Protein 3K2Y (pdb70)

CATH classification: 3.30.70.2330

B-factor: mean 33.79, std 9.77, range [1.39, 65.54]

InterPro domains:
  IPR014905 HIRAN domain [PF08797] (69-144)
  IPR014905 HIRAN domain [SM00910] (64-164)

Nearest PDB structures (foldseek):
  3k2y-assembly1_A  TM=1.000E+00  e=6.177E-19  Lactiplantibacillus plantarum
  4xzg-assembly1_A  TM=7.498E-01  e=2.487E-06  Homo sapiens
  5k5f-assembly1_A  TM=7.397E-01  e=3.360E-04  Homo sapiens
  2mzn-assembly1_A  TM=6.310E-01  e=1.866E-03  Homo sapiens
  9e8q-assembly1_A  TM=4.462E-01  e=3.605E+00  Homo sapiens

Radius of gyration: 23.5 Å; Cα contacts (8 Å, |Δi|>4): 905; chains: 4; bounding box: 53×38×70 Å

Structure (mmCIF, N/CA/C/O backbone):
data_3K2Y
#
_entry.id   3K2Y
#
_cell.length_a   51.254
_cell.length_b   86.288
_cell.length_c   110.512
_cell.angle_alpha   90.00
_cell.angle_beta   90.00
_cell.angle_gamma   90.00
#
_symmetry.space_group_name_H-M   'P 21 21 21'
#
loop_
_entity.id
_entity.type
_entity.pdbx_description
1 polymer 'uncharacterized protein lp_0118'
2 water water
#
loop_
_atom_site.group_PDB
_atom_site.id
_atom_site.type_symbol
_atom_site.label_atom_id
_atom_site.label_alt_id
_atom_site.label_comp_id
_atom_site.label_asym_id
_atom_site.label_entity_id
_atom_site.label_seq_id
_atom_site.pdbx_PDB_ins_code
_atom_site.Cartn_x
_atom_site.Cartn_y
_atom_site.Cartn_z
_atom_site.occupancy
_atom_site.B_iso_or_equiv
_atom_site.auth_seq_id
_atom_site.auth_comp_id
_atom_site.auth_asym_id
_atom_site.auth_atom_id
_atom_site.pdbx_PDB_model_num
ATOM 1 N N . GLY A 1 2 ? 39.192 23.346 77.955 1.00 45.76 2 GLY A N 1
ATOM 2 C CA . GLY A 1 2 ? 38.157 24.375 77.949 1.00 44.92 2 GLY A CA 1
ATOM 3 C C . GLY A 1 2 ? 37.697 24.950 76.581 1.00 43.84 2 GLY A C 1
ATOM 4 O O . GLY A 1 2 ? 36.794 24.410 75.970 1.00 44.89 2 GLY A O 1
ATOM 5 N N . ASP A 1 3 ? 38.306 26.068 76.185 1.00 43.62 3 ASP A N 1
ATOM 6 C CA . ASP A 1 3 ? 38.321 26.636 74.928 1.00 43.68 3 ASP A CA 1
ATOM 7 C C . ASP A 1 3 ? 39.740 27.057 74.926 1.00 42.18 3 ASP A C 1
ATOM 8 O O . ASP A 1 3 ? 40.271 27.171 75.844 1.00 44.26 3 ASP A O 1
ATOM 13 N N . ALA A 1 4 ? 40.369 27.171 73.802 1.00 39.68 4 ALA A N 1
ATOM 14 C CA . ALA A 1 4 ? 41.724 27.284 73.713 1.00 36.37 4 ALA A CA 1
ATOM 15 C C . ALA A 1 4 ? 41.968 27.976 72.496 1.00 34.40 4 ALA A C 1
ATOM 16 O O . ALA A 1 4 ? 41.257 27.934 71.806 1.00 34.00 4 ALA A O 1
ATOM 18 N N . ALA A 1 5 ? 42.995 28.733 72.398 1.00 31.15 5 ALA A N 1
ATOM 19 C CA . ALA A 1 5 ? 43.348 29.504 71.329 1.00 28.65 5 ALA A CA 1
ATOM 20 C C . ALA A 1 5 ? 44.747 29.409 71.000 1.00 28.47 5 ALA A C 1
ATOM 21 O O . ALA A 1 5 ? 45.513 29.532 71.705 1.00 29.04 5 ALA A O 1
ATOM 23 N N . VAL A 1 6 ? 45.036 29.112 69.815 1.00 25.41 6 VAL A N 1
ATOM 24 C CA . VAL A 1 6 ? 46.421 28.939 69.413 1.00 24.05 6 VAL A CA 1
ATOM 25 C C . VAL A 1 6 ? 46.872 30.091 68.517 1.00 25.21 6 VAL A C 1
ATOM 26 O O . VAL A 1 6 ? 46.217 30.422 67.522 1.00 23.50 6 VAL A O 1
ATOM 30 N N . ALA A 1 7 ? 47.993 30.702 68.883 1.00 24.34 7 ALA A N 1
ATOM 31 C CA . ALA A 1 7 ? 48.542 31.816 68.124 1.00 25.01 7 ALA A CA 1
ATOM 32 C C . ALA A 1 7 ? 49.136 31.312 66.823 1.00 25.12 7 ALA A C 1
ATOM 33 O O . ALA A 1 7 ? 49.771 30.260 66.788 1.00 26.20 7 ALA A O 1
ATOM 35 N N . LEU A 1 8 ? 48.915 32.063 65.751 1.00 26.57 8 LEU A N 1
ATOM 36 C CA . LEU A 1 8 ? 49.436 31.700 64.442 1.00 27.65 8 LEU A CA 1
ATOM 37 C C . LEU A 1 8 ? 50.515 32.713 64.076 1.00 30.17 8 LEU A C 1
ATOM 38 O O . LEU A 1 8 ? 51.663 32.592 64.512 1.00 30.74 8 LEU A O 1
ATOM 43 N N . ASP A 1 9 ? 50.155 33.717 63.286 1.00 31.38 9 ASP A N 1
ATOM 44 C CA . ASP A 1 9 ? 51.120 34.738 62.911 1.00 30.62 9 ASP A CA 1
ATOM 45 C C . ASP A 1 9 ? 50.432 36.074 62.689 1.00 30.73 9 ASP A C 1
ATOM 46 O O . ASP A 1 9 ? 49.220 36.191 62.856 1.00 32.25 9 ASP A O 1
ATOM 51 N N . THR A 1 10 ? 51.212 37.081 62.315 1.00 29.87 10 THR A N 1
ATOM 52 C CA . THR A 1 10 ? 50.677 38.411 62.079 1.00 28.35 10 THR A CA 1
ATOM 53 C C . THR A 1 10 ? 50.448 38.673 60.599 1.00 28.22 10 THR A C 1
ATOM 54 O O . THR A 1 10 ? 51.166 38.153 59.747 1.00 26.81 10 THR A O 1
ATOM 58 N N . VAL A 1 11 ? 49.437 39.480 60.298 1.00 26.82 11 VAL A N 1
ATOM 59 C CA . VAL A 1 11 ? 49.123 39.820 58.917 1.00 26.04 11 VAL A CA 1
ATOM 60 C C . VAL A 1 11 ? 48.751 41.293 58.810 1.00 25.71 11 VAL A C 1
ATOM 61 O O . VAL A 1 11 ? 48.463 41.951 59.813 1.00 22.30 11 VAL A O 1
ATOM 65 N N . THR A 1 12 ? 48.767 41.806 57.586 1.00 27.26 12 THR A N 1
ATOM 66 C CA . THR A 1 12 ? 48.420 43.197 57.342 1.00 28.06 12 THR A CA 1
ATOM 67 C C . THR A 1 12 ? 47.067 43.237 56.650 1.00 28.10 12 THR A C 1
ATOM 68 O O . THR A 1 12 ? 46.747 42.357 55.851 1.00 26.19 12 THR A O 1
ATOM 72 N N . VAL A 1 13 ? 46.272 44.253 56.967 1.00 29.46 13 VAL A N 1
ATOM 73 C CA . VAL A 1 13 ? 44.956 44.402 56.363 1.00 31.00 13 VAL A CA 1
ATOM 74 C C . VAL A 1 13 ? 45.003 45.537 55.349 1.00 32.50 13 VAL A C 1
ATOM 75 O O . VAL A 1 13 ? 45.230 46.693 55.705 1.00 33.02 13 VAL A O 1
ATOM 79 N N . VAL A 1 14 ? 44.789 45.196 54.083 1.00 32.80 14 VAL A N 1
ATOM 80 C CA . VAL A 1 14 ? 44.815 46.175 53.007 1.00 30.61 14 VAL A CA 1
ATOM 81 C C . VAL A 1 14 ? 43.418 46.422 52.453 1.00 32.07 14 VAL A C 1
ATOM 82 O O . VAL A 1 14 ? 42.436 45.844 52.930 1.00 32.28 14 VAL A O 1
ATOM 86 N N . GLY A 1 15 ? 43.341 47.289 51.446 1.00 31.28 15 GLY A N 1
ATOM 87 C CA . GLY A 1 15 ? 42.070 47.600 50.818 1.00 29.74 15 GLY A CA 1
ATOM 88 C C . GLY A 1 15 ? 41.159 48.567 51.552 1.00 31.01 15 GLY A C 1
ATOM 89 O O . GLY A 1 15 ? 40.007 48.742 51.151 1.00 31.90 15 GLY A O 1
ATOM 90 N N . GLU A 1 16 ? 41.651 49.203 52.614 1.00 31.70 16 GLU A N 1
ATOM 91 C CA . GLU A 1 16 ? 40.823 50.146 53.366 1.00 33.08 16 GLU A CA 1
ATOM 92 C C . GLU A 1 16 ? 40.207 51.225 52.479 1.00 33.81 16 GLU A C 1
ATOM 93 O O . GLU A 1 16 ? 39.014 51.510 52.583 1.00 32.26 16 GLU A O 1
ATOM 99 N N . ARG A 1 17 ? 41.023 51.818 51.610 1.00 35.34 17 ARG A N 1
ATOM 100 C CA . ARG A 1 17 ? 40.564 52.878 50.715 1.00 36.86 17 ARG A CA 1
ATOM 101 C C . ARG A 1 17 ? 39.275 52.522 49.981 1.00 37.04 17 ARG A C 1
ATOM 102 O O . ARG A 1 17 ? 38.492 53.405 49.627 1.00 37.27 17 ARG A O 1
ATOM 110 N N . TYR A 1 18 ? 39.054 51.230 49.759 1.00 35.47 18 TYR A N 1
ATOM 111 C CA . TYR A 1 18 ? 37.863 50.772 49.053 1.00 35.56 18 TYR A CA 1
ATOM 112 C C . TYR A 1 18 ? 36.674 50.524 49.974 1.00 35.97 18 TYR A C 1
ATOM 113 O O . TYR A 1 18 ? 35.589 50.163 49.514 1.00 35.50 18 TYR A O 1
ATOM 122 N N . VAL A 1 19 ? 36.883 50.724 51.272 1.00 38.21 19 VAL A N 1
ATOM 123 C CA . VAL A 1 19 ? 35.826 50.528 52.262 1.00 41.20 19 VAL A CA 1
ATOM 124 C C . VAL A 1 19 ? 35.104 51.845 52.542 1.00 43.20 19 VAL A C 1
ATOM 125 O O . VAL A 1 19 ? 35.714 52.817 52.984 1.00 43.63 19 VAL A O 1
ATOM 129 N N . ASP A 1 20 ? 33.799 51.858 52.290 1.00 45.14 20 ASP A N 1
ATOM 130 C CA . ASP A 1 20 ? 32.971 53.045 52.479 1.00 48.83 20 ASP A CA 1
ATOM 131 C C . ASP A 1 20 ? 33.148 53.810 53.787 1.00 52.45 20 ASP A C 1
ATOM 132 O O . ASP A 1 20 ? 33.851 54.821 53.845 1.00 53.20 20 ASP A O 1
ATOM 137 N N . ASP A 1 21 ? 32.484 53.332 54.831 1.00 54.56 21 ASP A N 1
ATOM 138 C CA . ASP A 1 21 ? 32.534 53.970 56.137 1.00 56.03 21 ASP A CA 1
ATOM 139 C C . ASP A 1 21 ? 33.903 53.799 56.786 1.00 55.07 21 ASP A C 1
ATOM 140 O O . ASP A 1 21 ? 34.090 54.132 57.955 1.00 55.00 21 ASP A O 1
ATOM 145 N N . ILE A 1 22 ? 34.856 53.294 56.010 1.00 53.94 22 ILE A N 1
ATOM 146 C CA . ILE A 1 22 ? 36.211 53.035 56.485 1.00 53.70 22 ILE A CA 1
ATOM 147 C C . ILE A 1 22 ? 36.726 54.000 57.558 1.00 53.64 22 ILE A C 1
ATOM 148 O O . ILE A 1 22 ? 37.317 53.565 58.548 1.00 53.94 22 ILE A O 1
ATOM 153 N N . VAL A 1 23 ? 36.493 55.297 57.376 1.00 52.86 23 VAL A N 1
ATOM 154 C CA . VAL A 1 23 ? 36.967 56.297 58.332 1.00 51.38 23 VAL A CA 1
ATOM 155 C C . VAL A 1 23 ? 36.338 56.185 59.727 1.00 50.76 23 VAL A C 1
ATOM 156 O O . VAL A 1 23 ? 37.044 56.213 60.738 1.00 49.09 23 VAL A O 1
ATOM 160 N N . ALA A 1 24 ? 35.016 56.052 59.782 1.00 50.75 24 ALA A N 1
ATOM 161 C CA . ALA A 1 24 ? 34.315 55.942 61.056 1.00 51.84 24 ALA A CA 1
ATOM 162 C C . ALA A 1 24 ? 34.505 54.570 61.698 1.00 53.50 24 ALA A C 1
ATOM 163 O O . ALA A 1 24 ? 34.579 54.456 62.923 1.00 53.72 24 ALA A O 1
ATOM 165 N N . THR A 1 25 ? 34.583 53.532 60.867 1.00 54.20 25 THR A N 1
ATOM 166 C CA . THR A 1 25 ? 34.755 52.168 61.354 1.00 54.19 25 THR A CA 1
ATOM 167 C C . THR A 1 25 ? 36.089 51.965 62.069 1.00 54.31 25 THR A C 1
ATOM 168 O O . THR A 1 25 ? 36.163 51.231 63.055 1.00 54.06 25 THR A O 1
ATOM 172 N N . LEU A 1 26 ? 37.141 52.612 61.579 1.00 54.57 26 LEU A N 1
ATOM 173 C CA . LEU A 1 26 ? 38.447 52.489 62.215 1.00 55.22 26 LEU A CA 1
ATOM 174 C C . LEU A 1 26 ? 38.368 53.115 63.605 1.00 57.05 26 LEU A C 1
ATOM 175 O O . LEU A 1 26 ? 39.319 53.056 64.385 1.00 57.31 26 LEU A O 1
ATOM 180 N N . THR A 1 27 ? 37.217 53.711 63.906 1.00 58.60 27 THR A N 1
ATOM 181 C CA . THR A 1 27 ? 36.989 54.353 65.194 1.00 59.66 27 THR A CA 1
ATOM 182 C C . THR A 1 27 ? 36.374 53.362 66.177 1.00 59.95 27 THR A C 1
ATOM 183 O O . THR A 1 27 ? 36.599 53.451 67.380 1.00 59.23 27 THR A O 1
ATOM 187 N N . THR A 1 28 ? 35.589 52.421 65.660 1.00 60.84 28 THR A N 1
ATOM 188 C CA . THR A 1 28 ? 34.952 51.414 66.504 1.00 61.71 28 THR A CA 1
ATOM 189 C C . THR A 1 28 ? 35.955 50.316 66.851 1.00 61.11 28 THR A C 1
ATOM 190 O O . THR A 1 28 ? 35.587 49.262 67.377 1.00 61.50 28 THR A O 1
ATOM 194 N N . LEU A 1 29 ? 37.225 50.579 66.560 1.00 59.45 29 LEU A N 1
ATOM 195 C CA . LEU A 1 29 ? 38.293 49.624 66.819 1.00 58.63 29 LEU A CA 1
ATOM 196 C C . LEU A 1 29 ? 39.485 50.266 67.516 1.00 58.25 29 LEU A C 1
ATOM 197 O O . LEU A 1 29 ? 39.900 51.376 67.176 1.00 58.40 29 LEU A O 1
ATOM 202 N N . ARG A 1 30 ? 40.033 49.551 68.492 1.00 57.55 30 ARG A N 1
ATOM 203 C CA . ARG A 1 30 ? 41.190 50.019 69.248 1.00 57.33 30 ARG A CA 1
ATOM 204 C C . ARG A 1 30 ? 42.245 48.918 69.278 1.00 55.63 30 ARG A C 1
ATOM 205 O O . ARG A 1 30 ? 41.912 47.736 69.238 1.00 57.27 30 ARG A O 1
ATOM 213 N N . VAL A 1 31 ? 43.514 49.305 69.342 1.00 52.35 31 VAL A N 1
ATOM 214 C CA . VAL A 1 31 ? 44.600 48.332 69.386 1.00 49.04 31 VAL A CA 1
ATOM 215 C C . VAL A 1 31 ? 44.323 47.286 70.464 1.00 47.08 31 VAL A C 1
ATOM 216 O O . VAL A 1 31 ? 43.769 47.604 71.516 1.00 46.72 31 VAL A O 1
ATOM 220 N N . GLY A 1 32 ? 44.702 46.040 70.195 1.00 45.02 32 GLY A N 1
ATOM 221 C CA . GLY A 1 32 ? 44.484 44.974 71.158 1.00 41.08 32 GLY A CA 1
ATOM 222 C C . GLY A 1 32 ? 43.051 44.471 71.193 1.00 39.60 32 GLY A C 1
ATOM 223 O O . GLY A 1 32 ? 42.674 43.706 72.081 1.00 39.17 32 GLY A O 1
ATOM 224 N N . MET A 1 33 ? 42.250 44.904 70.223 1.00 38.37 33 MET A N 1
ATOM 225 C CA . MET A 1 33 ? 40.850 44.496 70.137 1.00 37.11 33 MET A CA 1
ATOM 226 C C . MET A 1 33 ? 40.747 43.343 69.149 1.00 35.35 33 MET A C 1
ATOM 227 O O . MET A 1 33 ? 41.556 43.237 68.226 1.00 35.62 33 MET A O 1
ATOM 232 N N . ALA A 1 34 ? 39.767 42.473 69.343 1.00 31.79 34 ALA A N 1
ATOM 233 C CA . ALA A 1 34 ? 39.596 41.344 68.440 1.00 31.73 34 ALA A CA 1
ATOM 234 C C . ALA A 1 34 ? 38.762 41.742 67.223 1.00 30.79 34 ALA A C 1
ATOM 235 O O . ALA A 1 34 ? 37.965 42.682 67.287 1.00 29.94 34 ALA A O 1
ATOM 237 N N . VAL A 1 35 ? 38.961 41.030 66.115 1.00 30.00 35 VAL A N 1
ATOM 238 C CA . VAL A 1 35 ? 38.216 41.276 64.881 1.00 26.47 35 VAL A CA 1
ATOM 239 C C . VAL A 1 35 ? 37.777 39.946 64.294 1.00 26.76 35 VAL A C 1
ATOM 240 O O . VAL A 1 35 ? 38.391 38.910 64.556 1.00 25.34 35 VAL A O 1
ATOM 244 N N . LEU A 1 36 ? 36.710 39.976 63.504 1.00 26.85 36 LEU A N 1
ATOM 245 C CA . LEU A 1 36 ? 36.180 38.769 62.890 1.00 27.20 36 LEU A CA 1
ATOM 246 C C . LEU A 1 36 ? 36.728 38.550 61.476 1.00 27.44 36 LEU A C 1
ATOM 247 O O . LEU A 1 36 ? 37.015 39.505 60.753 1.00 27.69 36 LEU A O 1
ATOM 252 N N . LEU A 1 37 ? 36.875 37.285 61.093 1.00 27.16 37 LEU A N 1
ATOM 253 C CA . LEU A 1 37 ? 37.376 36.936 59.769 1.00 26.18 37 LEU A CA 1
ATOM 254 C C . LEU A 1 37 ? 36.302 36.252 58.933 1.00 26.27 37 LEU A C 1
ATOM 255 O O . LEU A 1 37 ? 35.478 35.497 59.452 1.00 27.69 37 LEU A O 1
ATOM 260 N N . GLN A 1 38 ? 36.317 36.525 57.632 1.00 26.13 38 GLN A N 1
ATOM 261 C CA . GLN A 1 38 ? 35.350 35.943 56.720 1.00 24.82 38 GLN A CA 1
ATOM 262 C C . GLN A 1 38 ? 36.014 35.472 55.438 1.00 24.99 38 GLN A C 1
ATOM 263 O O . GLN A 1 38 ? 36.649 36.253 54.726 1.00 24.99 38 GLN A O 1
ATOM 269 N N . ARG A 1 39 ? 35.857 34.186 55.152 1.00 22.93 39 ARG A N 1
ATOM 270 C CA . ARG A 1 39 ? 36.415 33.591 53.954 1.00 21.05 39 ARG A CA 1
ATOM 271 C C . ARG A 1 39 ? 35.500 33.913 52.775 1.00 22.19 39 ARG A C 1
ATOM 272 O O . ARG A 1 39 ? 34.284 33.731 52.850 1.00 19.12 39 ARG A O 1
ATOM 280 N N . GLU A 1 40 ? 36.086 34.400 51.686 1.00 23.70 40 GLU A N 1
ATOM 281 C CA . GLU A 1 40 ? 35.303 34.726 50.501 1.00 24.97 40 GLU A CA 1
ATOM 282 C C . GLU A 1 40 ? 35.917 34.025 49.291 1.00 25.05 40 GLU A C 1
ATOM 283 O O . GLU A 1 40 ? 36.587 34.648 48.470 1.00 25.34 40 GLU A O 1
ATOM 289 N N . SER A 1 41 ? 35.693 32.718 49.189 1.00 25.12 41 SER A N 1
ATOM 290 C CA . SER A 1 41 ? 36.242 31.954 48.077 1.00 25.66 41 SER A CA 1
ATOM 291 C C . SER A 1 41 ? 35.561 32.349 46.776 1.00 24.25 41 SER A C 1
ATOM 292 O O . SER A 1 41 ? 35.984 31.932 45.702 1.00 23.56 41 SER A O 1
ATOM 295 N N . GLY A 1 42 ? 34.510 33.158 46.882 1.00 24.40 42 GLY A N 1
ATOM 296 C CA . GLY A 1 42 ? 33.787 33.606 45.705 1.00 22.63 42 GLY A CA 1
ATOM 297 C C . GLY A 1 42 ? 34.223 34.993 45.249 1.00 24.42 42 GLY A C 1
ATOM 298 O O . GLY A 1 42 ? 33.672 35.543 44.293 1.00 21.46 42 GLY A O 1
ATOM 299 N N . ASN A 1 43 ? 35.213 35.566 45.931 1.00 23.98 43 ASN A N 1
ATOM 300 C CA . ASN A 1 43 ? 35.709 36.891 45.569 1.00 24.02 43 ASN A CA 1
ATOM 301 C C . ASN A 1 43 ? 36.260 36.831 44.137 1.00 24.85 43 ASN A C 1
ATOM 302 O O . ASN A 1 43 ? 37.153 36.037 43.835 1.00 24.11 43 ASN A O 1
ATOM 307 N N . GLN A 1 44 ? 35.712 37.668 43.259 1.00 24.31 44 GLN A N 1
ATOM 308 C CA . GLN A 1 44 ? 36.125 37.684 41.861 1.00 24.66 44 GLN A CA 1
ATOM 309 C C . GLN A 1 44 ? 37.568 38.121 41.636 1.00 25.93 44 GLN A C 1
ATOM 310 O O . GLN A 1 44 ? 38.130 37.882 40.568 1.00 26.39 44 GLN A O 1
ATOM 316 N N . TYR A 1 45 ? 38.178 38.746 42.635 1.00 24.33 45 TYR A N 1
ATOM 317 C CA . TYR A 1 45 ? 39.550 39.212 42.481 1.00 26.72 45 TYR A CA 1
ATOM 318 C C . TYR A 1 45 ? 40.572 38.243 43.070 1.00 27.13 45 TYR A C 1
ATOM 319 O O . TYR A 1 45 ? 41.737 38.238 42.669 1.00 27.42 45 TYR A O 1
ATOM 328 N N . ASP A 1 46 ? 40.131 37.417 44.013 1.00 28.19 46 ASP A N 1
ATOM 329 C CA . ASP A 1 46 ? 41.024 36.464 44.666 1.00 27.98 46 ASP A CA 1
ATOM 330 C C . ASP A 1 46 ? 40.217 35.352 45.327 1.00 27.27 46 ASP A C 1
ATOM 331 O O . ASP A 1 46 ? 39.472 35.600 46.274 1.00 26.03 46 ASP A O 1
ATOM 336 N N . ASP A 1 47 ? 40.374 34.126 44.840 1.00 27.49 47 ASP A N 1
ATOM 337 C CA . ASP A 1 47 ? 39.639 33.001 45.408 1.00 26.67 47 ASP A CA 1
ATOM 338 C C . ASP A 1 47 ? 40.145 32.641 46.804 1.00 23.11 47 ASP A C 1
ATOM 339 O O . ASP A 1 47 ? 39.552 31.813 47.485 1.00 24.92 47 ASP A O 1
ATOM 344 N N . ASN A 1 48 ? 41.234 33.271 47.227 1.00 20.22 48 ASN A N 1
ATOM 345 C CA . ASN A 1 48 ? 41.803 33.013 48.549 1.00 18.07 48 ASN A CA 1
ATOM 346 C C . ASN A 1 48 ? 41.491 34.144 49.512 1.00 16.15 48 ASN A C 1
ATOM 347 O O . ASN A 1 48 ? 41.929 34.134 50.666 1.00 14.78 48 ASN A O 1
ATOM 352 N N . ALA A 1 49 ? 40.723 35.110 49.017 1.00 15.45 49 ALA A N 1
ATOM 353 C CA . ALA A 1 49 ? 40.323 36.285 49.777 1.00 16.25 49 ALA A CA 1
ATOM 354 C C . ALA A 1 49 ? 39.771 35.984 51.163 1.00 17.22 49 ALA A C 1
ATOM 355 O O . ALA A 1 49 ? 39.098 34.972 51.384 1.00 15.85 49 ALA A O 1
ATOM 357 N N . ILE A 1 50 ? 40.076 36.891 52.086 1.00 17.16 50 ILE A N 1
ATOM 358 C CA . ILE A 1 50 ? 39.622 36.818 53.464 1.00 16.40 50 ILE A CA 1
ATOM 359 C C . ILE A 1 50 ? 39.427 38.248 53.947 1.00 17.55 50 ILE A C 1
ATOM 360 O O . ILE A 1 50 ? 40.402 38.959 54.209 1.00 16.75 50 ILE A O 1
ATOM 365 N N . SER A 1 51 ? 38.170 38.671 54.046 1.00 17.95 51 SER A N 1
ATOM 366 C CA . SER A 1 51 ? 37.868 40.013 54.516 1.00 19.05 51 SER A CA 1
ATOM 367 C C . SER A 1 51 ? 37.910 40.060 56.040 1.00 21.69 51 SER A C 1
ATOM 368 O O . SER A 1 51 ? 37.674 39.056 56.718 1.00 22.05 51 SER A O 1
ATOM 371 N N . VAL A 1 52 ? 38.235 41.233 56.570 1.00 24.43 52 VAL A N 1
ATOM 372 C CA . VAL A 1 52 ? 38.323 41.435 58.007 1.00 26.06 52 VAL A CA 1
ATOM 373 C C . VAL A 1 52 ? 37.169 42.328 58.457 1.00 29.28 52 VAL A C 1
ATOM 374 O O . VAL A 1 52 ? 36.735 43.217 57.717 1.00 30.69 52 VAL A O 1
ATOM 378 N N . TRP A 1 53 ? 36.663 42.082 59.661 1.00 31.45 53 TRP A N 1
ATOM 379 C CA . TRP A 1 53 ? 35.546 42.858 60.177 1.00 32.06 53 TRP A CA 1
ATOM 380 C C . TRP A 1 53 ? 35.640 43.138 61.672 1.00 33.40 53 TRP A C 1
ATOM 381 O O . TRP A 1 53 ? 36.360 42.457 62.404 1.00 34.66 53 TRP A O 1
ATOM 392 N N . THR A 1 54 ? 34.902 44.154 62.109 1.00 34.37 54 THR A N 1
ATOM 393 C CA . THR A 1 54 ? 34.851 44.545 63.511 1.00 34.74 54 THR A CA 1
ATOM 394 C C . THR A 1 54 ? 33.834 43.649 64.202 1.00 34.20 54 THR A C 1
ATOM 395 O O . THR A 1 54 ? 33.036 42.983 63.539 1.00 33.81 54 THR A O 1
ATOM 399 N N . LEU A 1 55 ? 33.863 43.625 65.529 1.00 34.88 55 LEU A N 1
ATOM 400 C CA . LEU A 1 55 ? 32.920 42.804 66.279 1.00 35.20 55 LEU A CA 1
ATOM 401 C C . LEU A 1 55 ? 31.498 43.278 66.007 1.00 36.39 55 LEU A C 1
ATOM 402 O O . LEU A 1 55 ? 30.544 42.525 66.184 1.00 36.89 55 LEU A O 1
ATOM 407 N N . GLN A 1 56 ? 31.367 44.533 65.580 1.00 38.24 56 GLN A N 1
ATOM 408 C CA . GLN A 1 56 ? 30.063 45.112 65.268 1.00 40.39 56 GLN A CA 1
ATOM 409 C C . GLN A 1 56 ? 29.698 44.804 63.823 1.00 41.04 56 GLN A C 1
ATOM 410 O O . GLN A 1 56 ? 28.628 45.179 63.347 1.00 40.76 56 GLN A O 1
ATOM 416 N N . HIS A 1 57 ? 30.606 44.120 63.134 1.00 41.62 57 HIS A N 1
ATOM 417 C CA . HIS A 1 57 ? 30.399 43.722 61.751 1.00 41.32 57 HIS A CA 1
ATOM 418 C C . HIS A 1 57 ? 30.511 44.856 60.739 1.00 40.41 57 HIS A C 1
ATOM 419 O O . HIS A 1 57 ? 29.633 45.046 59.901 1.00 38.97 57 HIS A O 1
ATOM 426 N N . ALA A 1 58 ? 31.604 45.605 60.829 1.00 39.27 58 ALA A N 1
ATOM 427 C CA . ALA A 1 58 ? 31.872 46.699 59.906 1.00 38.09 58 ALA A CA 1
ATOM 428 C C . ALA A 1 58 ? 33.150 46.297 59.185 1.00 37.48 58 ALA A C 1
ATOM 429 O O . ALA A 1 58 ? 34.168 46.026 59.823 1.00 36.94 58 ALA A O 1
ATOM 431 N N . LYS A 1 59 ? 33.097 46.250 57.858 1.00 35.59 59 LYS A N 1
ATOM 432 C CA . LYS A 1 59 ? 34.255 45.844 57.074 1.00 32.03 59 LYS A CA 1
ATOM 433 C C . LYS A 1 59 ? 35.458 46.756 57.273 1.00 32.02 59 LYS A C 1
ATOM 434 O O . LYS A 1 59 ? 35.322 47.975 57.354 1.00 32.35 59 LYS A O 1
ATOM 440 N N . LEU A 1 60 ? 36.636 46.143 57.356 1.00 31.46 60 LEU A N 1
ATOM 441 C CA . LEU A 1 60 ? 37.890 46.862 57.542 1.00 29.33 60 LEU A CA 1
ATOM 442 C C . LEU A 1 60 ? 38.794 46.705 56.331 1.00 29.05 60 LEU A C 1
ATOM 443 O O . LEU A 1 60 ? 39.627 47.569 56.053 1.00 29.21 60 LEU A O 1
ATOM 448 N N . GLY A 1 61 ? 38.634 45.592 55.619 1.00 28.55 61 GLY A N 1
ATOM 449 C CA . GLY A 1 61 ? 39.450 45.344 54.445 1.00 24.79 61 GLY A CA 1
ATOM 450 C C . GLY A 1 61 ? 39.681 43.869 54.185 1.00 24.27 61 GLY A C 1
ATOM 451 O O . GLY A 1 61 ? 38.780 43.053 54.365 1.00 21.65 61 GLY A O 1
ATOM 452 N N . TYR A 1 62 ? 40.894 43.529 53.755 1.00 24.07 62 TYR A N 1
ATOM 453 C CA . TYR A 1 62 ? 41.254 42.146 53.458 1.00 22.43 62 TYR A CA 1
ATOM 454 C C . TYR A 1 62 ? 42.639 41.799 53.961 1.00 24.05 62 TYR A C 1
ATOM 455 O O . TYR A 1 62 ? 43.452 42.684 54.226 1.00 24.31 62 TYR A O 1
ATOM 464 N N . ILE A 1 63 ? 42.903 40.500 54.090 1.00 25.19 63 ILE A N 1
ATOM 465 C CA . ILE A 1 63 ? 44.225 40.034 54.502 1.00 25.36 63 ILE A CA 1
ATOM 466 C C . ILE A 1 63 ? 45.044 40.221 53.229 1.00 24.42 63 ILE A C 1
ATOM 467 O O . ILE A 1 63 ? 44.597 39.824 52.155 1.00 21.71 63 ILE A O 1
ATOM 472 N N . ALA A 1 64 ? 46.224 40.824 53.340 1.00 26.90 64 ALA A N 1
ATOM 473 C CA . ALA A 1 64 ? 47.085 41.049 52.179 1.00 27.01 64 ALA A CA 1
ATOM 474 C C . ALA A 1 64 ? 47.230 39.780 51.340 1.00 28.48 64 ALA A C 1
ATOM 475 O O . ALA A 1 64 ? 47.377 38.682 51.879 1.00 28.24 64 ALA A O 1
ATOM 477 N N . ARG A 1 65 ? 47.189 39.946 50.020 1.00 30.66 65 ARG A N 1
ATOM 478 C CA . ARG A 1 65 ? 47.291 38.836 49.070 1.00 33.25 65 ARG A CA 1
ATOM 479 C C . ARG A 1 65 ? 48.530 37.955 49.235 1.00 34.31 65 ARG A C 1
ATOM 480 O O . ARG A 1 65 ? 48.488 36.758 48.937 1.00 33.87 65 ARG A O 1
ATOM 488 N N . TYR A 1 66 ? 49.628 38.539 49.707 1.00 34.27 66 TYR A N 1
ATOM 489 C CA . TYR A 1 66 ? 50.858 37.776 49.908 1.00 35.17 66 TYR A CA 1
ATOM 490 C C . TYR A 1 66 ? 50.873 37.065 51.268 1.00 34.32 66 TYR A C 1
ATOM 491 O O . TYR A 1 66 ? 51.915 36.582 51.711 1.00 34.29 66 TYR A O 1
ATOM 500 N N . GLN A 1 67 ? 49.711 37.003 51.917 1.00 33.80 67 GLN A N 1
ATOM 501 C CA . GLN A 1 67 ? 49.567 36.346 53.219 1.00 32.33 67 GLN A CA 1
ATOM 502 C C . GLN A 1 67 ? 48.258 35.552 53.233 1.00 32.85 67 GLN A C 1
ATOM 503 O O . GLN A 1 67 ? 47.846 35.020 54.262 1.00 33.20 67 GLN A O 1
ATOM 509 N N . ASN A 1 68 ? 47.624 35.481 52.068 1.00 33.73 68 ASN A N 1
ATOM 510 C CA . ASN A 1 68 ? 46.345 34.800 51.871 1.00 34.04 68 ASN A CA 1
ATOM 511 C C . ASN A 1 68 ? 46.320 33.282 51.977 1.00 34.05 68 ASN A C 1
ATOM 512 O O . ASN A 1 68 ? 45.725 32.723 52.897 1.00 32.53 68 ASN A O 1
ATOM 517 N N . GLN A 1 69 ? 46.941 32.640 50.990 1.00 34.38 69 GLN A N 1
ATOM 518 C CA . GLN A 1 69 ? 47.016 31.186 50.857 1.00 35.12 69 GLN A CA 1
ATOM 519 C C . GLN A 1 69 ? 46.936 30.321 52.114 1.00 32.76 69 GLN A C 1
ATOM 520 O O . GLN A 1 69 ? 46.001 29.536 52.266 1.00 31.79 69 GLN A O 1
ATOM 526 N N . PRO A 1 70 ? 47.910 30.452 53.031 1.00 31.63 70 PRO A N 1
ATOM 527 C CA . PRO A 1 70 ? 47.922 29.651 54.263 1.00 30.51 70 PRO A CA 1
ATOM 528 C C . PRO A 1 70 ? 46.613 29.622 55.050 1.00 29.04 70 PRO A C 1
ATOM 529 O O . PRO A 1 70 ? 46.029 28.560 55.268 1.00 27.80 70 PRO A O 1
ATOM 533 N N . TYR A 1 71 ? 46.165 30.796 55.480 1.00 25.60 71 TYR A N 1
ATOM 534 C CA . TYR A 1 71 ? 44.945 30.904 56.266 1.00 25.30 71 TYR A CA 1
ATOM 535 C C . TYR A 1 71 ? 43.709 30.502 55.470 1.00 25.51 71 TYR A C 1
ATOM 536 O O . TYR A 1 71 ? 42.754 29.948 56.024 1.00 22.45 71 TYR A O 1
ATOM 545 N N . ALA A 1 72 ? 43.742 30.770 54.168 1.00 25.20 72 ALA A N 1
ATOM 546 C CA . ALA A 1 72 ? 42.636 30.420 53.288 1.00 25.15 72 ALA A CA 1
ATOM 547 C C . ALA A 1 72 ? 42.440 28.908 53.313 1.00 24.10 72 ALA A C 1
ATOM 548 O O . ALA A 1 72 ? 41.311 28.419 53.352 1.00 24.41 72 ALA A O 1
ATOM 550 N N . THR A 1 73 ? 43.549 28.176 53.300 1.00 23.96 73 THR A N 1
ATOM 551 C CA . THR A 1 73 ? 43.508 26.717 53.325 1.00 24.47 73 THR A CA 1
ATOM 552 C C . THR A 1 73 ? 43.008 26.209 54.678 1.00 25.48 73 THR A C 1
ATOM 553 O O . THR A 1 73 ? 42.202 25.279 54.740 1.00 25.01 73 THR A O 1
ATOM 557 N N . LEU A 1 74 ? 43.483 26.824 55.760 1.00 24.18 74 LEU A N 1
ATOM 558 C CA . LEU A 1 74 ? 43.062 26.426 57.103 1.00 24.36 74 LEU A CA 1
ATOM 559 C C . LEU A 1 74 ? 41.569 26.631 57.323 1.00 25.16 74 LEU A C 1
ATOM 560 O O . LEU A 1 74 ? 40.906 25.789 57.931 1.00 28.52 74 LEU A O 1
ATOM 565 N N . MET A 1 75 ? 41.043 27.755 56.840 1.00 23.46 75 MET A N 1
ATOM 566 C CA . MET A 1 75 ? 39.627 28.063 57.000 1.00 22.05 75 MET A CA 1
ATOM 567 C C . MET A 1 75 ? 38.767 27.090 56.196 1.00 23.02 75 MET A C 1
ATOM 568 O O . MET A 1 75 ? 37.655 26.756 56.607 1.00 20.81 75 MET A O 1
ATOM 573 N N . ASP A 1 76 ? 39.288 26.622 55.063 1.00 26.16 76 ASP A N 1
ATOM 574 C CA . ASP A 1 76 ? 38.552 25.668 54.230 1.00 26.36 76 ASP A CA 1
ATOM 575 C C . ASP A 1 76 ? 38.497 24.297 54.885 1.00 27.17 76 ASP A C 1
ATOM 576 O O . ASP A 1 76 ? 37.669 23.461 54.525 1.00 27.68 76 ASP A O 1
ATOM 581 N N . GLN A 1 77 ? 39.387 24.069 55.845 1.00 28.05 77 GLN A N 1
ATOM 582 C CA . GLN A 1 77 ? 39.432 22.801 56.562 1.00 28.24 77 GLN A CA 1
ATOM 583 C C . GLN A 1 77 ? 38.539 22.854 57.796 1.00 26.83 77 GLN A C 1
ATOM 584 O O . GLN A 1 77 ? 38.547 21.931 58.611 1.00 27.44 77 GLN A O 1
ATOM 590 N N . GLY A 1 78 ? 37.789 23.948 57.931 1.00 25.84 78 GLY A N 1
ATOM 591 C CA . GLY A 1 78 ? 36.881 24.113 59.053 1.00 22.95 78 GLY A CA 1
ATOM 592 C C . GLY A 1 78 ? 37.435 24.834 60.271 1.00 22.22 78 GLY A C 1
ATOM 593 O O . GLY A 1 78 ? 36.708 25.063 61.240 1.00 21.89 78 GLY A O 1
ATOM 594 N N . GLN A 1 79 ? 38.713 25.199 60.241 1.00 22.92 79 GLN A N 1
ATOM 595 C CA . GLN A 1 79 ? 39.317 25.883 61.382 1.00 24.88 79 GLN A CA 1
ATOM 596 C C . GLN A 1 79 ? 38.683 27.249 61.629 1.00 25.79 79 GLN A C 1
ATOM 597 O O . GLN A 1 79 ? 38.410 28.001 60.691 1.00 25.03 79 GLN A O 1
ATOM 603 N N . ARG A 1 80 ? 38.443 27.558 62.900 1.00 27.34 80 ARG A N 1
ATOM 604 C CA . ARG A 1 80 ? 37.846 28.832 63.282 1.00 28.83 80 ARG A CA 1
ATOM 605 C C . ARG A 1 80 ? 38.959 29.840 63.559 1.00 28.11 80 ARG A C 1
ATOM 606 O O . ARG A 1 80 ? 39.701 29.712 64.532 1.00 28.12 80 ARG A O 1
ATOM 614 N N . LEU A 1 81 ? 39.069 30.838 62.688 1.00 27.92 81 LEU A N 1
ATOM 615 C CA . LEU A 1 81 ? 40.108 31.853 62.805 1.00 27.99 81 LEU A CA 1
ATOM 616 C C . LEU A 1 81 ? 39.597 33.257 63.080 1.00 27.17 81 LEU A C 1
ATOM 617 O O . LEU A 1 81 ? 38.515 33.646 62.640 1.00 25.17 81 LEU A O 1
ATOM 622 N N . TYR A 1 82 ? 40.395 34.019 63.815 1.00 28.10 82 TYR A N 1
ATOM 623 C CA . TYR A 1 82 ? 40.058 35.397 64.121 1.00 29.00 82 TYR A CA 1
ATOM 624 C C . TYR A 1 82 ? 41.348 36.151 64.371 1.00 29.17 82 TYR A C 1
ATOM 625 O O . TYR A 1 82 ? 42.425 35.555 64.395 1.00 28.39 82 TYR A O 1
ATOM 634 N N . GLY A 1 83 ? 41.248 37.462 64.550 1.00 30.21 83 GLY A N 1
ATOM 635 C CA . GLY A 1 83 ? 42.443 38.245 64.786 1.00 30.26 83 GLY A CA 1
ATOM 636 C C . GLY A 1 83 ? 42.335 39.252 65.912 1.00 31.80 83 GLY A C 1
ATOM 637 O O . GLY A 1 83 ? 41.248 39.573 66.395 1.00 31.11 83 GLY A O 1
ATOM 638 N N . ILE A 1 84 ? 43.491 39.742 66.337 1.00 32.94 84 ILE A N 1
ATOM 639 C CA . ILE A 1 84 ? 43.570 40.743 67.380 1.00 34.42 84 ILE A CA 1
ATOM 640 C C . ILE A 1 84 ? 44.382 41.911 66.826 1.00 34.77 84 ILE A C 1
ATOM 641 O O . ILE A 1 84 ? 45.520 41.729 66.383 1.00 34.29 84 ILE A O 1
ATOM 646 N N . VAL A 1 85 ? 43.787 43.101 66.826 1.00 36.22 85 VAL A N 1
ATOM 647 C CA . VAL A 1 85 ? 44.470 44.288 66.321 1.00 37.84 85 VAL A CA 1
ATOM 648 C C . VAL A 1 85 ? 45.816 44.461 67.016 1.00 39.88 85 VAL A C 1
ATOM 649 O O . VAL A 1 85 ? 45.886 44.681 68.226 1.00 39.39 85 VAL A O 1
ATOM 653 N N . THR A 1 86 ? 46.882 44.359 66.232 1.00 42.24 86 THR A N 1
ATOM 654 C CA . THR A 1 86 ? 48.236 44.471 66.750 1.00 45.87 86 THR A CA 1
ATOM 655 C C . THR A 1 86 ? 48.815 45.882 66.565 1.00 48.34 86 THR A C 1
ATOM 656 O O . THR A 1 86 ? 49.452 46.424 67.476 1.00 48.82 86 THR A O 1
ATOM 660 N N . VAL A 1 87 ? 48.575 46.473 65.394 1.00 49.57 87 VAL A N 1
ATOM 661 C CA . VAL A 1 87 ? 49.051 47.820 65.060 1.00 50.85 87 VAL A CA 1
ATOM 662 C C . VAL A 1 87 ? 47.945 48.560 64.315 1.00 51.93 87 VAL A C 1
ATOM 663 O O . VAL A 1 87 ? 47.240 47.962 63.506 1.00 51.83 87 VAL A O 1
ATOM 667 N N . LEU A 1 88 ? 47.793 49.857 64.565 1.00 53.35 88 LEU A N 1
ATOM 668 C CA . LEU A 1 88 ? 46.736 50.588 63.883 1.00 54.84 88 LEU A CA 1
ATOM 669 C C . LEU A 1 88 ? 47.177 51.683 62.911 1.00 56.14 88 LEU A C 1
ATOM 670 O O . LEU A 1 88 ? 46.788 51.645 61.747 1.00 56.73 88 LEU A O 1
ATOM 675 N N . ASP A 1 89 ? 47.974 52.651 63.363 1.00 56.94 89 ASP A N 1
ATOM 676 C CA . ASP A 1 89 ? 48.421 53.739 62.479 1.00 57.77 89 ASP A CA 1
ATOM 677 C C . ASP A 1 89 ? 47.215 54.284 61.703 1.00 57.17 89 ASP A C 1
ATOM 678 O O . ASP A 1 89 ? 47.241 54.406 60.480 1.00 58.06 89 ASP A O 1
ATOM 683 N N . GLN A 1 90 ? 46.165 54.616 62.444 1.00 57.00 90 GLN A N 1
ATOM 684 C CA . GLN A 1 90 ? 44.900 55.107 61.902 1.00 57.02 90 GLN A CA 1
ATOM 685 C C . GLN A 1 90 ? 44.857 56.245 60.880 1.00 58.26 90 GLN A C 1
ATOM 686 O O . GLN A 1 90 ? 43.897 56.343 60.119 1.00 59.24 90 GLN A O 1
ATOM 692 N N . GLN A 1 91 ? 45.852 57.123 60.862 1.00 58.17 91 GLN A N 1
ATOM 693 C CA . GLN A 1 91 ? 45.814 58.212 59.892 1.00 58.52 91 GLN A CA 1
ATOM 694 C C . GLN A 1 91 ? 46.302 57.756 58.532 1.00 58.00 91 GLN A C 1
ATOM 695 O O . GLN A 1 91 ? 46.035 58.395 57.513 1.00 58.72 91 GLN A O 1
ATOM 701 N N . LYS A 1 92 ? 47.028 56.647 58.527 1.00 56.75 92 LYS A N 1
ATOM 702 C CA . LYS A 1 92 ? 47.544 56.084 57.294 1.00 56.13 92 LYS A CA 1
ATOM 703 C C . LYS A 1 92 ? 46.624 54.922 56.952 1.00 54.56 92 LYS A C 1
ATOM 704 O O . LYS A 1 92 ? 46.813 54.227 55.958 1.00 54.47 92 LYS A O 1
ATOM 710 N N . GLN A 1 93 ? 45.612 54.738 57.795 1.00 53.43 93 GLN A N 1
ATOM 711 C CA . GLN A 1 93 ? 44.643 53.666 57.633 1.00 51.75 93 GLN A CA 1
ATOM 712 C C . GLN A 1 93 ? 45.386 52.336 57.562 1.00 51.02 93 GLN A C 1
ATOM 713 O O . GLN A 1 93 ? 45.058 51.473 56.748 1.00 49.99 93 GLN A O 1
ATOM 719 N N . HIS A 1 94 ? 46.394 52.188 58.419 1.00 49.47 94 HIS A N 1
ATOM 720 C CA . HIS A 1 94 ? 47.193 50.969 58.476 1.00 48.50 94 HIS A CA 1
ATOM 721 C C . HIS A 1 94 ? 46.488 50.003 59.424 1.00 46.90 94 HIS A C 1
ATOM 722 O O . HIS A 1 94 ? 45.620 50.411 60.196 1.00 47.26 94 HIS A O 1
ATOM 729 N N . LEU A 1 95 ? 46.845 48.725 59.364 1.00 44.01 95 LEU A N 1
ATOM 730 C CA . LEU A 1 95 ? 46.207 47.743 60.231 1.00 40.08 95 LEU A CA 1
ATOM 731 C C . LEU A 1 95 ? 46.905 46.400 60.152 1.00 39.14 95 LEU A C 1
ATOM 732 O O . LEU A 1 95 ? 46.956 45.778 59.091 1.00 39.94 95 LEU A O 1
ATOM 737 N N . GLU A 1 96 ? 47.443 45.959 61.284 1.00 38.04 96 GLU A N 1
ATOM 738 C CA . GLU A 1 96 ? 48.117 44.673 61.364 1.00 36.39 96 GLU A CA 1
ATOM 739 C C . GLU A 1 96 ? 47.451 43.858 62.470 1.00 34.30 96 GLU A C 1
ATOM 740 O O . GLU A 1 96 ? 46.906 44.418 63.426 1.00 33.31 96 GLU A O 1
ATOM 746 N N . LEU A 1 97 ? 47.476 42.537 62.335 1.00 30.65 97 LEU A N 1
ATOM 747 C CA . LEU A 1 97 ? 46.836 41.678 63.323 1.00 27.85 97 LEU A CA 1
ATOM 748 C C . LEU A 1 97 ? 47.660 40.437 63.623 1.00 27.75 97 LEU A C 1
ATOM 749 O O . LEU A 1 97 ? 48.523 40.048 62.841 1.00 26.71 97 LEU A O 1
ATOM 754 N N . MET A 1 98 ? 47.373 39.822 64.767 1.00 26.86 98 MET A N 1
ATOM 755 C CA . MET A 1 98 ? 48.008 38.570 65.161 1.00 27.15 98 MET A CA 1
ATOM 756 C C . MET A 1 98 ? 46.851 37.587 65.054 1.00 26.15 98 MET A C 1
ATOM 757 O O . MET A 1 98 ? 45.880 37.685 65.799 1.00 26.68 98 MET A O 1
ATOM 762 N N . LEU A 1 99 ? 46.934 36.664 64.106 1.00 25.73 99 LEU A N 1
ATOM 763 C CA . LEU A 1 99 ? 45.862 35.703 63.912 1.00 24.38 99 LEU A CA 1
ATOM 764 C C . LEU A 1 99 ? 45.919 34.563 64.917 1.00 23.61 99 LEU A C 1
ATOM 765 O O . LEU A 1 99 ? 47.001 34.140 65.338 1.00 22.49 99 LEU A O 1
ATOM 770 N N . TRP A 1 100 ? 44.740 34.082 65.301 1.00 22.70 100 TRP A N 1
ATOM 771 C CA . TRP A 1 100 ? 44.610 32.993 66.257 1.00 22.56 100 TRP A CA 1
ATOM 772 C C . TRP A 1 100 ? 43.590 31.980 65.771 1.00 21.86 100 TRP A C 1
ATOM 773 O O . TRP A 1 100 ? 42.694 32.310 64.994 1.00 21.77 100 TRP A O 1
ATOM 784 N N . ARG A 1 101 ? 43.742 30.743 66.231 1.00 22.41 101 ARG A N 1
ATOM 785 C CA . ARG A 1 101 ? 42.820 29.678 65.888 1.00 22.02 101 ARG A CA 1
ATOM 786 C C . ARG A 1 101 ? 42.074 29.350 67.170 1.00 24.42 101 ARG A C 1
ATOM 787 O O . ARG A 1 101 ? 42.676 29.272 68.240 1.00 23.48 101 ARG A O 1
ATOM 795 N N . LEU A 1 102 ? 40.765 29.165 67.064 1.00 27.16 102 LEU A N 1
ATOM 796 C CA . LEU A 1 102 ? 39.947 28.858 68.228 1.00 28.53 102 LEU A CA 1
ATOM 797 C C . LEU A 1 102 ? 39.608 27.366 68.307 1.00 29.57 102 LEU A C 1
ATOM 798 O O . LEU A 1 102 ? 38.998 26.815 67.393 1.00 30.27 102 LEU A O 1
ATOM 803 N N . GLU A 1 103 ? 40.015 26.721 69.399 1.00 30.67 103 GLU A N 1
ATOM 804 C CA . GLU A 1 103 ? 39.745 25.298 69.622 1.00 32.78 103 GLU A CA 1
ATOM 805 C C . GLU A 1 103 ? 38.653 25.145 70.674 1.00 33.61 103 GLU A C 1
ATOM 806 O O . GLU A 1 103 ? 38.871 25.464 71.840 1.00 31.99 103 GLU A O 1
ATOM 812 N N . HIS A 1 104 ? 37.484 24.657 70.273 1.00 36.25 104 HIS A N 1
ATOM 813 C CA . HIS A 1 104 ? 36.388 24.462 71.220 1.00 37.98 104 HIS A CA 1
ATOM 814 C C . HIS A 1 104 ? 36.422 23.044 71.773 1.00 38.36 104 HIS A C 1
ATOM 815 O O . HIS A 1 104 ? 36.789 22.864 72.953 1.00 38.42 104 HIS A O 1
ATOM 822 N N . THR B 1 1 ? 49.800 58.892 13.179 1.00 61.67 1 THR B N 1
ATOM 823 C CA . THR B 1 1 ? 49.319 59.163 11.795 1.00 61.13 1 THR B CA 1
ATOM 824 C C . THR B 1 1 ? 50.243 60.115 11.036 1.00 60.74 1 THR B C 1
ATOM 825 O O . THR B 1 1 ? 50.935 60.942 11.632 1.00 60.20 1 THR B O 1
ATOM 829 N N . GLY B 1 2 ? 50.231 59.993 9.712 1.00 59.74 2 GLY B N 1
ATOM 830 C CA . GLY B 1 2 ? 51.093 60.801 8.867 1.00 57.12 2 GLY B CA 1
ATOM 831 C C . GLY B 1 2 ? 52.099 59.830 8.279 1.00 55.27 2 GLY B C 1
ATOM 832 O O . GLY B 1 2 ? 52.906 60.169 7.411 1.00 54.23 2 GLY B O 1
ATOM 833 N N . ASP B 1 3 ? 52.024 58.599 8.782 1.00 53.22 3 ASP B N 1
ATOM 834 C CA . ASP B 1 3 ? 52.878 57.491 8.376 1.00 49.80 3 ASP B CA 1
ATOM 835 C C . ASP B 1 3 ? 54.365 57.788 8.291 1.00 46.11 3 ASP B C 1
ATOM 836 O O . ASP B 1 3 ? 54.961 57.766 7.217 1.00 44.52 3 ASP B O 1
ATOM 841 N N . ALA B 1 4 ? 54.955 58.060 9.449 1.00 42.31 4 ALA B N 1
ATOM 842 C CA . ALA B 1 4 ? 56.380 58.332 9.553 1.00 38.59 4 ALA B CA 1
ATOM 843 C C . ALA B 1 4 ? 56.900 57.422 10.653 1.00 36.25 4 ALA B C 1
ATOM 844 O O . ALA B 1 4 ? 56.183 57.122 11.602 1.00 33.15 4 ALA B O 1
ATOM 846 N N . ALA B 1 5 ? 58.141 56.975 10.523 1.00 35.82 5 ALA B N 1
ATOM 847 C CA . ALA B 1 5 ? 58.722 56.095 11.523 1.00 36.97 5 ALA B CA 1
ATOM 848 C C . ALA B 1 5 ? 60.007 56.684 12.083 1.00 38.93 5 ALA B C 1
ATOM 849 O O . ALA B 1 5 ? 60.960 56.927 11.344 1.00 39.67 5 ALA B O 1
ATOM 851 N N . VAL B 1 6 ? 60.028 56.918 13.391 1.00 39.98 6 VAL B N 1
ATOM 852 C CA . VAL B 1 6 ? 61.208 57.466 14.042 1.00 41.12 6 VAL B CA 1
ATOM 853 C C . VAL B 1 6 ? 61.893 56.380 14.859 1.00 41.19 6 VAL B C 1
ATOM 854 O O . VAL B 1 6 ? 61.275 55.755 15.717 1.00 42.36 6 VAL B O 1
ATOM 858 N N . ALA B 1 7 ? 63.171 56.153 14.585 1.00 42.21 7 ALA B N 1
ATOM 859 C CA . ALA B 1 7 ? 63.926 55.143 15.312 1.00 42.73 7 ALA B CA 1
ATOM 860 C C . ALA B 1 7 ? 64.127 55.626 16.739 1.00 43.93 7 ALA B C 1
ATOM 861 O O . ALA B 1 7 ? 64.291 56.823 16.980 1.00 44.56 7 ALA B O 1
ATOM 863 N N . LEU B 1 8 ? 64.104 54.695 17.686 1.00 44.71 8 LEU B N 1
ATOM 864 C CA . LEU B 1 8 ? 64.286 55.042 19.088 1.00 45.22 8 LEU B CA 1
ATOM 865 C C . LEU B 1 8 ? 65.632 54.559 19.614 1.00 45.69 8 LEU B C 1
ATOM 866 O O . LEU B 1 8 ? 66.567 55.347 19.749 1.00 46.65 8 LEU B O 1
ATOM 871 N N . ASP B 1 9 ? 65.731 53.265 19.906 1.00 46.00 9 ASP B N 1
ATOM 872 C CA . ASP B 1 9 ? 66.972 52.700 20.419 1.00 46.42 9 ASP B CA 1
ATOM 873 C C . ASP B 1 9 ? 66.867 51.181 20.492 1.00 45.61 9 ASP B C 1
ATOM 874 O O . ASP B 1 9 ? 65.809 50.614 20.224 1.00 47.11 9 ASP B O 1
ATOM 879 N N . THR B 1 10 ? 67.966 50.531 20.864 1.00 44.41 10 THR B N 1
ATOM 880 C CA . THR B 1 10 ? 68.024 49.073 20.968 1.00 42.79 10 THR B CA 1
ATOM 881 C C . THR B 1 10 ? 67.655 48.528 22.351 1.00 40.81 10 THR B C 1
ATOM 882 O O . THR B 1 10 ? 67.919 49.164 23.375 1.00 39.88 10 THR B O 1
ATOM 886 N N . VAL B 1 11 ? 67.036 47.349 22.362 1.00 37.83 11 VAL B N 1
ATOM 887 C CA . VAL B 1 11 ? 66.642 46.675 23.597 1.00 35.34 11 VAL B CA 1
ATOM 888 C C . VAL B 1 11 ? 66.873 45.179 23.431 1.00 35.37 11 VAL B C 1
ATOM 889 O O . VAL B 1 11 ? 67.048 44.687 22.315 1.00 34.66 11 VAL B O 1
ATOM 893 N N . THR B 1 12 ? 66.873 44.458 24.546 1.00 35.21 12 THR B N 1
ATOM 894 C CA . THR B 1 12 ? 67.082 43.016 24.527 1.00 35.39 12 THR B CA 1
ATOM 895 C C . THR B 1 12 ? 65.846 42.268 25.022 1.00 34.85 12 THR B C 1
ATOM 896 O O . THR B 1 12 ? 65.329 42.550 26.102 1.00 36.77 12 THR B O 1
ATOM 900 N N . VAL B 1 13 ? 65.377 41.320 24.217 1.00 32.65 13 VAL B N 1
ATOM 901 C CA . VAL B 1 13 ? 64.205 40.523 24.556 1.00 30.75 13 VAL B CA 1
ATOM 902 C C . VAL B 1 13 ? 64.636 39.275 25.322 1.00 31.65 13 VAL B C 1
ATOM 903 O O . VAL B 1 13 ? 65.273 38.386 24.757 1.00 31.40 13 VAL B O 1
ATOM 907 N N . VAL B 1 14 ? 64.278 39.216 26.603 1.00 30.58 14 VAL B N 1
ATOM 908 C CA . VAL B 1 14 ? 64.632 38.093 27.470 1.00 28.48 14 VAL B CA 1
ATOM 909 C C . VAL B 1 14 ? 63.420 37.250 27.868 1.00 29.62 14 VAL B C 1
ATOM 910 O O . VAL B 1 14 ? 62.288 37.557 27.502 1.00 31.63 14 VAL B O 1
ATOM 914 N N . GLY B 1 15 ? 63.673 36.184 28.622 1.00 28.19 15 GLY B N 1
ATOM 915 C CA . GLY B 1 15 ? 62.605 35.318 29.085 1.00 28.77 15 GLY B CA 1
ATOM 916 C C . GLY B 1 15 ? 62.005 34.352 28.079 1.00 28.80 15 GLY B C 1
ATOM 917 O O . GLY B 1 15 ? 61.003 33.700 28.377 1.00 27.20 15 GLY B O 1
ATOM 918 N N . GLU B 1 16 ? 62.607 34.253 26.896 1.00 30.62 16 GLU B N 1
ATOM 919 C CA . GLU B 1 16 ? 62.107 33.359 25.853 1.00 31.86 16 GLU B CA 1
ATOM 920 C C . GLU B 1 16 ? 61.916 31.949 26.379 1.00 33.57 16 GLU B C 1
ATOM 921 O O . GLU B 1 16 ? 60.963 31.262 26.024 1.00 35.55 16 GLU B O 1
ATOM 927 N N . ARG B 1 17 ? 62.836 31.535 27.236 1.00 36.65 17 ARG B N 1
ATOM 928 C CA . ARG B 1 17 ? 62.831 30.209 27.834 1.00 39.95 17 ARG B CA 1
ATOM 929 C C . ARG B 1 17 ? 61.556 29.854 28.608 1.00 39.15 17 ARG B C 1
ATOM 930 O O . ARG B 1 17 ? 61.258 28.673 28.808 1.00 40.02 17 ARG B O 1
ATOM 938 N N . TYR B 1 18 ? 60.804 30.865 29.035 1.00 36.15 18 TYR B N 1
ATOM 939 C CA . TYR B 1 18 ? 59.575 30.631 29.792 1.00 35.10 18 TYR B CA 1
ATOM 940 C C . TYR B 1 18 ? 58.311 30.788 28.952 1.00 35.37 18 TYR B C 1
ATOM 941 O O . TYR B 1 18 ? 57.200 30.727 29.479 1.00 36.61 18 TYR B O 1
ATOM 950 N N . VAL B 1 19 ? 58.479 30.985 27.648 1.00 36.93 19 VAL B N 1
ATOM 951 C CA . VAL B 1 19 ? 57.339 31.155 26.748 1.00 37.12 19 VAL B CA 1
ATOM 952 C C . VAL B 1 19 ? 56.924 29.857 26.057 1.00 39.14 19 VAL B C 1
ATOM 953 O O . VAL B 1 19 ? 57.737 29.205 25.402 1.00 39.19 19 VAL B O 1
ATOM 957 N N . ASP B 1 20 ? 55.655 29.486 26.200 1.00 41.27 20 ASP B N 1
ATOM 958 C CA . ASP B 1 20 ? 55.152 28.271 25.572 1.00 43.67 20 ASP B CA 1
ATOM 959 C C . ASP B 1 20 ? 55.448 28.327 24.080 1.00 45.25 20 ASP B C 1
ATOM 960 O O . ASP B 1 20 ? 55.344 29.389 23.460 1.00 46.25 20 ASP B O 1
ATOM 965 N N . ASP B 1 21 ? 55.819 27.184 23.512 1.00 45.58 21 ASP B N 1
ATOM 966 C CA . ASP B 1 21 ? 56.134 27.085 22.090 1.00 46.35 21 ASP B CA 1
ATOM 967 C C . ASP B 1 21 ? 57.077 28.171 21.590 1.00 45.59 21 ASP B C 1
ATOM 968 O O . ASP B 1 21 ? 56.872 28.739 20.518 1.00 46.02 21 ASP B O 1
ATOM 973 N N . ILE B 1 22 ? 58.119 28.444 22.368 1.00 45.27 22 ILE B N 1
ATOM 974 C CA . ILE B 1 22 ? 59.106 29.457 22.017 1.00 44.69 22 ILE B CA 1
ATOM 975 C C . ILE B 1 22 ? 60.001 29.003 20.863 1.00 45.64 22 ILE B C 1
ATOM 976 O O . ILE B 1 22 ? 60.472 29.821 20.069 1.00 46.36 22 ILE B O 1
ATOM 981 N N . VAL B 1 23 ? 60.236 27.698 20.772 1.00 45.43 23 VAL B N 1
ATOM 982 C CA . VAL B 1 23 ? 61.084 27.153 19.718 1.00 44.68 23 VAL B CA 1
ATOM 983 C C . VAL B 1 23 ? 60.480 27.405 18.342 1.00 43.78 23 VAL B C 1
ATOM 984 O O . VAL B 1 23 ? 61.057 28.120 17.518 1.00 43.97 23 VAL B O 1
ATOM 988 N N . ALA B 1 24 ? 59.316 26.812 18.099 1.00 42.24 24 ALA B N 1
ATOM 989 C CA . ALA B 1 24 ? 58.631 26.974 16.825 1.00 40.76 24 ALA B CA 1
ATOM 990 C C . ALA B 1 24 ? 58.453 28.456 16.503 1.00 40.22 24 ALA B C 1
ATOM 991 O O . ALA B 1 24 ? 58.630 28.881 15.363 1.00 40.41 24 ALA B O 1
ATOM 993 N N . THR B 1 25 ? 58.112 29.241 17.518 1.00 38.66 25 THR B N 1
ATOM 994 C CA . THR B 1 25 ? 57.903 30.668 17.336 1.00 39.12 25 THR B CA 1
ATOM 995 C C . THR B 1 25 ? 59.125 31.412 16.805 1.00 39.86 25 THR B C 1
ATOM 996 O O . THR B 1 25 ? 58.995 32.270 15.930 1.00 40.83 25 THR B O 1
ATOM 1000 N N . LEU B 1 26 ? 60.309 31.094 17.320 1.00 38.82 26 LEU B N 1
ATOM 1001 C CA . LEU B 1 26 ? 61.515 31.775 16.862 1.00 38.93 26 LEU B CA 1
ATOM 1002 C C . LEU B 1 26 ? 61.849 31.470 15.402 1.00 41.23 26 LEU B C 1
ATOM 1003 O O . LEU B 1 26 ? 62.596 32.213 14.762 1.00 41.48 26 LEU B O 1
ATOM 1008 N N . THR B 1 27 ? 61.289 30.388 14.868 1.00 42.94 27 THR B N 1
ATOM 1009 C CA . THR B 1 27 ? 61.545 30.022 13.479 1.00 44.75 27 THR B CA 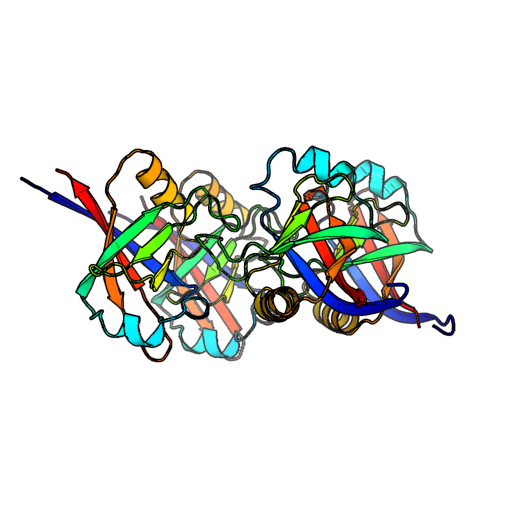1
ATOM 1010 C C . THR B 1 27 ? 60.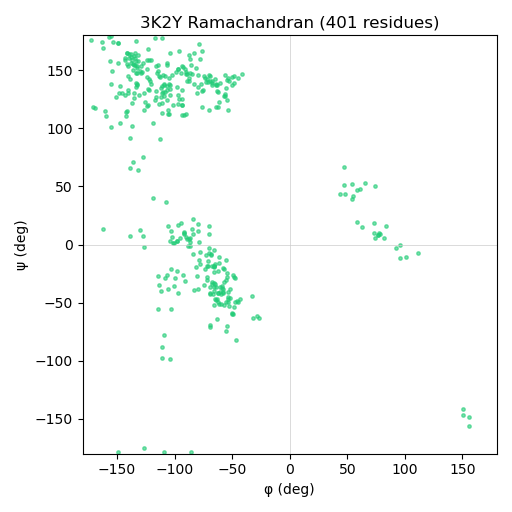616 30.766 12.525 1.00 47.30 27 THR B C 1
ATOM 1011 O O . THR B 1 27 ? 60.790 30.704 11.307 1.00 47.36 27 THR B O 1
ATOM 1015 N N . THR B 1 28 ? 59.632 31.470 13.083 1.00 48.50 28 THR B N 1
ATOM 1016 C CA . THR B 1 28 ? 58.685 32.230 12.274 1.00 49.36 28 THR B CA 1
ATOM 1017 C C . THR B 1 28 ? 59.122 33.685 12.120 1.00 50.38 28 THR B C 1
ATOM 1018 O O . THR B 1 28 ? 58.313 34.552 11.790 1.00 50.71 28 THR B O 1
ATOM 1022 N N . LEU B 1 29 ? 60.401 33.947 12.376 1.00 50.68 29 LEU B N 1
ATOM 1023 C CA . LEU B 1 29 ? 60.954 35.291 12.242 1.00 51.55 29 LEU B CA 1
ATOM 1024 C C . LEU B 1 29 ? 62.463 35.252 12.020 1.00 51.42 29 LEU B C 1
ATOM 1025 O O . LEU B 1 29 ? 63.124 34.270 12.352 1.00 50.97 29 LEU B O 1
ATOM 1030 N N . ARG B 1 30 ? 62.999 36.322 11.444 1.00 52.48 30 ARG B N 1
ATOM 1031 C CA . ARG B 1 30 ? 64.427 36.414 11.161 1.00 53.49 30 ARG B CA 1
ATOM 1032 C C . ARG B 1 30 ? 64.897 37.862 11.227 1.00 52.95 30 ARG B C 1
ATOM 1033 O O . ARG B 1 30 ? 64.087 38.779 11.365 1.00 55.29 30 ARG B O 1
ATOM 1041 N N . VAL B 1 31 ? 66.207 38.062 11.128 1.00 51.75 31 VAL B N 1
ATOM 1042 C CA . VAL B 1 31 ? 66.783 39.402 11.179 1.00 50.66 31 VAL B CA 1
ATOM 1043 C C . VAL B 1 31 ? 66.145 40.351 10.165 1.00 49.81 31 VAL B C 1
ATOM 1044 O O . VAL B 1 31 ? 65.801 39.951 9.050 1.00 49.83 31 VAL B O 1
ATOM 1048 N N . GLY B 1 32 ? 65.988 41.610 10.566 1.00 49.05 32 GLY B N 1
ATOM 1049 C CA . GLY B 1 32 ? 65.402 42.607 9.688 1.00 46.68 32 GLY B CA 1
ATOM 1050 C C . GLY B 1 32 ? 63.895 42.504 9.549 1.00 45.59 32 GLY B C 1
ATOM 1051 O O . GLY B 1 32 ? 63.296 43.188 8.717 1.00 45.80 32 GLY B O 1
ATOM 1052 N N . MET B 1 33 ? 63.278 41.648 10.357 1.00 44.11 33 MET B N 1
ATOM 1053 C CA . MET B 1 33 ? 61.832 41.472 10.317 1.00 41.81 33 MET B CA 1
ATOM 1054 C C . MET B 1 33 ? 61.185 42.338 11.400 1.00 40.76 33 MET B C 1
ATOM 1055 O O . MET B 1 33 ? 61.864 42.846 12.295 1.00 39.06 33 MET B O 1
ATOM 1060 N N . ALA B 1 34 ? 59.872 42.506 11.321 1.00 38.48 34 ALA B N 1
ATOM 1061 C CA . ALA B 1 34 ? 59.162 43.326 12.291 1.00 36.52 34 ALA B CA 1
ATOM 1062 C C . ALA B 1 34 ? 58.420 42.509 13.341 1.00 35.14 34 ALA B C 1
ATOM 1063 O O . ALA B 1 34 ? 57.917 41.421 13.056 1.00 35.77 34 ALA B O 1
ATOM 1065 N N . VAL B 1 35 ? 58.362 43.043 14.559 1.00 32.98 35 VAL B N 1
ATOM 1066 C CA . VAL B 1 35 ? 57.655 42.397 15.664 1.00 31.47 35 VAL B CA 1
ATOM 1067 C C . VAL B 1 35 ? 56.815 43.452 16.383 1.00 31.11 35 VAL B C 1
ATOM 1068 O O . VAL B 1 35 ? 57.065 44.651 16.251 1.00 30.56 35 VAL B O 1
ATOM 1072 N N . LEU B 1 36 ? 55.819 43.010 17.140 1.00 30.14 36 LEU B N 1
ATOM 1073 C CA . LEU B 1 36 ? 54.965 43.939 17.866 1.00 30.61 36 LEU B CA 1
ATOM 1074 C C . LEU B 1 36 ? 55.293 43.979 19.351 1.00 30.94 36 LEU B C 1
ATOM 1075 O O . LEU B 1 36 ? 55.983 43.105 19.869 1.00 32.48 36 LEU B O 1
ATOM 1080 N N . LEU B 1 37 ? 54.793 45.006 20.027 1.00 31.60 37 LEU B N 1
ATOM 1081 C CA . LEU B 1 37 ? 55.009 45.167 21.458 1.00 29.99 37 LEU B CA 1
ATOM 1082 C C . LEU B 1 37 ? 53.690 45.503 22.143 1.00 30.08 37 LEU B C 1
ATOM 1083 O O . LEU B 1 37 ? 52.886 46.287 21.627 1.00 28.68 37 LEU B O 1
ATOM 1088 N N . GLN B 1 38 ? 53.467 44.900 23.303 1.00 28.43 38 GLN B N 1
ATOM 1089 C CA . GLN B 1 38 ? 52.261 45.173 24.062 1.00 27.93 38 GLN B CA 1
ATOM 1090 C C . GLN B 1 38 ? 52.582 45.251 25.546 1.00 27.00 38 GLN B C 1
ATOM 1091 O O . GLN B 1 38 ? 53.465 44.547 26.045 1.00 27.46 38 GLN B O 1
ATOM 1097 N N . ARG B 1 39 ? 51.869 46.132 26.239 1.00 25.98 39 ARG B N 1
ATOM 1098 C CA . ARG B 1 39 ? 52.048 46.325 27.668 1.00 25.03 39 ARG B CA 1
ATOM 1099 C C . ARG B 1 39 ? 51.378 45.217 28.446 1.00 26.09 39 ARG B C 1
ATOM 1100 O O . ARG B 1 39 ? 50.501 44.520 27.934 1.00 27.69 39 ARG B O 1
ATOM 1108 N N . GLU B 1 40 ? 51.819 45.046 29.684 1.00 27.99 40 GLU B N 1
ATOM 1109 C CA . GLU B 1 40 ? 51.228 44.069 30.578 1.00 28.63 40 GLU B CA 1
ATOM 1110 C C . GLU B 1 40 ? 50.992 44.842 31.861 1.00 27.67 40 GLU B C 1
ATOM 1111 O O . GLU B 1 40 ? 51.594 44.569 32.901 1.00 27.97 40 GLU B O 1
ATOM 1117 N N . SER B 1 41 ? 50.120 45.840 31.750 1.00 27.54 41 SER B N 1
ATOM 1118 C CA . SER B 1 41 ? 49.752 46.702 32.864 1.00 25.91 41 SER B CA 1
ATOM 1119 C C . SER B 1 41 ? 49.299 45.857 34.043 1.00 25.86 41 SER B C 1
ATOM 1120 O O . SER B 1 41 ? 48.609 44.851 33.866 1.00 25.49 41 SER B O 1
ATOM 1123 N N . GLY B 1 42 ? 49.692 46.269 35.243 1.00 26.05 42 GLY B N 1
ATOM 1124 C CA . GLY B 1 42 ? 49.303 45.540 36.434 1.00 26.67 42 GLY B CA 1
ATOM 1125 C C . GLY B 1 42 ? 50.154 44.324 36.735 1.00 26.39 42 GLY B C 1
ATOM 1126 O O . GLY B 1 42 ? 49.854 43.568 37.655 1.00 25.89 42 GLY B O 1
ATOM 1127 N N . ASN B 1 43 ? 51.211 44.116 35.960 1.00 27.93 43 ASN B N 1
ATOM 1128 C CA . ASN B 1 43 ? 52.086 42.977 36.206 1.00 28.71 43 ASN B CA 1
ATOM 1129 C C . ASN B 1 43 ? 52.576 43.122 37.645 1.00 28.03 43 ASN B C 1
ATOM 1130 O O . ASN B 1 43 ? 53.068 44.177 38.035 1.00 28.06 43 ASN B O 1
ATOM 1135 N N . GLN B 1 44 ? 52.420 42.069 38.437 1.00 29.23 44 GLN B N 1
ATOM 1136 C CA . GLN B 1 44 ? 52.809 42.109 39.843 1.00 30.44 44 GLN B CA 1
ATOM 1137 C C . GLN B 1 44 ? 54.303 42.213 40.114 1.00 29.53 44 GLN B C 1
ATOM 1138 O O . GLN B 1 44 ? 54.704 42.601 41.210 1.00 30.21 44 GLN B O 1
ATOM 1144 N N . TYR B 1 45 ? 55.124 41.886 39.121 1.00 29.22 45 TYR B N 1
ATOM 1145 C CA . TYR B 1 45 ? 56.573 41.934 39.288 1.00 29.30 45 TYR B CA 1
ATOM 1146 C C . TYR B 1 45 ? 57.214 43.186 38.710 1.00 29.99 45 TYR B C 1
ATOM 1147 O O . TYR B 1 45 ? 58.256 43.634 39.186 1.00 32.41 45 TYR B O 1
ATOM 1156 N N . ASP B 1 46 ? 56.594 43.751 37.684 1.00 29.57 46 ASP B N 1
ATOM 1157 C CA . ASP B 1 46 ? 57.147 44.933 37.042 1.00 28.34 46 ASP B CA 1
ATOM 1158 C C . ASP B 1 46 ? 56.039 45.791 36.438 1.00 28.81 46 ASP B C 1
ATOM 1159 O O . ASP B 1 46 ? 55.203 45.303 35.676 1.00 28.30 46 ASP B O 1
ATOM 1164 N N . ASP B 1 47 ? 56.039 47.072 36.794 1.00 29.71 47 ASP B N 1
ATOM 1165 C CA . ASP B 1 47 ? 55.038 48.014 36.305 1.00 29.84 47 ASP B CA 1
ATOM 1166 C C . ASP B 1 47 ? 55.303 48.489 34.879 1.00 30.31 47 ASP B C 1
ATOM 1167 O O . ASP B 1 47 ? 54.417 49.040 34.229 1.00 30.58 47 ASP B O 1
ATOM 1172 N N . ASN B 1 48 ? 56.525 48.279 34.403 1.00 29.31 48 ASN B N 1
ATOM 1173 C CA . ASN B 1 48 ? 56.906 48.695 33.061 1.00 29.33 48 ASN B CA 1
ATOM 1174 C C . ASN B 1 48 ? 57.013 47.498 32.132 1.00 29.02 48 ASN B C 1
ATOM 1175 O O . ASN B 1 48 ? 57.586 47.595 31.049 1.00 28.81 48 ASN B O 1
ATOM 1180 N N . ALA B 1 49 ? 56.454 46.373 32.562 1.00 27.96 49 ALA B N 1
ATOM 1181 C CA . ALA B 1 49 ? 56.487 45.149 31.775 1.00 27.82 49 ALA B CA 1
ATOM 1182 C C . ALA B 1 49 ? 55.929 45.327 30.363 1.00 28.32 49 ALA B C 1
ATOM 1183 O O . ALA B 1 49 ? 54.795 45.770 30.172 1.00 29.68 49 ALA B O 1
ATOM 1185 N N . ILE B 1 50 ? 56.750 44.974 29.381 1.00 27.76 50 ILE B N 1
ATOM 1186 C CA . ILE B 1 50 ? 56.385 45.044 27.971 1.00 25.93 50 ILE B CA 1
ATOM 1187 C C . ILE B 1 50 ? 56.765 43.703 27.372 1.00 25.84 50 ILE B C 1
ATOM 1188 O O . ILE B 1 50 ? 57.887 43.245 27.565 1.00 26.23 50 ILE B O 1
ATOM 1193 N N . SER B 1 51 ? 55.837 43.062 26.666 1.00 26.07 51 SER B N 1
ATOM 1194 C CA . SER B 1 51 ? 56.119 41.770 26.043 1.00 25.82 51 SER B CA 1
ATOM 1195 C C . SER B 1 51 ? 56.262 41.952 24.534 1.00 25.93 51 SER B C 1
ATOM 1196 O O . SER B 1 51 ? 55.706 42.890 23.961 1.00 25.32 51 SER B O 1
ATOM 1199 N N . VAL B 1 52 ? 57.008 41.053 23.896 1.00 27.12 52 VAL B N 1
ATOM 1200 C CA . VAL B 1 52 ? 57.260 41.127 22.456 1.00 27.37 52 VAL B CA 1
ATOM 1201 C C . VAL B 1 52 ? 56.520 40.034 21.692 1.00 27.86 52 VAL B C 1
ATOM 1202 O O . VAL B 1 52 ? 56.486 38.884 22.123 1.00 26.30 52 VAL B O 1
ATOM 1206 N N . TRP B 1 53 ? 55.934 40.396 20.552 1.00 29.11 53 TRP B N 1
ATOM 1207 C CA . TRP B 1 53 ? 55.179 39.436 19.749 1.00 30.06 53 TRP B CA 1
ATOM 1208 C C . TRP B 1 53 ? 55.488 39.509 18.260 1.00 31.91 53 TRP B C 1
ATOM 1209 O O . TRP B 1 53 ? 55.905 40.548 17.751 1.00 33.01 53 TRP B O 1
ATOM 1220 N N . THR B 1 54 ? 55.281 38.392 17.568 1.00 32.55 54 THR B N 1
ATOM 1221 C CA . THR B 1 54 ? 55.501 38.327 16.129 1.00 32.15 54 THR B CA 1
ATOM 1222 C C . THR B 1 54 ? 54.283 38.970 15.472 1.00 35.06 54 THR B C 1
ATOM 1223 O O . THR B 1 54 ? 53.302 39.289 16.148 1.00 34.87 54 THR B O 1
ATOM 1227 N N . LEU B 1 55 ? 54.340 39.153 14.158 1.00 35.63 55 LEU B N 1
ATOM 1228 C CA . LEU B 1 55 ? 53.222 39.747 13.443 1.00 35.71 55 LEU B CA 1
ATOM 1229 C C . LEU B 1 55 ? 52.006 38.823 13.492 1.00 35.27 55 LEU B C 1
ATOM 1230 O O . LEU B 1 55 ? 50.866 39.277 13.365 1.00 35.50 55 LEU B O 1
ATOM 1235 N N . GLN B 1 56 ? 52.256 37.529 13.691 1.00 34.42 56 GLN B N 1
ATOM 1236 C CA . GLN B 1 56 ? 51.186 36.534 13.765 1.00 35.13 56 GLN B CA 1
ATOM 1237 C C . GLN B 1 56 ? 50.709 36.315 15.205 1.00 34.33 56 GLN B C 1
ATOM 1238 O O . GLN B 1 56 ? 49.948 35.389 15.485 1.00 33.32 56 GLN B O 1
ATOM 1244 N N . HIS B 1 57 ? 51.175 37.170 16.109 1.00 34.62 57 HIS B N 1
ATOM 1245 C CA . HIS B 1 57 ? 50.819 37.108 17.523 1.00 34.58 57 HIS B CA 1
ATOM 1246 C C . HIS B 1 57 ? 51.316 35.848 18.234 1.00 34.41 57 HIS B C 1
ATOM 1247 O O . HIS B 1 57 ? 50.547 35.130 18.870 1.00 34.87 57 HIS B O 1
ATOM 1254 N N . ALA B 1 58 ? 52.608 35.580 18.113 1.00 34.40 58 ALA B N 1
ATOM 1255 C CA . ALA B 1 58 ? 53.219 34.438 18.777 1.00 32.80 58 ALA B CA 1
ATOM 1256 C C . ALA B 1 58 ? 54.147 35.083 19.794 1.00 32.50 58 ALA B C 1
ATOM 1257 O O . ALA B 1 58 ? 55.027 35.855 19.417 1.00 32.86 58 ALA B O 1
ATOM 1259 N N . LYS B 1 59 ? 53.947 34.784 21.076 1.00 30.98 59 LYS B N 1
ATOM 1260 C CA . LYS B 1 59 ? 54.768 35.382 22.128 1.00 30.62 59 LYS B CA 1
ATOM 1261 C C . LYS B 1 59 ? 56.252 35.021 22.027 1.00 31.13 59 LYS B C 1
ATOM 1262 O O . LYS B 1 59 ? 56.614 33.854 21.878 1.00 30.89 59 LYS B O 1
ATOM 1268 N N . LEU B 1 60 ? 57.100 36.043 22.115 1.00 30.82 60 LEU B N 1
ATOM 1269 C CA . LEU B 1 60 ? 58.547 35.879 22.030 1.00 29.64 60 LEU B CA 1
ATOM 1270 C C . LEU B 1 60 ? 59.219 36.035 23.388 1.00 29.85 60 LEU B C 1
ATOM 1271 O O . LEU B 1 60 ? 60.174 35.322 23.700 1.00 30.73 60 LEU B O 1
ATOM 1276 N N . GLY B 1 61 ? 58.724 36.978 24.185 1.00 27.93 61 GLY B N 1
ATOM 1277 C CA . GLY B 1 61 ? 59.295 37.223 25.498 1.00 26.97 61 GLY B CA 1
ATOM 1278 C C . GLY B 1 61 ? 59.024 38.633 25.997 1.00 27.52 61 GLY B C 1
ATOM 1279 O O . GLY B 1 61 ? 58.063 39.277 25.573 1.00 26.21 61 GLY B O 1
ATOM 1280 N N . TYR B 1 62 ? 59.869 39.123 26.896 1.00 27.12 62 TYR B N 1
ATOM 1281 C CA . TYR B 1 62 ? 59.695 40.462 27.442 1.00 28.19 62 TYR B CA 1
ATOM 1282 C C . TYR B 1 62 ? 60.914 41.339 27.209 1.00 28.62 62 TYR B C 1
ATOM 1283 O O . TYR B 1 62 ? 62.018 40.840 26.976 1.00 27.98 62 TYR B O 1
ATOM 1292 N N . ILE B 1 63 ? 60.710 42.651 27.263 1.00 28.30 63 ILE B N 1
ATOM 1293 C CA . ILE B 1 63 ? 61.820 43.571 27.104 1.00 30.50 63 ILE B CA 1
ATOM 1294 C C . ILE B 1 63 ? 62.512 43.593 28.462 1.00 32.39 63 ILE B C 1
ATOM 1295 O O . ILE B 1 63 ? 61.847 43.650 29.499 1.00 33.08 63 ILE B O 1
ATOM 1300 N N . ALA B 1 64 ? 63.841 43.528 28.452 1.00 33.41 64 ALA B N 1
ATOM 1301 C CA . ALA B 1 64 ? 64.620 43.533 29.684 1.00 33.41 64 ALA B CA 1
ATOM 1302 C C . ALA B 1 64 ? 64.198 44.675 30.601 1.00 33.46 64 ALA B C 1
ATOM 1303 O O . ALA B 1 64 ? 63.987 45.802 30.151 1.00 32.54 64 ALA B O 1
ATOM 1305 N N . ARG B 1 65 ? 64.081 44.371 31.892 1.00 33.79 65 ARG B N 1
ATOM 1306 C CA . ARG B 1 65 ? 63.686 45.354 32.890 1.00 33.95 65 ARG B CA 1
ATOM 1307 C C . ARG B 1 65 ? 64.610 46.573 32.959 1.00 35.60 65 ARG B C 1
ATOM 1308 O O . ARG B 1 65 ? 64.148 47.702 33.139 1.00 35.86 65 ARG B O 1
ATOM 1316 N N . TYR B 1 66 ? 65.912 46.352 32.814 1.00 35.91 66 TYR B N 1
ATOM 1317 C CA . TYR B 1 66 ? 66.871 47.448 32.900 1.00 36.99 66 TYR B CA 1
ATOM 1318 C C . TYR B 1 66 ? 66.810 48.408 31.722 1.00 37.04 66 TYR B C 1
ATOM 1319 O O . TYR B 1 66 ? 67.731 49.197 31.512 1.00 38.63 66 TYR B O 1
ATOM 1328 N N . GLN B 1 67 ? 65.725 48.355 30.958 1.00 36.20 67 GLN B N 1
ATOM 1329 C CA . GLN B 1 67 ? 65.587 49.236 29.807 1.00 35.85 67 GLN B CA 1
ATOM 1330 C C . GLN B 1 67 ? 64.163 49.391 29.279 1.00 35.78 67 GLN B C 1
ATOM 1331 O O . GLN B 1 67 ? 63.971 49.926 28.192 1.00 36.70 67 GLN B O 1
ATOM 1337 N N . ASN B 1 68 ? 63.167 48.947 30.046 1.00 35.75 68 ASN B N 1
ATOM 1338 C CA . ASN B 1 68 ? 61.773 49.051 29.608 1.00 36.64 68 ASN B CA 1
ATOM 1339 C C . ASN B 1 68 ? 61.029 50.307 30.062 1.00 36.84 68 ASN B C 1
ATOM 1340 O O . ASN B 1 68 ? 60.081 50.735 29.407 1.00 36.81 68 ASN B O 1
ATOM 1345 N N . GLN B 1 69 ? 61.457 50.888 31.178 1.00 38.86 69 GLN B N 1
ATOM 1346 C CA . GLN B 1 69 ? 60.818 52.079 31.739 1.00 40.26 69 GLN B CA 1
ATOM 1347 C C . GLN B 1 69 ? 60.579 53.197 30.718 1.00 41.34 69 GLN B C 1
ATOM 1348 O O . GLN B 1 69 ? 59.455 53.690 30.581 1.00 41.16 69 GLN B O 1
ATOM 1354 N N . PRO B 1 70 ? 61.631 53.620 29.994 1.00 40.99 70 PRO B N 1
ATOM 1355 C CA . PRO B 1 70 ? 61.447 54.686 29.005 1.00 40.95 70 PRO B CA 1
ATOM 1356 C C . PRO B 1 70 ? 60.326 54.370 28.016 1.00 40.23 70 PRO B C 1
ATOM 1357 O O . PRO B 1 70 ? 59.442 55.192 27.777 1.00 41.33 70 PRO B O 1
ATOM 1361 N N . TYR B 1 71 ? 60.370 53.166 27.457 1.00 39.41 71 TYR B N 1
ATOM 1362 C CA . TYR B 1 71 ? 59.381 52.726 26.482 1.00 38.40 71 TYR B CA 1
ATOM 1363 C C . TYR B 1 71 ? 58.009 52.449 27.085 1.00 38.32 71 TYR B C 1
ATOM 1364 O O . TYR B 1 71 ? 56.989 52.573 26.407 1.00 39.94 71 TYR B O 1
ATOM 1373 N N . ALA B 1 72 ? 57.980 52.079 28.358 1.00 38.15 72 ALA B N 1
ATOM 1374 C CA . ALA B 1 72 ? 56.719 51.801 29.027 1.00 37.87 72 ALA B CA 1
ATOM 1375 C C . ALA B 1 72 ? 55.929 53.092 29.211 1.00 38.11 72 ALA B C 1
ATOM 1376 O O . ALA B 1 72 ? 54.703 53.101 29.100 1.00 37.64 72 ALA B O 1
ATOM 1378 N N . THR B 1 73 ? 56.639 54.181 29.490 1.00 38.44 73 THR B N 1
ATOM 1379 C CA . THR B 1 73 ? 56.011 55.478 29.702 1.00 40.04 73 THR B CA 1
ATOM 1380 C C . THR B 1 73 ? 55.426 56.023 28.403 1.00 39.92 73 THR B C 1
ATOM 1381 O O . THR B 1 73 ? 54.327 56.579 28.388 1.00 40.34 73 THR B O 1
ATOM 1385 N N . LEU B 1 74 ? 56.171 55.860 27.316 1.00 38.61 74 LEU B N 1
ATOM 1386 C CA . LEU B 1 74 ? 55.730 56.329 26.011 1.00 37.36 74 LEU B CA 1
ATOM 1387 C C . LEU B 1 74 ? 54.446 55.623 25.585 1.00 36.23 74 LEU B C 1
ATOM 1388 O O . LEU B 1 74 ? 53.480 56.276 25.182 1.00 37.05 74 LEU B O 1
ATOM 1393 N N . MET B 1 75 ? 54.435 54.295 25.682 1.00 32.72 75 MET B N 1
ATOM 1394 C CA . MET B 1 75 ? 53.263 53.508 25.307 1.00 30.13 75 MET B CA 1
ATOM 1395 C C . MET B 1 75 ? 52.022 53.919 26.108 1.00 32.00 75 MET B C 1
ATOM 1396 O O . MET B 1 75 ? 50.924 54.033 25.552 1.00 31.23 75 MET B O 1
ATOM 1401 N N . ASP B 1 76 ? 52.191 54.156 27.407 1.00 33.25 76 ASP B N 1
ATOM 1402 C CA . ASP B 1 76 ? 51.063 54.557 28.248 1.00 35.28 76 ASP B CA 1
ATOM 1403 C C . ASP B 1 76 ? 50.526 55.929 27.851 1.00 37.74 76 ASP B C 1
ATOM 1404 O O . ASP B 1 76 ? 49.397 56.287 28.191 1.00 38.07 76 ASP B O 1
ATOM 1409 N N . GLN B 1 77 ? 51.343 56.695 27.136 1.00 38.66 77 GLN B N 1
ATOM 1410 C CA . GLN B 1 77 ? 50.943 58.022 26.684 1.00 39.33 77 GLN B CA 1
ATOM 1411 C C . GLN B 1 77 ? 50.207 57.940 25.349 1.00 38.89 77 GLN B C 1
ATOM 1412 O O . GLN B 1 77 ? 49.872 58.962 24.751 1.00 38.60 77 GLN B O 1
ATOM 1418 N N . GLY B 1 78 ? 49.960 56.719 24.885 1.00 39.26 78 GLY B N 1
ATOM 1419 C CA . GLY B 1 78 ? 49.256 56.538 23.628 1.00 40.19 78 GLY B CA 1
ATOM 1420 C C . GLY B 1 78 ? 50.158 56.337 22.424 1.00 40.61 78 GLY B C 1
ATOM 1421 O O . GLY B 1 78 ? 49.685 55.962 21.351 1.00 41.72 78 GLY B O 1
ATOM 1422 N N . GLN B 1 79 ? 51.453 56.588 22.591 1.00 40.57 79 GLN B N 1
ATOM 1423 C CA . GLN B 1 79 ? 52.406 56.420 21.497 1.00 40.80 79 GLN B CA 1
ATOM 1424 C C . GLN B 1 79 ? 52.496 54.970 21.043 1.00 40.81 79 GLN B C 1
ATOM 1425 O O . GLN B 1 79 ? 52.536 54.054 21.865 1.00 41.27 79 GLN B O 1
ATOM 1431 N N . ARG B 1 80 ? 52.530 54.766 19.730 1.00 40.83 80 ARG B N 1
ATOM 1432 C CA . ARG B 1 80 ? 52.606 53.419 19.175 1.00 40.69 80 ARG B CA 1
ATOM 1433 C C . ARG B 1 80 ? 54.037 53.024 18.816 1.00 38.53 80 ARG B C 1
ATOM 1434 O O . ARG B 1 80 ? 54.686 53.678 18.002 1.00 37.76 80 ARG B O 1
ATOM 1442 N N . LEU B 1 81 ? 54.518 51.945 19.423 1.00 36.86 81 LEU B N 1
ATOM 1443 C CA . LEU B 1 81 ? 55.873 51.462 19.171 1.00 35.42 81 LEU B CA 1
ATOM 1444 C C . LEU B 1 81 ? 55.867 50.037 18.623 1.00 35.02 81 LEU B C 1
ATOM 1445 O O . LEU B 1 81 ? 54.900 49.293 18.792 1.00 34.88 81 LEU B O 1
ATOM 1450 N N . TYR B 1 82 ? 56.957 49.670 17.962 1.00 34.99 82 TYR B N 1
ATOM 1451 C CA . TYR B 1 82 ? 57.110 48.335 17.403 1.00 36.40 82 TYR B CA 1
ATOM 1452 C C . TYR B 1 82 ? 58.596 48.030 17.285 1.00 36.16 82 TYR B C 1
ATOM 1453 O O . TYR B 1 82 ? 59.435 48.863 17.630 1.00 36.95 82 TYR B O 1
ATOM 1462 N N . GLY B 1 83 ? 58.932 46.841 16.806 1.00 35.84 83 GLY B N 1
ATOM 1463 C CA . GLY B 1 83 ? 60.337 46.506 16.694 1.00 36.09 83 GLY B CA 1
ATOM 1464 C C . GLY B 1 83 ? 60.753 45.818 15.415 1.00 36.37 83 GLY B C 1
ATOM 1465 O O . GLY B 1 83 ? 59.939 45.228 14.704 1.00 37.20 83 GLY B O 1
ATOM 1466 N N . ILE B 1 84 ? 62.044 45.913 15.123 1.00 36.27 84 ILE B N 1
ATOM 1467 C CA . ILE B 1 84 ? 62.629 45.286 13.952 1.00 37.19 84 ILE B CA 1
ATOM 1468 C C . ILE B 1 84 ? 63.743 44.408 14.501 1.00 38.77 84 ILE B C 1
ATOM 1469 O O . ILE B 1 84 ? 64.665 44.899 15.149 1.00 38.81 84 ILE B O 1
ATOM 1474 N N . VAL B 1 85 ? 63.644 43.107 14.262 1.00 41.36 85 VAL B N 1
ATOM 1475 C CA . VAL B 1 85 ? 64.648 42.175 14.752 1.00 42.83 85 VAL B CA 1
ATOM 1476 C C . VAL B 1 85 ? 66.040 42.550 14.258 1.00 43.85 85 VAL B C 1
ATOM 1477 O O . VAL B 1 85 ? 66.258 42.744 13.063 1.00 44.76 85 VAL B O 1
ATOM 1481 N N . THR B 1 86 ? 66.972 42.663 15.198 1.00 44.90 86 THR B N 1
ATOM 1482 C CA . THR B 1 86 ? 68.357 43.000 14.892 1.00 46.02 86 THR B CA 1
ATOM 1483 C C . THR B 1 86 ? 69.200 41.731 14.983 1.00 47.38 86 THR B C 1
ATOM 1484 O O . THR B 1 86 ? 69.883 41.356 14.028 1.00 47.57 86 THR B O 1
ATOM 1488 N N . VAL B 1 87 ? 69.138 41.077 16.140 1.00 46.45 87 VAL B N 1
ATOM 1489 C CA . VAL B 1 87 ? 69.882 39.849 16.387 1.00 45.82 87 VAL B CA 1
ATOM 1490 C C . VAL B 1 87 ? 68.920 38.721 16.733 1.00 46.00 87 VAL B C 1
ATOM 1491 O O . VAL B 1 87 ? 67.944 38.928 17.454 1.00 45.75 87 VAL B O 1
ATOM 1495 N N . LEU B 1 88 ? 69.199 37.526 16.221 1.00 45.24 88 LEU B N 1
ATOM 1496 C CA . LEU B 1 88 ? 68.348 36.372 16.482 1.00 44.18 88 LEU B CA 1
ATOM 1497 C C . LEU B 1 88 ? 69.082 35.047 16.347 1.00 45.53 88 LEU B C 1
ATOM 1498 O O . LEU B 1 88 ? 69.299 34.556 15.239 1.00 45.93 88 LEU B O 1
ATOM 1503 N N . ASP B 1 89 ? 69.453 34.464 17.481 1.00 47.43 89 ASP B N 1
ATOM 1504 C CA . ASP B 1 89 ? 70.144 33.184 17.482 1.00 50.01 89 ASP B CA 1
ATOM 1505 C C . ASP B 1 89 ? 69.234 32.135 18.097 1.00 49.82 89 ASP B C 1
ATOM 1506 O O . ASP B 1 89 ? 69.247 31.926 19.309 1.00 50.71 89 ASP B O 1
ATOM 1511 N N . GLN B 1 90 ? 68.441 31.481 17.256 1.00 49.68 90 GLN B N 1
ATOM 1512 C CA . GLN B 1 90 ? 67.513 30.453 17.716 1.00 50.93 90 GLN B CA 1
ATOM 1513 C C . GLN B 1 90 ? 68.194 29.473 18.661 1.00 51.21 90 GLN B C 1
ATOM 1514 O O . GLN B 1 90 ? 67.561 28.894 19.547 1.00 50.55 90 GLN B O 1
ATOM 1520 N N . GLN B 1 91 ? 69.494 29.302 18.458 1.00 51.48 91 GLN B N 1
ATOM 1521 C CA . GLN B 1 91 ? 70.308 28.413 19.267 1.00 51.27 91 GLN B CA 1
ATOM 1522 C C . GLN B 1 91 ? 70.193 28.723 20.761 1.00 50.10 91 GLN B C 1
ATOM 1523 O O . GLN B 1 91 ? 69.612 27.948 21.519 1.00 49.87 91 GLN B O 1
ATOM 1529 N N . LYS B 1 92 ? 70.745 29.858 21.177 1.00 48.96 92 LYS B N 1
ATOM 1530 C CA . LYS B 1 92 ? 70.712 30.259 22.578 1.00 48.12 92 LYS B CA 1
ATOM 1531 C C . LYS B 1 92 ? 69.470 31.082 22.900 1.00 46.90 92 LYS B C 1
ATOM 1532 O O . LYS B 1 92 ? 69.320 31.580 24.017 1.00 46.47 92 LYS B O 1
ATOM 1538 N N . GLN B 1 93 ? 68.584 31.218 21.917 1.00 45.27 93 GLN B N 1
ATOM 1539 C CA . GLN B 1 93 ? 67.348 31.980 22.072 1.00 44.52 93 GLN B CA 1
ATOM 1540 C C . GLN B 1 93 ? 67.610 33.404 22.557 1.00 44.62 93 GLN B C 1
ATOM 1541 O O . GLN B 1 93 ? 67.028 33.855 23.544 1.00 43.37 93 GLN B O 1
ATOM 1547 N N . HIS B 1 94 ? 68.502 34.101 21.862 1.00 44.73 94 HIS B N 1
ATOM 1548 C CA . HIS B 1 94 ? 68.836 35.481 22.196 1.00 46.17 94 HIS B CA 1
ATOM 1549 C C . HIS B 1 94 ? 68.150 36.345 21.149 1.00 46.23 94 HIS B C 1
ATOM 1550 O O . HIS B 1 94 ? 68.069 35.961 19.981 1.00 46.18 94 HIS B O 1
ATOM 1557 N N . LEU B 1 95 ? 67.652 37.507 21.558 1.00 46.04 95 LEU B N 1
ATOM 1558 C CA . LEU B 1 95 ? 66.960 38.387 20.625 1.00 45.06 95 LEU B CA 1
ATOM 1559 C C . LEU B 1 95 ? 67.157 39.854 20.977 1.00 44.38 95 LEU B C 1
ATOM 1560 O O . LEU B 1 95 ? 67.083 40.240 22.140 1.00 44.70 95 LEU B O 1
ATOM 1565 N N . GLU B 1 96 ? 67.413 40.665 19.957 1.00 43.91 96 GLU B N 1
ATOM 1566 C CA . GLU B 1 96 ? 67.600 42.099 20.132 1.00 42.93 96 GLU B CA 1
ATOM 1567 C C . GLU B 1 96 ? 66.773 42.853 19.094 1.00 41.00 96 GLU B C 1
ATOM 1568 O O . GLU B 1 96 ? 66.485 42.325 18.016 1.00 40.13 96 GLU B O 1
ATOM 1574 N N . LEU B 1 97 ? 66.394 44.087 19.415 1.00 37.65 97 LEU B N 1
ATOM 1575 C CA . LEU B 1 97 ? 65.579 44.881 18.506 1.00 35.11 97 LEU B CA 1
ATOM 1576 C C . LEU B 1 97 ? 65.964 46.348 18.482 1.00 35.28 97 LEU B C 1
ATOM 1577 O O . LEU B 1 97 ? 66.674 46.842 19.354 1.00 36.54 97 LEU B O 1
ATOM 1582 N N . MET B 1 98 ? 65.476 47.037 17.462 1.00 34.39 98 MET B N 1
ATOM 1583 C CA . MET B 1 98 ? 65.673 48.469 17.322 1.00 34.85 98 MET B CA 1
ATOM 1584 C C . MET B 1 98 ? 64.238 48.977 17.344 1.00 35.37 98 MET B C 1
ATOM 1585 O O . MET B 1 98 ? 63.502 48.818 16.374 1.00 37.62 98 MET B O 1
ATOM 1590 N N . LEU B 1 99 ? 63.827 49.556 18.464 1.00 34.78 99 LEU B N 1
ATOM 1591 C CA . LEU B 1 99 ? 62.466 50.047 18.579 1.00 34.28 99 LEU B CA 1
ATOM 1592 C C . LEU B 1 99 ? 62.228 51.272 17.706 1.00 35.76 99 LEU B C 1
ATOM 1593 O O . LEU B 1 99 ? 63.122 52.092 17.501 1.00 35.01 99 LEU B O 1
ATOM 1598 N N . TRP B 1 100 ? 61.013 51.367 17.179 1.00 37.14 100 TRP B N 1
ATOM 1599 C CA . TRP B 1 100 ? 60.612 52.476 16.329 1.00 38.42 100 TRP B CA 1
ATOM 1600 C C . TRP B 1 100 ? 59.259 52.992 16.791 1.00 39.34 100 TRP B C 1
ATOM 1601 O O . TRP B 1 100 ? 58.428 52.232 17.286 1.00 39.06 100 TRP B O 1
ATOM 1612 N N . ARG B 1 101 ? 59.049 54.291 16.640 1.00 40.83 101 ARG B N 1
ATOM 1613 C CA . ARG B 1 101 ? 57.782 54.897 17.005 1.00 43.09 101 ARG B CA 1
ATOM 1614 C C . ARG B 1 101 ? 57.091 55.250 15.698 1.00 44.19 101 ARG B C 1
ATOM 1615 O O . ARG B 1 101 ? 57.700 55.847 14.810 1.00 44.48 101 ARG B O 1
ATOM 1623 N N . LEU B 1 102 ? 55.826 54.867 15.576 1.00 44.93 102 LEU B N 1
ATOM 1624 C CA . LEU B 1 102 ? 55.059 55.160 14.374 1.00 44.85 102 LEU B CA 1
ATOM 1625 C C . LEU B 1 102 ? 54.110 56.307 14.683 1.00 45.87 102 LEU B C 1
ATOM 1626 O O . LEU B 1 102 ? 53.377 56.261 15.670 1.00 45.06 102 LEU B O 1
ATOM 1631 N N . GLU B 1 103 ? 54.129 57.343 13.853 1.00 48.38 103 GLU B N 1
ATOM 1632 C CA . GLU B 1 103 ? 53.245 58.481 14.073 1.00 50.10 103 GLU B CA 1
ATOM 1633 C C . GLU B 1 103 ? 52.940 59.226 12.782 1.00 50.84 103 GLU B C 1
ATOM 1634 O O . GLU B 1 103 ? 53.040 60.472 12.777 1.00 51.75 103 GLU B O 1
ATOM 1640 N N . GLY C 1 2 ? 21.340 55.347 18.403 1.00 50.35 2 GLY C N 1
ATOM 1641 C CA . GLY C 1 2 ? 22.750 55.451 18.882 1.00 50.83 2 GLY C CA 1
ATOM 1642 C C . GLY C 1 2 ? 23.770 55.046 17.832 1.00 50.03 2 GLY C C 1
ATOM 1643 O O . GLY C 1 2 ? 24.136 53.873 17.731 1.00 49.44 2 GLY C O 1
ATOM 1644 N N . ASP C 1 3 ? 24.231 56.020 17.051 1.00 49.34 3 ASP C N 1
ATOM 1645 C CA . ASP C 1 3 ? 25.214 55.781 15.999 1.00 48.77 3 ASP C CA 1
ATOM 1646 C C . ASP C 1 3 ? 26.510 56.559 16.231 1.00 47.48 3 ASP C C 1
ATOM 1647 O O . ASP C 1 3 ? 27.097 57.087 15.287 1.00 48.30 3 ASP C O 1
ATOM 1652 N N . ALA C 1 4 ? 26.957 56.630 17.481 1.00 44.12 4 ALA C N 1
ATOM 1653 C CA . ALA C 1 4 ? 28.184 57.349 17.803 1.00 41.35 4 ALA C CA 1
ATOM 1654 C C . ALA C 1 4 ? 28.819 56.822 19.089 1.00 41.24 4 ALA C C 1
ATOM 1655 O O . ALA C 1 4 ? 28.126 56.551 20.070 1.00 40.96 4 ALA C O 1
ATOM 1657 N N . ALA C 1 5 ? 30.142 56.683 19.080 1.00 38.72 5 ALA C N 1
ATOM 1658 C CA . ALA C 1 5 ? 30.861 56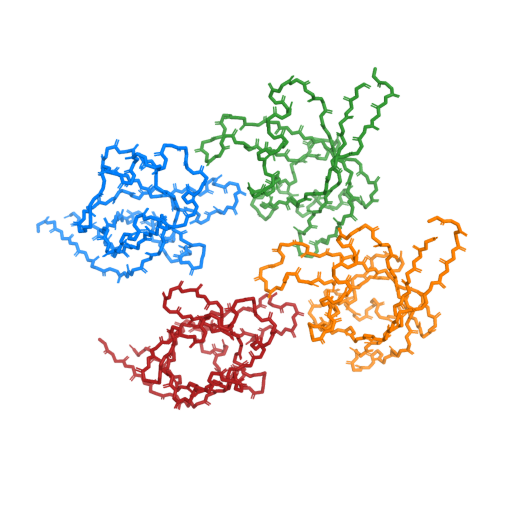.180 20.246 1.00 35.62 5 ALA C CA 1
ATOM 1659 C C . ALA C 1 5 ? 32.090 57.022 20.575 1.00 34.46 5 ALA C C 1
ATOM 1660 O O . ALA C 1 5 ? 32.856 57.394 19.687 1.00 32.99 5 ALA C O 1
ATOM 1662 N N . VAL C 1 6 ? 32.269 57.315 21.859 1.00 33.08 6 VAL C N 1
ATOM 1663 C CA . VAL C 1 6 ? 33.402 58.106 22.321 1.00 32.35 6 VAL C CA 1
ATOM 1664 C C . VAL C 1 6 ? 34.355 57.245 23.150 1.00 32.10 6 VAL C C 1
ATOM 1665 O O . VAL C 1 6 ? 33.930 56.471 24.006 1.00 31.50 6 VAL C O 1
ATOM 1669 N N . ALA C 1 7 ? 35.648 57.380 22.885 1.00 31.62 7 ALA C N 1
ATOM 1670 C CA . ALA C 1 7 ? 36.658 56.617 23.603 1.00 31.11 7 ALA C CA 1
ATOM 1671 C C . ALA C 1 7 ? 36.880 57.216 24.984 1.00 31.66 7 ALA C C 1
ATOM 1672 O O . ALA C 1 7 ? 36.921 58.438 25.143 1.00 31.19 7 ALA C O 1
ATOM 1674 N N . LEU C 1 8 ? 37.013 56.346 25.981 1.00 30.91 8 LEU C N 1
ATOM 1675 C CA . LEU C 1 8 ? 37.238 56.773 27.356 1.00 29.28 8 LEU C CA 1
ATOM 1676 C C . LEU C 1 8 ? 38.704 56.554 27.707 1.00 29.57 8 LEU C C 1
ATOM 1677 O O . LEU C 1 8 ? 39.557 57.377 27.372 1.00 29.41 8 LEU C O 1
ATOM 1682 N N . ASP C 1 9 ? 38.997 55.448 28.384 1.00 28.36 9 ASP C N 1
ATOM 1683 C CA . ASP C 1 9 ? 40.371 55.132 28.749 1.00 25.79 9 ASP C CA 1
ATOM 1684 C C . ASP C 1 9 ? 40.566 53.622 28.797 1.00 23.20 9 ASP C C 1
ATOM 1685 O O . ASP C 1 9 ? 39.610 52.862 28.662 1.00 20.15 9 ASP C O 1
ATOM 1690 N N . THR C 1 10 ? 41.811 53.205 28.992 1.00 21.58 10 THR C N 1
ATOM 1691 C CA . THR C 1 10 ? 42.169 51.794 29.042 1.00 23.23 10 THR C CA 1
ATOM 1692 C C . THR C 1 10 ? 42.000 51.215 30.445 1.00 25.32 10 THR C C 1
ATOM 1693 O O . THR C 1 10 ? 42.167 51.913 31.446 1.00 26.93 10 THR C O 1
ATOM 1697 N N . VAL C 1 11 ? 41.650 49.935 30.509 1.00 24.61 11 VAL C N 1
ATOM 1698 C CA . VAL C 1 11 ? 41.471 49.257 31.785 1.00 22.88 11 VAL C CA 1
ATOM 1699 C C . VAL C 1 11 ? 41.970 47.830 31.677 1.00 21.96 11 VAL C C 1
ATOM 1700 O O . VAL C 1 11 ? 42.065 47.269 30.586 1.00 21.61 11 VAL C O 1
ATOM 1704 N N . THR C 1 12 ? 42.282 47.245 32.823 1.00 23.53 12 THR C N 1
ATOM 1705 C CA . THR C 1 12 ? 42.767 45.879 32.867 1.00 22.46 12 THR C CA 1
ATOM 1706 C C . THR C 1 12 ? 41.673 44.980 33.405 1.00 20.72 12 THR C C 1
ATOM 1707 O O . THR C 1 12 ? 41.033 45.305 34.407 1.00 20.43 12 THR C O 1
ATOM 1711 N N . VAL C 1 13 ? 41.451 43.860 32.723 1.00 19.91 13 VAL C N 1
ATOM 1712 C CA . VAL C 1 13 ? 40.451 42.896 33.151 1.00 20.14 13 VAL C CA 1
ATOM 1713 C C . VAL C 1 13 ? 41.202 41.891 34.011 1.00 22.19 13 VAL C C 1
ATOM 1714 O O . VAL C 1 13 ? 42.198 41.318 33.574 1.00 24.00 13 VAL C O 1
ATOM 1718 N N . VAL C 1 14 ? 40.733 41.699 35.240 1.00 23.73 14 VAL C N 1
ATOM 1719 C CA . VAL C 1 14 ? 41.364 40.783 36.180 1.00 22.67 14 VAL C CA 1
ATOM 1720 C C . VAL C 1 14 ? 40.439 39.626 36.563 1.00 23.97 14 VAL C C 1
ATOM 1721 O O . VAL C 1 14 ? 39.291 39.560 36.120 1.00 23.80 14 VAL C O 1
ATOM 1725 N N . GLY C 1 15 ? 40.961 38.715 37.384 1.00 24.29 15 GLY C N 1
ATOM 1726 C CA . GLY C 1 15 ? 40.190 37.574 37.847 1.00 22.96 15 GLY C CA 1
ATOM 1727 C C . GLY C 1 15 ? 39.942 36.464 36.842 1.00 24.91 15 GLY C C 1
ATOM 1728 O O . GLY C 1 15 ? 39.206 35.523 37.136 1.00 25.12 15 GLY C O 1
ATOM 1729 N N . GLU C 1 16 ? 40.546 36.564 35.661 1.00 26.40 16 GLU C N 1
ATOM 1730 C CA . GLU C 1 16 ? 40.369 35.553 34.621 1.00 27.69 16 GLU C CA 1
ATOM 1731 C C . GLU C 1 16 ? 40.473 34.126 35.145 1.00 30.60 16 GLU C C 1
ATOM 1732 O O . GLU C 1 16 ? 39.616 33.283 34.873 1.00 32.74 16 GLU C O 1
ATOM 1738 N N . ARG C 1 17 ? 41.536 33.869 35.894 1.00 32.55 17 ARG C N 1
ATOM 1739 C CA . ARG C 1 17 ? 41.808 32.555 36.458 1.00 35.28 17 ARG C CA 1
ATOM 1740 C C . ARG C 1 17 ? 40.681 31.964 37.301 1.00 36.02 17 ARG C C 1
ATOM 1741 O O . ARG C 1 17 ? 40.537 30.742 37.386 1.00 35.55 17 ARG C O 1
ATOM 1749 N N . TYR C 1 18 ? 39.880 32.829 37.913 1.00 36.21 18 TYR C N 1
ATOM 1750 C CA . TYR C 1 18 ? 38.788 32.380 38.767 1.00 36.28 18 TYR C CA 1
ATOM 1751 C C . TYR C 1 18 ? 37.482 32.239 38.002 1.00 37.16 18 TYR C C 1
ATOM 1752 O O . TYR C 1 18 ? 36.419 32.066 38.599 1.00 37.78 18 TYR C O 1
ATOM 1761 N N . VAL C 1 19 ? 37.567 32.312 36.678 1.00 37.32 19 VAL C N 1
ATOM 1762 C CA . VAL C 1 19 ? 36.391 32.190 35.827 1.00 38.00 19 VAL C CA 1
ATOM 1763 C C . VAL C 1 19 ? 36.353 30.816 35.158 1.00 40.70 19 VAL C C 1
ATOM 1764 O O . VAL C 1 19 ? 37.379 30.305 34.704 1.00 40.44 19 VAL C O 1
ATOM 1768 N N . ASP C 1 20 ? 35.164 30.221 35.106 1.00 42.46 20 ASP C N 1
ATOM 1769 C CA . ASP C 1 20 ? 34.991 28.909 34.496 1.00 45.78 20 ASP C CA 1
ATOM 1770 C C . ASP C 1 20 ? 35.119 28.988 32.983 1.00 46.13 20 ASP C C 1
ATOM 1771 O O . ASP C 1 20 ? 34.673 29.955 32.369 1.00 46.75 20 ASP C O 1
ATOM 1776 N N . ASP C 1 21 ? 35.730 27.968 32.386 1.00 45.63 21 ASP C N 1
ATOM 1777 C CA . ASP C 1 21 ? 35.897 27.921 30.936 1.00 44.66 21 ASP C CA 1
ATOM 1778 C C . ASP C 1 21 ? 36.766 29.064 30.431 1.00 43.75 21 ASP C C 1
ATOM 1779 O O . ASP C 1 21 ? 36.790 29.341 29.233 1.00 44.08 21 ASP C O 1
ATOM 1784 N N . ILE C 1 22 ? 37.480 29.726 31.334 1.00 41.79 22 ILE C N 1
ATOM 1785 C CA . ILE C 1 22 ? 38.314 30.854 30.938 1.00 40.83 22 ILE C CA 1
ATOM 1786 C C . ILE C 1 22 ? 39.269 30.554 29.781 1.00 40.01 22 ILE C C 1
ATOM 1787 O O . ILE C 1 22 ? 39.364 31.341 28.837 1.00 40.81 22 ILE C O 1
ATOM 1792 N N . VAL C 1 23 ? 39.965 29.421 29.834 1.00 38.03 23 VAL C N 1
ATOM 1793 C CA . VAL C 1 23 ? 40.905 29.083 28.767 1.00 36.58 23 VAL C CA 1
ATOM 1794 C C . VAL C 1 23 ? 40.189 28.922 27.424 1.00 36.93 23 VAL C C 1
ATOM 1795 O O . VAL C 1 23 ? 40.673 29.389 26.391 1.00 35.06 23 VAL C O 1
ATOM 1799 N N . ALA C 1 24 ? 39.032 28.268 27.444 1.00 36.06 24 ALA C N 1
ATOM 1800 C CA . ALA C 1 24 ? 38.254 28.063 26.228 1.00 36.26 24 ALA C CA 1
ATOM 1801 C C . ALA C 1 24 ? 37.730 29.399 25.720 1.00 37.47 24 ALA C C 1
ATOM 1802 O O . ALA C 1 24 ? 37.762 29.679 24.520 1.00 37.77 24 ALA C O 1
ATOM 1804 N N . THR C 1 25 ? 37.251 30.221 26.646 1.00 37.72 25 THR C N 1
ATOM 1805 C CA . THR C 1 25 ? 36.700 31.526 26.314 1.00 39.46 25 THR C CA 1
ATOM 1806 C C . THR C 1 25 ? 37.730 32.510 25.759 1.00 40.38 25 THR C C 1
ATOM 1807 O O . THR C 1 25 ? 37.432 33.258 24.829 1.00 39.16 25 THR C O 1
ATOM 1811 N N . LEU C 1 26 ? 38.934 32.514 26.328 1.00 41.51 26 LEU C N 1
ATOM 1812 C CA . LEU C 1 26 ? 39.983 33.415 25.857 1.00 43.00 26 LEU C CA 1
ATOM 1813 C C . LEU C 1 26 ? 40.438 33.004 24.463 1.00 43.83 26 LEU C C 1
ATOM 1814 O O . LEU C 1 26 ? 41.200 33.717 23.812 1.00 45.31 26 LEU C O 1
ATOM 1819 N N . THR C 1 27 ? 39.965 31.849 24.009 1.00 45.46 27 THR C N 1
ATOM 1820 C CA . THR C 1 27 ? 40.317 31.346 22.687 1.00 45.90 27 THR C CA 1
ATOM 1821 C C . THR C 1 27 ? 39.450 32.035 21.643 1.00 45.56 27 THR C C 1
ATOM 1822 O O . THR C 1 27 ? 39.847 32.189 20.489 1.00 47.01 27 THR C O 1
ATOM 1826 N N . THR C 1 28 ? 38.262 32.455 22.064 1.00 45.08 28 THR C N 1
ATOM 1827 C CA . THR C 1 28 ? 37.332 33.125 21.171 1.00 45.16 28 THR C CA 1
ATOM 1828 C C . THR C 1 28 ? 37.698 34.594 20.954 1.00 44.97 28 THR C C 1
ATOM 1829 O O . THR C 1 28 ? 37.178 35.235 20.038 1.00 45.88 28 THR C O 1
ATOM 1833 N N . LEU C 1 29 ? 38.595 35.122 21.786 1.00 44.23 29 LEU C N 1
ATOM 1834 C CA . LEU C 1 29 ? 39.001 36.523 21.669 1.00 43.79 29 LEU C CA 1
ATOM 1835 C C . LEU C 1 29 ? 40.225 36.788 20.805 1.00 42.66 29 LEU C C 1
ATOM 1836 O O . LEU C 1 29 ? 41.108 35.945 20.660 1.00 41.97 29 LEU C O 1
ATOM 1841 N N . ARG C 1 30 ? 40.258 37.990 20.242 1.00 42.48 30 ARG C N 1
ATOM 1842 C CA . ARG C 1 30 ? 41.353 38.456 19.402 1.00 42.17 30 ARG C CA 1
ATOM 1843 C C . ARG C 1 30 ? 41.428 39.968 19.615 1.00 41.45 30 ARG C C 1
ATOM 1844 O O . ARG C 1 30 ? 40.437 40.590 20.011 1.00 41.18 30 ARG C O 1
ATOM 1852 N N . VAL C 1 31 ? 42.591 40.561 19.366 1.00 38.99 31 VAL C N 1
ATOM 1853 C CA . VAL C 1 31 ? 42.738 42.004 19.532 1.00 36.66 31 VAL C CA 1
ATOM 1854 C C . VAL C 1 31 ? 41.898 42.726 18.479 1.00 34.72 31 VAL C C 1
ATOM 1855 O O . VAL C 1 31 ? 41.880 42.325 17.320 1.00 37.06 31 VAL C O 1
ATOM 1859 N N . GLY C 1 32 ? 41.199 43.782 18.885 1.00 31.93 32 GLY C N 1
ATOM 1860 C CA . GLY C 1 32 ? 40.376 44.527 17.949 1.00 28.97 32 GLY C CA 1
ATOM 1861 C C . GLY C 1 32 ? 38.925 44.086 17.970 1.00 29.20 32 GLY C C 1
ATOM 1862 O O . GLY C 1 32 ? 38.083 44.623 17.251 1.00 30.46 32 GLY C O 1
ATOM 1863 N N . MET C 1 33 ? 38.634 43.101 18.808 1.00 28.43 33 MET C N 1
ATOM 1864 C CA . MET C 1 33 ? 37.293 42.558 18.943 1.00 26.89 33 MET C CA 1
ATOM 1865 C C . MET C 1 33 ? 36.578 43.280 20.083 1.00 26.35 33 MET C C 1
ATOM 1866 O O . MET C 1 33 ? 37.222 43.784 21.007 1.00 25.19 33 MET C O 1
ATOM 1871 N N . ALA C 1 34 ? 35.252 43.336 20.020 1.00 25.52 34 ALA C N 1
ATOM 1872 C CA . ALA C 1 34 ? 34.478 44.014 21.056 1.00 25.10 34 ALA C CA 1
ATOM 1873 C C . ALA C 1 34 ? 34.058 43.082 22.196 1.00 24.64 34 ALA C C 1
ATOM 1874 O O . ALA C 1 34 ? 33.883 41.883 21.998 1.00 26.51 34 ALA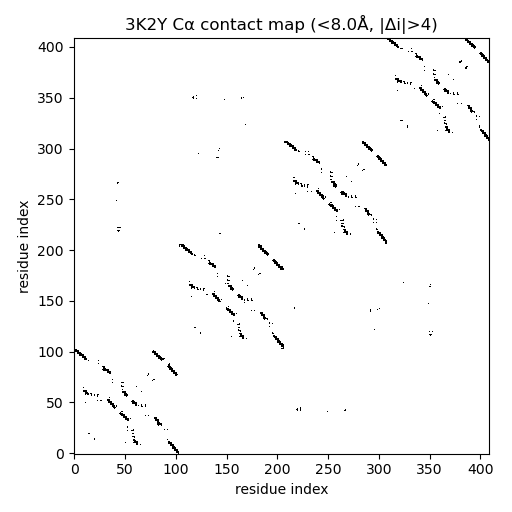 C O 1
ATOM 1876 N N . VAL C 1 35 ? 33.913 43.642 23.392 1.00 23.75 35 VAL C N 1
ATOM 1877 C CA . VAL C 1 35 ? 33.494 42.872 24.559 1.00 23.02 35 VAL C CA 1
ATOM 1878 C C . VAL C 1 35 ? 32.397 43.655 25.267 1.00 23.59 35 VAL C C 1
ATOM 1879 O O . VAL C 1 35 ? 32.357 44.883 25.177 1.00 22.87 35 VAL C O 1
ATOM 1883 N N . LEU C 1 36 ? 31.509 42.950 25.965 1.00 23.23 36 LEU C N 1
ATOM 1884 C CA . LEU C 1 36 ? 30.417 43.603 26.679 1.00 23.41 36 LEU C CA 1
ATOM 1885 C C . LEU C 1 36 ? 30.737 43.808 28.154 1.00 22.73 36 LEU C C 1
ATOM 1886 O O . LEU C 1 36 ? 31.505 43.054 28.748 1.00 22.56 36 LEU C O 1
ATOM 1891 N N . LEU C 1 37 ? 30.144 44.849 28.728 1.00 23.63 37 LEU C N 1
ATOM 1892 C CA . LEU C 1 37 ? 30.322 45.192 30.135 1.00 23.88 37 LEU C CA 1
ATOM 1893 C C . LEU C 1 37 ? 29.004 45.019 30.884 1.00 25.38 37 LEU C C 1
ATOM 1894 O O . LEU C 1 37 ? 27.929 45.204 30.317 1.00 25.63 37 LEU C O 1
ATOM 1899 N N . GLN C 1 38 ? 29.088 44.669 32.160 1.00 28.00 38 GLN C N 1
ATOM 1900 C CA . GLN C 1 38 ? 27.891 44.462 32.966 1.00 28.27 38 GLN C CA 1
ATOM 1901 C C . GLN C 1 38 ? 28.074 44.986 34.379 1.00 28.77 38 GLN C C 1
ATOM 1902 O O . GLN C 1 38 ? 28.899 44.480 35.138 1.00 28.76 38 GLN C O 1
ATOM 1908 N N . ARG C 1 39 ? 27.302 46.005 34.730 1.00 28.56 39 ARG C N 1
ATOM 1909 C CA . ARG C 1 39 ? 27.386 46.589 36.060 1.00 27.70 39 ARG C CA 1
ATOM 1910 C C . ARG C 1 39 ? 26.790 45.611 37.065 1.00 28.07 39 ARG C C 1
ATOM 1911 O O . ARG C 1 39 ? 25.777 44.969 36.788 1.00 29.24 39 ARG C O 1
ATOM 1919 N N . GLU C 1 40 ? 27.431 45.495 38.224 1.00 27.53 40 GLU C N 1
ATOM 1920 C CA . GLU C 1 40 ? 26.961 44.605 39.281 1.00 26.07 40 GLU C CA 1
ATOM 1921 C C . GLU C 1 40 ? 27.114 45.331 40.614 1.00 26.55 40 GLU C C 1
ATOM 1922 O O . GLU C 1 40 ? 27.911 44.937 41.466 1.00 28.14 40 GLU C O 1
ATOM 1928 N N . SER C 1 41 ? 26.347 46.403 40.780 1.00 26.16 41 SER C N 1
ATOM 1929 C CA . SER C 1 41 ? 26.390 47.205 41.994 1.00 27.71 41 SER C CA 1
ATOM 1930 C C . SER C 1 41 ? 25.998 46.394 43.220 1.00 27.00 41 SER C C 1
ATOM 1931 O O . SER C 1 41 ? 26.263 46.801 44.351 1.00 25.19 41 SER C O 1
ATOM 1934 N N . GLY C 1 42 ? 25.373 45.243 42.991 1.00 25.33 42 GLY C N 1
ATOM 1935 C CA . GLY C 1 42 ? 24.961 44.397 44.095 1.00 26.74 42 GLY C CA 1
ATOM 1936 C C . GLY C 1 42 ? 26.046 43.442 44.570 1.00 27.46 42 GLY C C 1
ATOM 1937 O O . GLY C 1 42 ? 25.819 42.638 45.473 1.00 28.12 42 GLY C O 1
ATOM 1938 N N . ASN C 1 43 ? 27.227 43.524 43.965 1.00 27.75 43 ASN C N 1
ATOM 1939 C CA . ASN C 1 43 ? 28.331 42.651 44.344 1.00 27.04 43 ASN C CA 1
ATOM 1940 C C . ASN C 1 43 ? 28.624 42.781 45.838 1.00 27.37 43 ASN C C 1
ATOM 1941 O O . ASN C 1 43 ? 28.789 43.887 46.366 1.00 25.93 43 ASN C O 1
ATOM 1946 N N . GLN C 1 44 ? 28.698 41.635 46.508 1.00 27.16 44 GLN C N 1
ATOM 1947 C CA . GLN C 1 44 ? 28.946 41.583 47.942 1.00 27.15 44 GLN C CA 1
ATOM 1948 C C . GLN C 1 44 ? 30.361 41.951 48.355 1.00 26.18 44 GLN C C 1
ATOM 1949 O O . GLN C 1 44 ? 30.625 42.207 49.525 1.00 25.01 44 GLN C O 1
ATOM 1955 N N . TYR C 1 45 ? 31.273 41.995 47.399 1.00 26.62 45 TYR C N 1
ATOM 1956 C CA . TYR C 1 45 ? 32.656 42.312 47.722 1.00 26.53 45 TYR C CA 1
ATOM 1957 C C . TYR C 1 45 ? 33.057 43.716 47.280 1.00 26.43 45 TYR C C 1
ATOM 1958 O O . TYR C 1 45 ? 33.945 44.335 47.868 1.00 24.13 45 TYR C O 1
ATOM 1967 N N . ASP C 1 46 ? 32.382 44.225 46.256 1.00 26.45 46 ASP C N 1
ATOM 1968 C CA . ASP C 1 46 ? 32.701 45.540 45.717 1.00 27.96 46 ASP C CA 1
ATOM 1969 C C . ASP C 1 46 ? 31.509 46.083 44.934 1.00 29.36 46 ASP C C 1
ATOM 1970 O O . ASP C 1 46 ? 31.180 45.571 43.866 1.00 29.64 46 ASP C O 1
ATOM 1975 N N . ASP C 1 47 ? 30.857 47.118 45.466 1.00 29.30 47 ASP C N 1
ATOM 1976 C CA . ASP C 1 47 ? 29.691 47.680 44.793 1.00 31.12 47 ASP C CA 1
ATOM 1977 C C . ASP C 1 47 ? 29.981 48.440 43.495 1.00 29.87 47 ASP C C 1
ATOM 1978 O O . ASP C 1 47 ? 29.053 48.903 42.830 1.00 27.24 47 ASP C O 1
ATOM 1983 N N . ASN C 1 48 ? 31.256 48.568 43.136 1.00 28.20 48 ASN C N 1
ATOM 1984 C CA . ASN C 1 48 ? 31.620 49.235 41.887 1.00 27.83 48 ASN C CA 1
ATOM 1985 C C . ASN C 1 48 ? 31.979 48.156 40.881 1.00 27.85 48 ASN C C 1
ATOM 1986 O O . ASN C 1 48 ? 32.524 48.443 39.817 1.00 27.35 48 ASN C O 1
ATOM 1991 N N . ALA C 1 49 ? 31.661 46.912 41.232 1.00 28.25 49 ALA C N 1
ATOM 1992 C CA . ALA C 1 49 ? 31.955 45.757 40.391 1.00 26.67 49 ALA C CA 1
ATOM 1993 C C . ALA C 1 49 ? 31.391 45.856 38.983 1.00 27.76 49 ALA C C 1
ATOM 1994 O O . ALA C 1 49 ? 30.233 46.227 38.791 1.00 25.54 49 ALA C O 1
ATOM 1996 N N . ILE C 1 50 ? 32.231 45.511 38.008 1.00 27.99 50 ILE C N 1
ATOM 1997 C CA . ILE C 1 50 ? 31.868 45.517 36.595 1.00 25.21 50 ILE C CA 1
ATOM 1998 C C . ILE C 1 50 ? 32.526 44.310 35.930 1.00 25.80 50 ILE C C 1
ATOM 1999 O O . ILE C 1 50 ? 33.747 44.257 35.780 1.00 25.50 50 ILE C O 1
ATOM 2004 N N . SER C 1 51 ? 31.713 43.338 35.538 1.00 26.69 51 SER C N 1
ATOM 2005 C CA . SER C 1 51 ? 32.215 42.135 34.890 1.00 27.04 51 SER C CA 1
ATOM 2006 C C . SER C 1 51 ? 32.337 42.373 33.392 1.00 26.12 51 SER C C 1
ATOM 2007 O O . SER C 1 51 ? 31.708 43.284 32.854 1.00 25.26 51 SER C O 1
ATOM 2010 N N . VAL C 1 52 ? 33.147 41.550 32.727 1.00 26.17 52 VAL C N 1
ATOM 2011 C CA . VAL C 1 52 ? 33.367 41.661 31.287 1.00 25.85 52 VAL C CA 1
ATOM 2012 C C . VAL C 1 52 ? 33.001 40.354 30.589 1.00 25.80 52 VAL C C 1
ATOM 2013 O O . VAL C 1 52 ? 33.407 39.280 31.026 1.00 26.56 52 VAL C O 1
ATOM 2017 N N . TRP C 1 53 ? 32.245 40.452 29.498 1.00 27.49 53 TRP C N 1
ATOM 2018 C CA . TRP C 1 53 ? 31.806 39.273 28.754 1.00 27.37 53 TRP C CA 1
ATOM 2019 C C . TRP C 1 53 ? 32.085 39.350 27.257 1.00 27.14 53 TRP C C 1
ATOM 2020 O O . TRP C 1 53 ? 32.162 40.435 26.687 1.00 28.70 53 TRP C O 1
ATOM 2031 N N . THR C 1 54 ? 32.224 38.191 26.622 1.00 28.59 54 THR C N 1
ATOM 2032 C CA . THR C 1 54 ? 32.455 38.142 25.182 1.00 30.16 54 THR C CA 1
ATOM 2033 C C . THR C 1 54 ? 31.111 38.421 24.507 1.00 32.58 54 THR C C 1
ATOM 2034 O O . THR C 1 54 ? 30.063 38.375 25.157 1.00 32.65 54 THR C O 1
ATOM 2038 N N . LEU C 1 55 ? 31.142 38.705 23.209 1.00 34.49 55 LEU C N 1
ATOM 2039 C CA . LEU C 1 55 ? 29.926 39.000 22.465 1.00 35.41 55 LEU C CA 1
ATOM 2040 C C . LEU C 1 55 ? 28.906 37.872 22.517 1.00 37.45 55 LEU C C 1
ATOM 2041 O O . LEU C 1 55 ? 27.722 38.093 22.277 1.00 38.42 55 LEU C O 1
ATOM 2046 N N . GLN C 1 56 ? 29.365 36.667 22.837 1.00 40.01 56 GLN C N 1
ATOM 2047 C CA . GLN C 1 56 ? 28.471 35.517 22.935 1.00 41.65 56 GLN C CA 1
ATOM 2048 C C . GLN C 1 56 ? 28.076 35.293 24.395 1.00 41.41 56 GLN C C 1
ATOM 2049 O O . GLN C 1 56 ? 27.595 34.224 24.770 1.00 42.52 56 GLN C O 1
ATOM 2055 N N . HIS C 1 57 ? 28.293 36.323 25.206 1.00 40.88 57 HIS C N 1
ATOM 2056 C CA . HIS C 1 57 ? 27.974 36.311 26.629 1.00 39.72 57 HIS C CA 1
ATOM 2057 C C . HIS C 1 57 ? 28.655 35.230 27.459 1.00 38.58 57 HIS C C 1
ATOM 2058 O O . HIS C 1 57 ? 28.012 34.551 28.256 1.00 39.85 57 HIS C O 1
ATOM 2065 N N . ALA C 1 58 ? 29.961 35.076 27.260 1.00 36.25 58 ALA C N 1
ATOM 2066 C CA . ALA C 1 58 ? 30.762 34.116 28.012 1.00 33.43 58 ALA C CA 1
ATOM 2067 C C . ALA C 1 58 ? 31.640 34.986 28.909 1.00 33.41 58 ALA C C 1
ATOM 2068 O O . ALA C 1 58 ? 32.268 35.939 28.435 1.00 31.45 58 ALA C O 1
ATOM 2070 N N . LYS C 1 59 ? 31.684 34.665 30.198 1.00 32.22 59 LYS C N 1
ATOM 2071 C CA . LYS C 1 59 ? 32.447 35.463 31.151 1.00 32.13 59 LYS C CA 1
ATOM 2072 C C . LYS C 1 59 ? 33.959 35.490 30.941 1.00 31.67 59 LYS C C 1
ATOM 2073 O O . LYS C 1 59 ? 34.586 34.464 30.662 1.00 32.09 59 LYS C O 1
ATOM 2079 N N . LEU C 1 60 ? 34.532 36.683 31.078 1.00 28.97 60 LEU C N 1
ATOM 2080 C CA . LEU C 1 60 ? 35.967 36.886 30.924 1.00 26.63 60 LEU C CA 1
ATOM 2081 C C . LEU C 1 60 ? 36.631 37.255 32.249 1.00 26.02 60 LEU C C 1
ATOM 2082 O O . LEU C 1 60 ? 37.727 36.789 32.551 1.00 25.85 60 LEU C O 1
ATOM 2087 N N . GLY C 1 61 ? 35.962 38.090 33.036 1.00 24.44 61 GLY C N 1
ATOM 2088 C CA . GLY C 1 61 ? 36.518 38.508 34.309 1.00 23.12 61 GLY C CA 1
ATOM 2089 C C . GLY C 1 61 ? 35.949 39.842 34.751 1.00 22.48 61 GLY C C 1
ATOM 2090 O O . GLY C 1 61 ? 34.800 40.157 34.446 1.00 21.89 61 GLY C O 1
ATOM 2091 N N . TYR C 1 62 ? 36.747 40.630 35.464 1.00 20.92 62 TYR C N 1
ATOM 2092 C CA . TYR C 1 62 ? 36.292 41.930 35.943 1.00 22.27 62 TYR C CA 1
ATOM 2093 C C . TYR C 1 62 ? 37.284 43.056 35.705 1.00 22.10 62 TYR C C 1
ATOM 2094 O O . TYR C 1 62 ? 38.476 42.823 35.540 1.00 22.17 62 TYR C O 1
ATOM 2103 N N . ILE C 1 63 ? 36.774 44.284 35.686 1.00 21.08 63 ILE C N 1
ATOM 2104 C CA . ILE C 1 63 ? 37.620 45.455 35.512 1.00 21.85 63 ILE C CA 1
ATOM 2105 C C . ILE C 1 63 ? 38.319 45.653 36.856 1.00 23.53 63 ILE C C 1
ATOM 2106 O O . ILE C 1 63 ? 37.677 45.595 37.906 1.00 22.98 63 ILE C O 1
ATOM 2111 N N . ALA C 1 64 ? 39.632 45.862 36.821 1.00 23.91 64 ALA C N 1
ATOM 2112 C CA . ALA C 1 64 ? 40.414 46.046 38.038 1.00 24.39 64 ALA C CA 1
ATOM 2113 C C . ALA C 1 64 ? 39.702 46.930 39.054 1.00 26.63 64 ALA C C 1
ATOM 2114 O O . ALA C 1 64 ? 38.975 47.858 38.695 1.00 26.80 64 ALA C O 1
ATOM 2116 N N . ARG C 1 65 ? 39.919 46.636 40.329 1.00 27.61 65 ARG C N 1
ATOM 2117 C CA . ARG C 1 65 ? 39.292 47.397 41.397 1.00 29.69 65 ARG C CA 1
ATOM 2118 C C . ARG C 1 65 ? 39.784 48.844 41.411 1.00 30.60 65 ARG C C 1
ATOM 2119 O O . ARG C 1 65 ? 39.025 49.757 41.739 1.00 30.60 65 ARG C O 1
ATOM 2127 N N . TYR C 1 66 ? 41.048 49.051 41.047 1.00 30.37 66 TYR C N 1
ATOM 2128 C CA . TYR C 1 66 ? 41.620 50.395 41.031 1.00 31.42 66 TYR C CA 1
ATOM 2129 C C . TYR C 1 66 ? 41.215 51.209 39.807 1.00 31.10 66 TYR C C 1
ATOM 2130 O O . TYR C 1 66 ? 41.646 52.349 39.648 1.00 30.32 66 TYR C O 1
ATOM 2139 N N . GLN C 1 67 ? 40.383 50.619 38.951 1.00 31.59 67 GLN C N 1
ATOM 2140 C CA . GLN C 1 67 ? 39.904 51.279 37.739 1.00 31.95 67 GLN C CA 1
ATOM 2141 C C . GLN C 1 67 ? 38.381 51.180 37.640 1.00 32.27 67 GLN C C 1
ATOM 2142 O O . GLN C 1 67 ? 37.791 51.469 36.606 1.00 34.23 67 GLN C O 1
ATOM 2148 N N . ASN C 1 68 ? 37.764 50.772 38.742 1.00 33.60 68 ASN C N 1
ATOM 2149 C CA . ASN C 1 68 ? 36.317 50.601 38.866 1.00 34.02 68 ASN C CA 1
ATOM 2150 C C . ASN C 1 68 ? 35.481 51.880 38.849 1.00 34.22 68 ASN C C 1
ATOM 2151 O O . ASN C 1 68 ? 34.746 52.154 37.897 1.00 30.53 68 ASN C O 1
ATOM 2156 N N . GLN C 1 69 ? 35.595 52.628 39.947 1.00 36.21 69 GLN C N 1
ATOM 2157 C CA . GLN C 1 69 ? 34.860 53.869 40.201 1.00 38.06 69 GLN C CA 1
ATOM 2158 C C . GLN C 1 69 ? 34.494 54.760 39.013 1.00 37.57 69 GLN C C 1
ATOM 2159 O O . GLN C 1 69 ? 33.312 54.954 38.732 1.00 39.90 69 GLN C O 1
ATOM 2165 N N . PRO C 1 70 ? 35.492 55.310 38.300 1.00 36.36 70 PRO C N 1
ATOM 2166 C CA . PRO C 1 70 ? 35.191 56.179 37.155 1.00 36.23 70 PRO C CA 1
ATOM 2167 C C . PRO C 1 70 ? 34.069 55.660 36.259 1.00 36.28 70 PRO C C 1
ATOM 2168 O O . PRO C 1 70 ? 33.155 56.401 35.897 1.00 38.64 70 PRO C O 1
ATOM 2172 N N . TYR C 1 71 ? 34.136 54.378 35.924 1.00 34.16 71 TYR C N 1
ATOM 2173 C CA . TYR C 1 71 ? 33.151 53.759 35.051 1.00 32.27 71 TYR C CA 1
ATOM 2174 C C . TYR C 1 71 ? 31.879 53.312 35.763 1.00 32.47 71 TYR C C 1
ATOM 2175 O O . TYR C 1 71 ? 30.782 53.456 35.220 1.00 33.10 71 TYR C O 1
ATOM 2184 N N . ALA C 1 72 ? 32.022 52.773 36.970 1.00 31.77 72 ALA C N 1
ATOM 2185 C CA . ALA C 1 72 ? 30.864 52.331 37.740 1.00 31.73 72 ALA C CA 1
ATOM 2186 C C . ALA C 1 72 ? 29.867 53.483 37.856 1.00 32.12 72 ALA C C 1
ATOM 2187 O O . ALA C 1 72 ? 28.664 53.300 37.658 1.00 30.57 72 ALA C O 1
ATOM 2189 N N . THR C 1 73 ? 30.383 54.669 38.175 1.00 30.68 73 THR C N 1
ATOM 2190 C CA . THR C 1 73 ? 29.557 55.864 38.317 1.00 31.57 73 THR C CA 1
ATOM 2191 C C . THR C 1 73 ? 28.824 56.189 37.016 1.00 30.93 73 THR C C 1
ATOM 2192 O O . THR C 1 73 ? 27.606 56.374 37.015 1.00 31.29 73 THR C O 1
ATOM 2196 N N . LEU C 1 74 ? 29.570 56.253 35.915 1.00 30.39 74 LEU C N 1
ATOM 2197 C CA . LEU C 1 74 ? 28.989 56.552 34.608 1.00 29.81 74 LEU C CA 1
ATOM 2198 C C . LEU C 1 74 ? 27.860 55.587 34.269 1.00 28.96 74 LEU C C 1
ATOM 2199 O O . LEU C 1 74 ? 26.777 56.005 33.865 1.00 29.59 74 LEU C O 1
ATOM 2204 N N . MET C 1 75 ? 28.116 54.294 34.428 1.00 27.60 75 MET C N 1
ATOM 2205 C CA . MET C 1 75 ? 27.105 53.288 34.136 1.00 26.95 75 MET C CA 1
ATOM 2206 C C . MET C 1 75 ? 25.877 53.480 35.029 1.00 27.38 75 MET C C 1
ATOM 2207 O O . MET C 1 75 ? 24.749 53.285 34.585 1.00 27.21 75 MET C O 1
ATOM 2212 N N . ASP C 1 76 ? 26.090 53.875 36.281 1.00 29.39 76 ASP C N 1
ATOM 2213 C CA . ASP C 1 76 ? 24.967 54.098 37.187 1.00 31.71 76 ASP C CA 1
ATOM 2214 C C . ASP C 1 76 ? 24.206 55.379 36.834 1.00 31.79 76 ASP C C 1
ATOM 2215 O O . ASP C 1 76 ? 23.138 55.653 37.383 1.00 31.81 76 ASP C O 1
ATOM 2220 N N . GLN C 1 77 ? 24.762 56.164 35.920 1.00 32.16 77 GLN C N 1
ATOM 2221 C CA . GLN C 1 77 ? 24.116 57.395 35.500 1.00 34.01 77 GLN C CA 1
ATOM 2222 C C . GLN C 1 77 ? 23.366 57.150 34.198 1.00 34.14 77 GLN C C 1
ATOM 2223 O O . GLN C 1 77 ? 22.794 58.071 33.620 1.00 35.18 77 GLN C O 1
ATOM 2229 N N . GLY C 1 78 ? 23.381 55.900 33.740 1.00 34.45 78 GLY C N 1
ATOM 2230 C CA . GLY C 1 78 ? 22.668 55.541 32.526 1.00 35.41 78 GLY C CA 1
ATOM 2231 C C . GLY C 1 78 ? 23.451 55.386 31.236 1.00 36.30 78 GLY C C 1
ATOM 2232 O O . GLY C 1 78 ? 22.913 54.887 30.247 1.00 36.98 78 GLY C O 1
ATOM 2233 N N . GLN C 1 79 ? 24.714 55.798 31.231 1.00 36.65 79 GLN C N 1
ATOM 2234 C CA . GLN C 1 79 ? 25.536 55.705 30.027 1.00 38.11 79 GLN C CA 1
ATOM 2235 C C . GLN C 1 79 ? 25.802 54.269 29.582 1.00 37.51 79 GLN C C 1
ATOM 2236 O O . GLN C 1 79 ? 25.986 53.381 30.412 1.00 36.53 79 GLN C O 1
ATOM 2242 N N . ARG C 1 80 ? 25.817 54.052 28.268 1.00 37.66 80 ARG C N 1
ATOM 2243 C CA . ARG C 1 80 ? 26.082 52.725 27.706 1.00 38.57 80 ARG C CA 1
ATOM 2244 C C . ARG C 1 80 ? 27.572 52.578 27.393 1.00 36.93 80 ARG C C 1
ATOM 2245 O O . ARG C 1 80 ? 28.087 53.225 26.480 1.00 34.36 80 ARG C O 1
ATOM 2253 N N . LEU C 1 81 ? 28.260 51.724 28.141 1.00 33.90 81 LEU C N 1
ATOM 2254 C CA . LEU C 1 81 ? 29.683 51.521 27.918 1.00 30.61 81 LEU C CA 1
ATOM 2255 C C . LEU C 1 81 ? 29.977 50.108 27.442 1.00 30.29 81 LEU C C 1
ATOM 2256 O O . LEU C 1 81 ? 29.217 49.175 27.696 1.00 30.05 81 LEU C O 1
ATOM 2261 N N . TYR C 1 82 ? 31.087 49.970 26.731 1.00 29.08 82 TYR C N 1
ATOM 2262 C CA . TYR C 1 82 ? 31.544 48.683 26.246 1.00 27.26 82 TYR C CA 1
ATOM 2263 C C . TYR C 1 82 ? 33.037 48.816 26.008 1.00 27.01 82 TYR C C 1
ATOM 2264 O O . TYR C 1 82 ? 33.609 49.887 26.211 1.00 26.82 82 TYR C O 1
ATOM 2273 N N . GLY C 1 83 ? 33.677 47.736 25.588 1.00 27.43 83 GLY C N 1
ATOM 2274 C CA . GLY C 1 83 ? 35.105 47.803 25.370 1.00 24.12 83 GLY C CA 1
ATOM 2275 C C . GLY C 1 83 ? 35.574 47.197 24.073 1.00 23.49 83 GLY C C 1
ATOM 2276 O O . GLY C 1 83 ? 34.797 46.617 23.318 1.00 22.92 83 GLY C O 1
ATOM 2277 N N . ILE C 1 84 ? 36.869 47.357 23.827 1.00 23.86 84 ILE C N 1
ATOM 2278 C CA . ILE C 1 84 ? 37.542 46.840 22.649 1.00 23.10 84 ILE C CA 1
ATOM 2279 C C . ILE C 1 84 ? 38.843 46.227 23.161 1.00 24.40 84 ILE C C 1
ATOM 2280 O O . ILE C 1 84 ? 39.574 46.868 23.917 1.00 25.49 84 ILE C O 1
ATOM 2285 N N . VAL C 1 85 ? 39.130 44.991 22.760 1.00 24.24 85 VAL C N 1
ATOM 2286 C CA . VAL C 1 85 ? 40.348 44.322 23.205 1.00 23.04 85 VAL C CA 1
ATOM 2287 C C . VAL C 1 85 ? 41.595 44.944 22.588 1.00 25.90 85 VAL C C 1
ATOM 2288 O O . VAL C 1 85 ? 41.800 44.898 21.375 1.00 26.08 85 VAL C O 1
ATOM 2292 N N . THR C 1 86 ? 42.427 45.521 23.444 1.00 27.22 86 THR C N 1
ATOM 2293 C CA . THR C 1 86 ? 43.659 46.167 23.017 1.00 28.75 86 THR C CA 1
ATOM 2294 C C . THR C 1 86 ? 44.883 45.287 23.242 1.00 28.65 86 THR C C 1
ATOM 2295 O O . THR C 1 86 ? 45.818 45.299 22.444 1.00 29.67 86 THR C O 1
ATOM 2299 N N . VAL C 1 87 ? 44.869 44.529 24.333 1.00 28.56 87 VAL C N 1
ATOM 2300 C CA . VAL C 1 87 ? 45.981 43.652 24.678 1.00 28.56 87 VAL C CA 1
ATOM 2301 C C . VAL C 1 87 ? 45.484 42.261 25.051 1.00 28.17 87 VAL C C 1
ATOM 2302 O O . VAL C 1 87 ? 44.496 42.117 25.778 1.00 26.56 87 VAL C O 1
ATOM 2306 N N . LEU C 1 88 ? 46.177 41.236 24.562 1.00 28.29 88 LEU C N 1
ATOM 2307 C CA . LEU C 1 88 ? 45.785 39.861 24.846 1.00 26.99 88 LEU C CA 1
ATOM 2308 C C . LEU C 1 88 ? 46.982 38.940 25.035 1.00 27.31 88 LEU C C 1
ATOM 2309 O O . LEU C 1 88 ? 47.882 38.889 24.198 1.00 26.26 88 LEU C O 1
ATOM 2314 N N . ASP C 1 89 ? 46.982 38.205 26.140 1.00 28.38 89 ASP C N 1
ATOM 2315 C CA . ASP C 1 89 ? 48.054 37.265 26.427 1.00 31.68 89 ASP C CA 1
ATOM 2316 C C . ASP C 1 89 ? 47.421 36.002 27.002 1.00 32.57 89 ASP C C 1
ATOM 2317 O O . ASP C 1 89 ? 47.213 35.901 28.207 1.00 32.76 89 ASP C O 1
ATOM 2322 N N . GLN C 1 90 ? 47.108 35.048 26.131 1.00 33.56 90 GLN C N 1
ATOM 2323 C CA . GLN C 1 90 ? 46.492 33.790 26.547 1.00 35.52 90 GLN C CA 1
ATOM 2324 C C . GLN C 1 90 ? 47.230 33.119 27.703 1.00 37.00 90 GLN C C 1
ATOM 2325 O O . GLN C 1 90 ? 46.656 32.882 28.764 1.00 37.22 90 GLN C O 1
ATOM 2331 N N . GLN C 1 91 ? 48.503 32.809 27.487 1.00 38.29 91 GLN C N 1
ATOM 2332 C CA . GLN C 1 91 ? 49.320 32.151 28.501 1.00 39.45 91 GLN C CA 1
ATOM 2333 C C . GLN C 1 91 ? 49.181 32.816 29.871 1.00 38.12 91 GLN C C 1
ATOM 2334 O O . GLN C 1 91 ? 48.949 32.144 30.873 1.00 38.77 91 GLN C O 1
ATOM 2340 N N . LYS C 1 92 ? 49.323 34.137 29.908 1.00 36.60 92 LYS C N 1
ATOM 2341 C CA . LYS C 1 92 ? 49.222 34.883 31.156 1.00 34.17 92 LYS C CA 1
ATOM 2342 C C . LYS C 1 92 ? 47.795 35.286 31.504 1.00 32.47 92 LYS C C 1
ATOM 2343 O O . LYS C 1 92 ? 47.572 35.983 32.491 1.00 31.88 92 LYS C O 1
ATOM 2349 N N . GLN C 1 93 ? 46.835 34.838 30.700 1.00 32.04 93 GLN C N 1
ATOM 2350 C CA . GLN C 1 93 ? 45.429 35.172 30.913 1.00 32.12 93 GLN C CA 1
ATOM 2351 C C . GLN C 1 93 ? 45.300 36.657 31.246 1.00 30.65 93 GLN C C 1
ATOM 2352 O O . GLN C 1 93 ? 44.560 37.041 32.152 1.00 30.38 93 GLN C O 1
ATOM 2358 N N . HIS C 1 94 ? 46.034 37.485 30.510 1.00 28.49 94 HIS C N 1
ATOM 2359 C CA . HIS C 1 94 ? 46.011 38.926 30.716 1.00 25.88 94 HIS C CA 1
ATOM 2360 C C . HIS C 1 94 ? 45.186 39.623 29.630 1.00 24.78 94 HIS C C 1
ATOM 2361 O O . HIS C 1 94 ? 45.341 39.347 28.442 1.00 23.58 94 HIS C O 1
ATOM 2368 N N . LEU C 1 95 ? 44.323 40.544 30.045 1.00 24.72 95 LEU C N 1
ATOM 2369 C CA . LEU C 1 95 ? 43.440 41.235 29.107 1.00 23.12 95 LEU C CA 1
ATOM 2370 C C . LEU C 1 95 ? 43.280 42.718 29.425 1.00 22.63 95 LEU C C 1
ATOM 2371 O O . LEU C 1 95 ? 43.005 43.088 30.565 1.00 24.57 95 LEU C O 1
ATOM 2376 N N . GLU C 1 96 ? 43.453 43.564 28.418 1.00 21.27 96 GLU C N 1
ATOM 2377 C CA . GLU C 1 96 ? 43.281 45.002 28.589 1.00 20.94 96 GLU C CA 1
ATOM 2378 C C . GLU C 1 96 ? 42.335 45.487 27.509 1.00 20.92 96 GLU C C 1
ATOM 2379 O O . GLU C 1 96 ? 42.296 44.923 26.415 1.00 22.28 96 GLU C O 1
ATOM 2385 N N . LEU C 1 97 ? 41.563 46.521 27.823 1.00 19.60 97 LEU C N 1
ATOM 2386 C CA . LEU C 1 97 ? 40.600 47.067 26.876 1.00 19.43 97 LEU C CA 1
ATOM 2387 C C . LEU C 1 97 ? 40.631 48.583 26.908 1.00 20.85 97 LEU C C 1
ATOM 2388 O O . LEU C 1 97 ? 41.154 49.186 27.845 1.00 22.12 97 LEU C O 1
ATOM 2393 N N . MET C 1 98 ? 40.057 49.182 25.868 1.00 21.62 98 MET C N 1
ATOM 2394 C CA . MET C 1 98 ? 39.893 50.626 25.770 1.00 20.18 98 MET C CA 1
ATOM 2395 C C . MET C 1 98 ? 38.375 50.691 25.897 1.00 23.38 98 MET C C 1
ATOM 2396 O O . MET C 1 98 ? 37.665 49.991 25.170 1.00 22.96 98 MET C O 1
ATOM 2401 N N . LEU C 1 99 ? 37.872 51.488 26.831 1.00 24.22 99 LEU C N 1
ATOM 2402 C CA . LEU C 1 99 ? 36.433 51.573 27.015 1.00 24.33 99 LEU C CA 1
ATOM 2403 C C . LEU C 1 99 ? 35.802 52.654 26.148 1.00 25.16 99 LEU C C 1
ATOM 2404 O O . LEU C 1 99 ? 36.369 53.728 25.964 1.00 23.49 99 LEU C O 1
ATOM 2409 N N . TRP C 1 100 ? 34.629 52.344 25.605 1.00 26.51 100 TRP C N 1
ATOM 2410 C CA . TRP C 1 100 ? 33.896 53.275 24.760 1.00 29.31 100 TRP C CA 1
ATOM 2411 C C . TRP C 1 100 ? 32.506 53.547 25.321 1.00 30.93 100 TRP C C 1
ATOM 2412 O O . TRP C 1 100 ? 31.848 52.648 25.850 1.00 28.87 100 TRP C O 1
ATOM 2423 N N . ARG C 1 101 ? 32.071 54.796 25.201 1.00 33.57 101 ARG C N 1
ATOM 2424 C CA . ARG C 1 101 ? 30.757 55.206 25.666 1.00 36.30 101 ARG C CA 1
ATOM 2425 C C . ARG C 1 101 ? 29.875 55.380 24.440 1.00 37.78 101 ARG C C 1
ATOM 2426 O O . ARG C 1 101 ? 30.095 56.283 23.632 1.00 37.58 101 ARG C O 1
ATOM 2434 N N . LEU C 1 102 ? 28.889 54.503 24.300 1.00 39.69 102 LEU C N 1
ATOM 2435 C CA . LEU C 1 102 ? 27.966 54.558 23.175 1.00 42.02 102 LEU C CA 1
ATOM 2436 C C . LEU C 1 102 ? 26.856 55.555 23.469 1.00 43.69 102 LEU C C 1
ATOM 2437 O O . LEU C 1 102 ? 26.338 55.601 24.585 1.00 44.61 102 LEU C O 1
ATOM 2442 N N . GLU C 1 103 ? 26.491 56.359 22.476 1.00 46.33 103 GLU C N 1
ATOM 2443 C CA . GLU C 1 103 ? 25.419 57.329 22.665 1.00 49.04 103 GLU C CA 1
ATOM 2444 C C . GLU C 1 103 ? 24.828 57.846 21.358 1.00 49.39 103 GLU C C 1
ATOM 2445 O O . GLU C 1 103 ? 25.269 57.393 20.280 1.00 49.40 103 GLU C O 1
ATOM 2451 N N . ASP D 1 3 ? 61.028 27.778 68.392 1.00 50.30 3 ASP D N 1
ATOM 2452 C CA . ASP D 1 3 ? 61.737 26.868 67.449 1.00 49.51 3 ASP D CA 1
ATOM 2453 C C . ASP D 1 3 ? 63.134 27.373 67.126 1.00 48.03 3 ASP D C 1
ATOM 2454 O O . ASP D 1 3 ? 63.606 28.348 67.719 1.00 48.46 3 ASP D O 1
ATOM 2459 N N . ALA D 1 4 ? 63.789 26.709 66.177 1.00 43.71 4 ALA D N 1
ATOM 2460 C CA . ALA D 1 4 ? 65.143 27.076 65.800 1.00 39.64 4 ALA D CA 1
ATOM 2461 C C . ALA D 1 4 ? 65.302 27.558 64.367 1.00 38.19 4 ALA D C 1
ATOM 2462 O O . ALA D 1 4 ? 64.534 27.196 63.475 1.00 38.75 4 ALA D O 1
ATOM 2464 N N . ALA D 1 5 ? 66.325 28.380 64.169 1.00 34.19 5 ALA D N 1
ATOM 2465 C CA . ALA D 1 5 ? 66.650 28.926 62.867 1.00 30.11 5 ALA D CA 1
ATOM 2466 C C . ALA D 1 5 ? 68.093 28.540 62.555 1.00 27.52 5 ALA D C 1
ATOM 2467 O O . ALA D 1 5 ? 68.978 28.653 63.404 1.00 25.17 5 ALA D O 1
ATOM 2469 N N . VAL D 1 6 ? 68.322 28.067 61.339 1.00 24.49 6 VAL D N 1
ATOM 2470 C CA . VAL D 1 6 ? 69.652 27.672 60.925 1.00 24.78 6 VAL D CA 1
ATOM 2471 C C . VAL D 1 6 ? 70.160 28.660 59.883 1.00 25.63 6 VAL D C 1
ATOM 2472 O O . VAL D 1 6 ? 69.463 28.967 58.916 1.00 27.45 6 VAL D O 1
ATOM 2476 N N . ALA D 1 7 ? 71.373 29.159 60.084 1.00 25.43 7 ALA D N 1
ATOM 2477 C CA . ALA D 1 7 ? 71.965 30.110 59.156 1.00 24.90 7 ALA D CA 1
ATOM 2478 C C . ALA D 1 7 ? 72.402 29.381 57.890 1.00 26.09 7 ALA D C 1
ATOM 2479 O O . ALA D 1 7 ? 72.823 28.223 57.942 1.00 25.50 7 ALA D O 1
ATOM 2481 N N . LEU D 1 8 ? 72.283 30.059 56.754 1.00 26.20 8 LEU D N 1
ATOM 2482 C CA . LEU D 1 8 ? 72.684 29.488 55.478 1.00 26.47 8 LEU D CA 1
ATOM 2483 C C . LEU D 1 8 ? 73.923 30.252 55.016 1.00 27.27 8 LEU D C 1
ATOM 2484 O O . LEU D 1 8 ? 75.040 29.854 55.328 1.00 28.37 8 LEU D O 1
ATOM 2489 N N . ASP D 1 9 ? 73.732 31.352 54.295 1.00 28.08 9 ASP D N 1
ATOM 2490 C CA . ASP D 1 9 ? 74.859 32.153 53.832 1.00 29.35 9 ASP D CA 1
ATOM 2491 C C . ASP D 1 9 ? 74.390 33.539 53.399 1.00 27.90 9 ASP D C 1
ATOM 2492 O O . ASP D 1 9 ? 73.190 33.804 53.359 1.00 26.94 9 ASP D O 1
ATOM 2497 N N . THR D 1 10 ? 75.334 34.417 53.066 1.00 24.96 10 THR D N 1
ATOM 2498 C CA . THR D 1 10 ? 75.007 35.781 52.650 1.00 23.75 10 THR D CA 1
ATOM 2499 C C . THR D 1 10 ? 74.666 35.902 51.167 1.00 23.43 10 THR D C 1
ATOM 2500 O O . THR D 1 10 ? 75.207 35.180 50.329 1.00 23.44 10 THR D O 1
ATOM 2504 N N . VAL D 1 11 ? 73.765 36.826 50.853 1.00 23.79 11 VAL D N 1
ATOM 2505 C CA . VAL D 1 11 ? 73.352 37.077 49.477 1.00 23.58 11 VAL D CA 1
ATOM 2506 C C . VAL D 1 11 ? 73.267 38.580 49.293 1.00 25.36 11 VAL D C 1
ATOM 2507 O O . VAL D 1 11 ? 73.089 39.320 50.261 1.00 24.65 11 VAL D O 1
ATOM 2511 N N . THR D 1 12 ? 73.397 39.030 48.051 1.00 25.63 12 THR D N 1
ATOM 2512 C CA . THR D 1 12 ? 73.307 40.451 47.756 1.00 26.68 12 THR D CA 1
ATOM 2513 C C . THR D 1 12 ? 71.960 40.729 47.124 1.00 25.59 12 THR D C 1
ATOM 2514 O O . THR D 1 12 ? 71.502 39.965 46.273 1.00 24.09 12 THR D O 1
ATOM 2518 N N . VAL D 1 13 ? 71.322 41.814 47.552 1.00 24.09 13 VAL D N 1
ATOM 2519 C CA . VAL D 1 13 ? 70.030 42.207 47.003 1.00 24.07 13 VAL D CA 1
ATOM 2520 C C . VAL D 1 13 ? 70.299 43.256 45.929 1.00 24.88 13 VAL D C 1
ATOM 2521 O O . VAL D 1 13 ? 71.005 44.236 46.174 1.00 24.84 13 VAL D O 1
ATOM 2525 N N . VAL D 1 14 ? 69.744 43.052 44.741 1.00 22.70 14 VAL D N 1
ATOM 2526 C CA . VAL D 1 14 ? 69.958 43.992 43.649 1.00 22.40 14 VAL D CA 1
ATOM 2527 C C . VAL D 1 14 ? 68.652 44.470 43.042 1.00 23.80 14 VAL D C 1
ATOM 2528 O O . VAL D 1 14 ? 67.573 44.140 43.532 1.00 24.52 14 VAL D O 1
ATOM 2532 N N . GLY D 1 15 ? 68.766 45.254 41.974 1.00 24.78 15 GLY D N 1
ATOM 2533 C CA . GLY D 1 15 ? 67.597 45.775 41.290 1.00 24.40 15 GLY D CA 1
ATOM 2534 C C . GLY D 1 15 ? 66.893 46.879 42.052 1.00 25.37 15 GLY D C 1
ATOM 2535 O O . GLY D 1 15 ? 65.728 47.175 41.783 1.00 25.96 15 GLY D O 1
ATOM 2536 N N . GLU D 1 16 ? 67.595 47.489 43.005 1.00 26.50 16 GLU D N 1
ATOM 2537 C CA . GLU D 1 16 ? 67.018 48.562 43.809 1.00 27.74 16 GLU D CA 1
ATOM 2538 C C . GLU D 1 16 ? 66.636 49.785 42.974 1.00 30.61 16 GLU D C 1
ATOM 2539 O O . GLU D 1 16 ? 65.538 50.322 43.123 1.00 31.30 16 GLU D O 1
ATOM 2545 N N . ARG D 1 17 ? 67.533 50.220 42.094 1.00 32.97 17 ARG D N 1
ATOM 2546 C CA . ARG D 1 17 ? 67.266 51.394 41.270 1.00 36.00 17 ARG D CA 1
ATOM 2547 C C . ARG D 1 17 ? 65.972 51.274 40.469 1.00 36.59 17 ARG D C 1
ATOM 2548 O O . ARG D 1 17 ? 65.479 52.264 39.927 1.00 37.64 17 ARG D O 1
ATOM 2556 N N . TYR D 1 18 ? 65.418 50.069 40.406 1.00 35.82 18 TYR D N 1
ATOM 2557 C CA . TYR D 1 18 ? 64.189 49.837 39.657 1.00 35.22 18 TYR D CA 1
ATOM 2558 C C . TYR D 1 18 ? 62.960 49.783 40.556 1.00 34.68 18 TYR D C 1
ATOM 2559 O O . TYR D 1 18 ? 61.847 49.584 40.079 1.00 33.96 18 TYR D O 1
ATOM 2568 N N . VAL D 1 19 ? 63.166 49.968 41.854 1.00 34.86 19 VAL D N 1
ATOM 2569 C CA . VAL D 1 19 ? 62.068 49.929 42.809 1.00 35.66 19 VAL D CA 1
ATOM 2570 C C . VAL D 1 19 ? 61.605 51.341 43.122 1.00 38.29 19 VAL D C 1
ATOM 2571 O O . VAL D 1 19 ? 62.422 52.231 43.344 1.00 39.09 19 VAL D O 1
ATOM 2575 N N . ASP D 1 20 ? 60.291 51.545 43.136 1.00 41.75 20 ASP D N 1
ATOM 2576 C CA . ASP D 1 20 ? 59.734 52.862 43.428 1.00 43.60 20 ASP D CA 1
ATOM 2577 C C . ASP D 1 20 ? 59.875 53.165 44.914 1.00 41.99 20 ASP D C 1
ATOM 2578 O O . ASP D 1 20 ? 59.743 52.274 45.752 1.00 41.26 20 ASP D O 1
ATOM 2583 N N . ASP D 1 21 ? 60.146 54.426 45.228 1.00 41.13 21 ASP D N 1
ATOM 2584 C CA . ASP D 1 21 ? 60.320 54.865 46.607 1.00 40.34 21 ASP D CA 1
ATOM 2585 C C . ASP D 1 21 ? 61.442 54.125 47.310 1.00 39.07 21 ASP D C 1
ATOM 2586 O O . ASP D 1 21 ? 61.502 54.106 48.538 1.00 38.31 21 ASP D O 1
ATOM 2591 N N . ILE D 1 22 ? 62.334 53.526 46.529 1.00 39.53 22 ILE D N 1
ATOM 2592 C CA . ILE D 1 22 ? 63.445 52.774 47.091 1.00 38.36 22 ILE D CA 1
ATOM 2593 C C . ILE D 1 22 ? 64.292 53.641 48.018 1.00 38.02 22 ILE D C 1
ATOM 2594 O O . ILE D 1 22 ? 64.855 53.149 48.993 1.00 40.45 22 ILE D O 1
ATOM 2599 N N . VAL D 1 23 ? 64.378 54.931 47.722 1.00 36.60 23 VAL D N 1
ATOM 2600 C CA . VAL D 1 23 ? 65.162 55.836 48.557 1.00 34.85 23 VAL D CA 1
ATOM 2601 C C . VAL D 1 23 ? 64.532 55.932 49.943 1.00 35.13 23 VAL D C 1
ATOM 2602 O O . VAL D 1 23 ? 65.216 55.823 50.961 1.00 36.25 23 VAL D O 1
ATOM 2606 N N . ALA D 1 24 ? 63.218 56.128 49.972 1.00 35.17 24 ALA D N 1
ATOM 2607 C CA . ALA D 1 24 ? 62.479 56.235 51.223 1.00 35.42 24 ALA D CA 1
ATOM 2608 C C . ALA D 1 24 ? 62.456 54.905 51.982 1.00 36.38 24 ALA D C 1
ATOM 2609 O O . ALA D 1 24 ? 62.469 54.886 53.214 1.00 37.24 24 ALA D O 1
ATOM 2611 N N . THR D 1 25 ? 62.416 53.799 51.238 1.00 35.54 25 THR D N 1
ATOM 2612 C CA . THR D 1 25 ? 62.384 52.466 51.831 1.00 34.24 25 THR D CA 1
ATOM 2613 C C . THR D 1 25 ? 63.671 52.143 52.582 1.00 34.58 25 THR D C 1
ATOM 2614 O O . THR D 1 25 ? 63.630 51.741 53.744 1.00 34.71 25 THR D O 1
ATOM 2618 N N . LEU D 1 26 ? 64.809 52.311 51.916 1.00 35.44 26 LEU D N 1
ATOM 2619 C CA . LEU D 1 26 ? 66.101 52.034 52.537 1.00 36.68 26 LEU D CA 1
ATOM 2620 C C . LEU D 1 26 ? 66.276 52.791 53.848 1.00 37.13 26 LEU D C 1
ATOM 2621 O O . LEU D 1 26 ? 67.049 52.373 54.709 1.00 37.94 26 LEU D O 1
ATOM 2626 N N . THR D 1 27 ? 65.558 53.902 53.995 1.00 36.79 27 THR D N 1
ATOM 2627 C CA . THR D 1 27 ? 65.631 54.716 55.206 1.00 36.01 27 THR D CA 1
ATOM 2628 C C . THR D 1 27 ? 65.091 53.969 56.424 1.00 35.99 27 THR D C 1
ATOM 2629 O O . THR D 1 27 ? 65.613 54.112 57.531 1.00 37.29 27 THR D O 1
ATOM 2633 N N . THR D 1 28 ? 64.044 53.174 56.216 1.00 35.83 28 THR D N 1
ATOM 2634 C CA . THR D 1 28 ? 63.431 52.404 57.295 1.00 35.77 28 THR D CA 1
ATOM 2635 C C . THR D 1 28 ? 64.180 51.097 57.510 1.00 35.68 28 THR D C 1
ATOM 2636 O O . THR D 1 28 ? 63.624 50.150 58.061 1.00 36.88 28 THR D O 1
ATOM 2640 N N . LEU D 1 29 ? 65.437 51.046 57.083 1.00 34.52 29 LEU D N 1
ATOM 2641 C CA . LEU D 1 29 ? 66.222 49.824 57.216 1.00 34.65 29 LEU D CA 1
ATOM 2642 C C . LEU D 1 29 ? 67.525 50.028 57.989 1.00 35.00 29 LEU D C 1
ATOM 2643 O O . LEU D 1 29 ? 68.167 51.069 57.881 1.00 35.10 29 LEU D O 1
ATOM 2648 N N . ARG D 1 30 ? 67.908 49.021 58.768 1.00 35.50 30 ARG D N 1
ATOM 2649 C CA . ARG D 1 30 ? 69.131 49.069 59.567 1.00 36.30 30 ARG D CA 1
ATOM 2650 C C . ARG D 1 30 ? 69.817 47.702 59.568 1.00 36.66 30 ARG D C 1
ATOM 2651 O O . ARG D 1 30 ? 69.172 46.673 59.369 1.00 36.60 30 ARG D O 1
ATOM 2659 N N . VAL D 1 31 ? 71.125 47.694 59.795 1.00 36.24 31 VAL D N 1
ATOM 2660 C CA . VAL D 1 31 ? 71.871 46.444 59.844 1.00 35.89 31 VAL D CA 1
ATOM 2661 C C . VAL D 1 31 ? 71.441 45.690 61.105 1.00 35.90 31 VAL D C 1
ATOM 2662 O O . VAL D 1 31 ? 71.226 46.297 62.155 1.00 35.07 31 VAL D O 1
ATOM 2666 N N . GLY D 1 32 ? 71.309 44.372 60.995 1.00 34.88 32 GLY D N 1
ATOM 2667 C CA . GLY D 1 32 ? 70.891 43.577 62.136 1.00 34.28 32 GLY D CA 1
ATOM 2668 C C . GLY D 1 32 ? 69.379 43.575 62.264 1.00 33.77 32 GLY D C 1
ATOM 2669 O O . GLY D 1 32 ? 68.825 43.228 63.306 1.00 35.58 32 GLY D O 1
ATOM 2670 N N . MET D 1 33 ? 68.713 43.975 61.189 1.00 33.32 33 MET D N 1
ATOM 2671 C CA . MET D 1 33 ? 67.259 44.031 61.140 1.00 31.82 33 MET D CA 1
ATOM 2672 C C . MET D 1 33 ? 66.844 42.966 60.130 1.00 31.35 33 MET D C 1
ATOM 2673 O O . MET D 1 33 ? 67.534 42.750 59.134 1.00 32.12 33 MET D O 1
ATOM 2678 N N . ALA D 1 34 ? 65.729 42.294 60.384 1.00 30.76 34 ALA D N 1
ATOM 2679 C CA . ALA D 1 34 ? 65.269 41.246 59.483 1.00 29.46 34 ALA D CA 1
ATOM 2680 C C . ALA D 1 34 ? 64.351 41.756 58.381 1.00 29.89 34 ALA D C 1
ATOM 2681 O O . ALA D 1 34 ? 63.579 42.695 58.581 1.00 28.77 34 ALA D O 1
ATOM 2683 N N . VAL D 1 35 ? 64.450 41.122 57.215 1.00 29.08 35 VAL D N 1
ATOM 2684 C CA . VAL D 1 35 ? 63.624 41.462 56.070 1.00 29.91 35 VAL D CA 1
ATOM 2685 C C . VAL D 1 35 ? 62.885 40.196 55.664 1.00 30.23 35 VAL D C 1
ATOM 2686 O O . VAL D 1 35 ? 63.207 39.110 56.140 1.00 31.23 35 VAL D O 1
ATOM 2690 N N . LEU D 1 36 ? 61.894 40.337 54.791 1.00 31.05 36 LEU D N 1
ATOM 2691 C CA . LEU D 1 36 ? 61.110 39.194 54.330 1.00 31.77 36 LEU D CA 1
ATOM 2692 C C . LEU D 1 36 ? 61.446 38.791 52.897 1.00 30.52 36 LEU D C 1
ATOM 2693 O O . LEU D 1 36 ? 61.929 39.602 52.105 1.00 31.04 36 LEU D O 1
ATOM 2698 N N . LEU D 1 37 ? 61.186 37.530 52.572 1.00 28.55 37 LEU D N 1
ATOM 2699 C CA . LEU D 1 37 ? 61.462 37.013 51.240 1.00 27.64 37 LEU D CA 1
ATOM 2700 C C . LEU D 1 37 ? 60.189 36.492 50.574 1.00 29.37 37 LEU D C 1
ATOM 2701 O O . LEU D 1 37 ? 59.365 35.835 51.210 1.00 27.60 37 LEU D O 1
ATOM 2706 N N . GLN D 1 38 ? 60.029 36.797 49.291 1.00 29.04 38 GLN D N 1
ATOM 2707 C CA . GLN D 1 38 ? 58.865 36.337 48.544 1.00 29.02 38 GLN D CA 1
ATOM 2708 C C . GLN D 1 38 ? 59.287 35.609 47.274 1.00 27.81 38 GLN D C 1
ATOM 2709 O O . GLN D 1 38 ? 59.887 36.194 46.371 1.00 27.43 38 GLN D O 1
ATOM 2715 N N . ARG D 1 39 ? 58.972 34.320 47.221 1.00 25.50 39 ARG D N 1
ATOM 2716 C CA . ARG D 1 39 ? 59.297 33.498 46.069 1.00 24.12 39 ARG D CA 1
ATOM 2717 C C . ARG D 1 39 ? 58.447 33.977 44.884 1.00 24.72 39 ARG D C 1
ATOM 2718 O O . ARG D 1 39 ? 57.279 34.323 45.056 1.00 22.83 39 ARG D O 1
ATOM 2726 N N . GLU D 1 40 ? 59.040 34.014 43.691 1.00 25.10 40 GLU D N 1
ATOM 2727 C CA . GLU D 1 40 ? 58.327 34.457 42.491 1.00 25.34 40 GLU D CA 1
ATOM 2728 C C . GLU D 1 40 ? 58.600 33.544 41.290 1.00 25.68 40 GLU D C 1
ATOM 2729 O O . GLU D 1 40 ? 59.283 33.932 40.339 1.00 26.13 40 GLU D O 1
ATOM 2735 N N . SER D 1 41 ? 58.050 32.335 41.336 1.00 25.51 41 SER D N 1
ATOM 2736 C CA . SER D 1 41 ? 58.236 31.354 40.270 1.00 24.65 41 SER D CA 1
ATOM 2737 C C . SER D 1 41 ? 57.604 31.791 38.951 1.00 23.68 41 SER D C 1
ATOM 2738 O O . SER D 1 41 ? 57.936 31.261 37.892 1.00 22.49 41 SER D O 1
ATOM 2741 N N . GLY D 1 42 ? 56.688 32.753 39.019 1.00 24.66 42 GLY D N 1
ATOM 2742 C CA . GLY D 1 42 ? 56.027 33.234 37.817 1.00 22.72 42 GLY D CA 1
ATOM 2743 C C . GLY D 1 42 ? 56.674 34.476 37.227 1.00 23.98 42 GLY D C 1
ATOM 2744 O O . GLY D 1 42 ? 56.155 35.052 36.273 1.00 22.10 42 GLY D O 1
ATOM 2745 N N . ASN D 1 43 ? 57.806 34.893 37.792 1.00 23.77 43 ASN D N 1
ATOM 2746 C CA . ASN D 1 43 ? 58.520 36.075 37.311 1.00 23.22 43 ASN D CA 1
ATOM 2747 C C . ASN D 1 43 ? 58.957 35.829 35.869 1.00 24.82 43 ASN D C 1
ATOM 2748 O O . ASN D 1 43 ? 59.737 34.909 35.601 1.00 26.24 43 ASN D O 1
ATOM 2753 N N . GLN D 1 44 ? 58.464 36.655 34.948 1.00 24.16 44 GLN D N 1
ATOM 2754 C CA . GLN D 1 44 ? 58.773 36.510 33.527 1.00 24.30 44 GLN D CA 1
ATOM 2755 C C . GLN D 1 44 ? 60.250 36.642 33.146 1.00 25.23 44 GLN D C 1
ATOM 2756 O O . GLN D 1 44 ? 60.631 36.334 32.016 1.00 23.68 44 GLN D O 1
ATOM 2762 N N . TYR D 1 45 ? 61.079 37.086 34.084 1.00 26.37 45 TYR D N 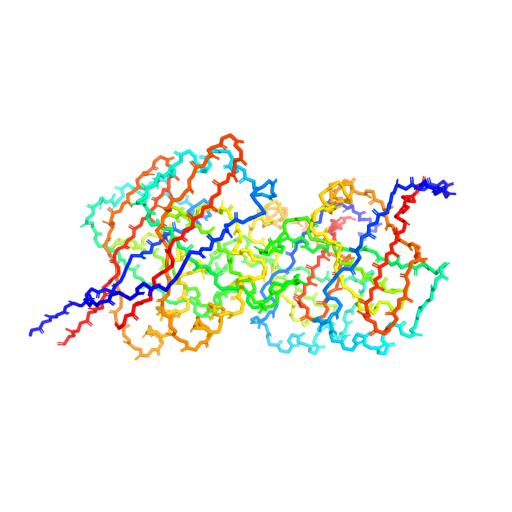1
ATOM 2763 C CA . TYR D 1 45 ? 62.501 37.267 33.813 1.00 27.14 45 TYR D CA 1
ATOM 2764 C C . TYR D 1 45 ? 63.378 36.159 34.390 1.00 27.42 45 TYR D C 1
ATOM 2765 O O . TYR D 1 45 ? 64.510 35.966 33.945 1.00 28.54 45 TYR D O 1
ATOM 2774 N N . ASP D 1 46 ? 62.857 35.443 35.382 1.00 27.01 46 ASP D N 1
ATOM 2775 C CA . ASP D 1 46 ? 63.607 34.376 36.044 1.00 26.48 46 ASP D CA 1
ATOM 2776 C C . ASP D 1 46 ? 62.662 33.579 36.947 1.00 25.95 46 ASP D C 1
ATOM 2777 O O . ASP D 1 46 ? 62.095 34.121 37.897 1.00 25.18 46 ASP D O 1
ATOM 2782 N N . ASP D 1 47 ? 62.489 32.294 36.651 1.00 25.19 47 ASP D N 1
ATOM 2783 C CA . ASP D 1 47 ? 61.589 31.468 37.444 1.00 25.60 47 ASP D CA 1
ATOM 2784 C C . ASP D 1 47 ? 62.180 30.979 38.762 1.00 27.50 47 ASP D C 1
ATOM 2785 O O . ASP D 1 47 ? 61.674 30.031 39.350 1.00 28.10 47 ASP D O 1
ATOM 2790 N N . ASN D 1 48 ? 63.254 31.622 39.213 1.00 26.84 48 ASN D N 1
ATOM 2791 C CA . ASN D 1 48 ? 63.890 31.278 40.482 1.00 25.50 48 ASN D CA 1
ATOM 2792 C C . ASN D 1 48 ? 64.003 32.557 41.295 1.00 23.73 48 ASN D C 1
ATOM 2793 O O . ASN D 1 48 ? 64.623 32.582 42.358 1.00 23.44 48 ASN D O 1
ATOM 2798 N N . ALA D 1 49 ? 63.389 33.617 40.780 1.00 22.37 49 ALA D N 1
ATOM 2799 C CA . ALA D 1 49 ? 63.420 34.926 41.425 1.00 21.69 49 ALA D CA 1
ATOM 2800 C C . ALA D 1 49 ? 62.902 34.908 42.854 1.00 21.04 49 ALA D C 1
ATOM 2801 O O . ALA D 1 49 ? 61.989 34.151 43.202 1.00 21.87 49 ALA D O 1
ATOM 2803 N N . ILE D 1 50 ? 63.505 35.750 43.682 1.00 20.13 50 ILE D N 1
ATOM 2804 C CA . ILE D 1 50 ? 63.113 35.878 45.076 1.00 20.81 50 ILE D CA 1
ATOM 2805 C C . ILE D 1 50 ? 63.225 37.358 45.416 1.00 21.63 50 ILE D C 1
ATOM 2806 O O . ILE D 1 50 ? 64.323 37.919 45.400 1.00 20.86 50 ILE D O 1
ATOM 2811 N N . SER D 1 51 ? 62.091 37.995 45.694 1.00 21.02 51 SER D N 1
ATOM 2812 C CA . SER D 1 51 ? 62.096 39.411 46.044 1.00 21.25 51 SER D CA 1
ATOM 2813 C C . SER D 1 51 ? 62.239 39.614 47.557 1.00 21.62 51 SER D C 1
ATOM 2814 O O . SER D 1 51 ? 61.782 38.795 48.355 1.00 20.52 51 SER D O 1
ATOM 2817 N N . VAL D 1 52 ? 62.890 40.710 47.936 1.00 22.73 52 VAL D N 1
ATOM 2818 C CA . VAL D 1 52 ? 63.120 41.041 49.340 1.00 22.03 52 VAL D CA 1
ATOM 2819 C C . VAL D 1 52 ? 62.261 42.239 49.750 1.00 24.20 52 VAL D C 1
ATOM 2820 O O . VAL D 1 52 ? 62.134 43.208 48.999 1.00 23.46 52 VAL D O 1
ATOM 2824 N N . TRP D 1 53 ? 61.671 42.167 50.940 1.00 24.88 53 TRP D N 1
ATOM 2825 C CA . TRP D 1 53 ? 60.805 43.231 51.432 1.00 25.68 53 TRP D CA 1
ATOM 2826 C C . TRP D 1 53 ? 61.097 43.565 52.891 1.00 28.19 53 TRP D C 1
ATOM 2827 O O . TRP D 1 53 ? 61.718 42.776 53.600 1.00 28.95 53 TRP D O 1
ATOM 2838 N N . THR D 1 54 ? 60.639 44.732 53.340 1.00 29.15 54 THR D N 1
ATOM 2839 C CA . THR D 1 54 ? 60.836 45.129 54.730 1.00 29.37 54 THR D CA 1
ATOM 2840 C C . THR D 1 54 ? 59.692 44.518 55.521 1.00 31.10 54 THR D C 1
ATOM 2841 O O . THR D 1 54 ? 58.848 43.824 54.958 1.00 33.05 54 THR D O 1
ATOM 2845 N N . LEU D 1 55 ? 59.659 44.777 56.821 1.00 32.92 55 LEU D N 1
ATOM 2846 C CA . LEU D 1 55 ? 58.600 44.246 57.662 1.00 33.88 55 LEU D CA 1
ATOM 2847 C C . LEU D 1 55 ? 57.290 44.992 57.399 1.00 35.76 55 LEU D C 1
ATOM 2848 O O . LEU D 1 55 ? 56.205 44.480 57.686 1.00 38.24 55 LEU D O 1
ATOM 2853 N N . GLN D 1 56 ? 57.396 46.201 56.852 1.00 35.28 56 GLN D N 1
ATOM 2854 C CA . GLN D 1 56 ? 56.216 47.004 56.527 1.00 34.27 56 GLN D CA 1
ATOM 2855 C C . GLN D 1 56 ? 55.804 46.707 55.092 1.00 31.15 56 GLN D C 1
ATOM 2856 O O . GLN D 1 56 ? 54.950 47.379 54.526 1.00 31.58 56 GLN D O 1
ATOM 2862 N N . HIS D 1 57 ? 56.442 45.695 54.516 1.00 29.81 57 HIS D N 1
ATOM 2863 C CA . HIS D 1 57 ? 56.193 45.242 53.148 1.00 28.52 57 HIS D CA 1
ATOM 2864 C C . HIS D 1 57 ? 56.434 46.241 52.008 1.00 27.25 57 HIS D C 1
ATOM 2865 O O . HIS D 1 57 ? 55.597 46.407 51.121 1.00 27.26 57 HIS D O 1
ATOM 2872 N N . ALA D 1 58 ? 57.585 46.903 52.034 1.00 26.80 58 ALA D N 1
ATOM 2873 C CA . ALA D 1 58 ? 57.959 47.828 50.970 1.00 24.39 58 ALA D CA 1
ATOM 2874 C C . ALA D 1 58 ? 59.043 47.067 50.205 1.00 25.47 58 ALA D C 1
ATOM 2875 O O . ALA D 1 58 ? 59.912 46.444 50.817 1.00 25.07 58 ALA D O 1
ATOM 2877 N N . LYS D 1 59 ? 58.989 47.101 48.877 1.00 23.84 59 LYS D N 1
ATOM 2878 C CA . LYS D 1 59 ? 59.959 46.370 48.073 1.00 24.64 59 LYS D CA 1
ATOM 2879 C C . LYS D 1 59 ? 61.382 46.913 48.181 1.00 25.77 59 LYS D C 1
ATOM 2880 O O . LYS D 1 59 ? 61.604 48.126 48.207 1.00 25.88 59 LYS D O 1
ATOM 2886 N N . LEU D 1 60 ? 62.342 45.993 48.245 1.00 25.01 60 LEU D N 1
ATOM 2887 C CA . LEU D 1 60 ? 63.754 46.343 48.357 1.00 22.73 60 LEU D CA 1
ATOM 2888 C C . LEU D 1 60 ? 64.521 45.928 47.108 1.00 22.75 60 LEU D C 1
ATOM 2889 O O . LEU D 1 60 ? 65.449 46.610 46.686 1.00 23.99 60 LEU D O 1
ATOM 2894 N N . GLY D 1 61 ? 64.122 44.805 46.518 1.00 22.61 61 GLY D N 1
ATOM 2895 C CA . GLY D 1 61 ? 64.796 44.316 45.331 1.00 20.91 61 GLY D CA 1
ATOM 2896 C C . GLY D 1 61 ? 64.737 42.802 45.206 1.00 21.27 61 GLY D C 1
ATOM 2897 O O . GLY D 1 61 ? 63.760 42.172 45.615 1.00 20.07 61 GLY D O 1
ATOM 2898 N N . TYR D 1 62 ? 65.794 42.214 44.653 1.00 20.79 62 TYR D N 1
ATOM 2899 C CA . TYR D 1 62 ? 65.852 40.771 44.446 1.00 18.74 62 TYR D CA 1
ATOM 2900 C C . TYR D 1 62 ? 67.180 40.135 44.829 1.00 19.35 62 TYR D C 1
ATOM 2901 O O . TYR D 1 62 ? 68.229 40.772 44.742 1.00 19.19 62 TYR D O 1
ATOM 2910 N N . ILE D 1 63 ? 67.121 38.869 45.248 1.00 20.02 63 ILE D N 1
ATOM 2911 C CA . ILE D 1 63 ? 68.319 38.107 45.588 1.00 21.43 63 ILE D CA 1
ATOM 2912 C C . ILE D 1 63 ? 69.072 38.045 44.257 1.00 23.46 63 ILE D C 1
ATOM 2913 O O . ILE D 1 63 ? 68.464 37.738 43.227 1.00 21.70 63 ILE D O 1
ATOM 2918 N N . ALA D 1 64 ? 70.370 38.339 44.267 1.00 24.86 64 ALA D N 1
ATOM 2919 C CA . ALA D 1 64 ? 71.164 38.298 43.038 1.00 27.48 64 ALA D CA 1
ATOM 2920 C C . ALA D 1 64 ? 70.854 37.025 42.248 1.00 29.13 64 ALA D C 1
ATOM 2921 O O . ALA D 1 64 ? 70.637 35.957 42.824 1.00 28.17 64 ALA D O 1
ATOM 2923 N N . ARG D 1 65 ? 70.840 37.152 40.926 1.00 31.82 65 ARG D N 1
ATOM 2924 C CA . ARG D 1 65 ? 70.528 36.041 40.028 1.00 34.51 65 ARG D CA 1
ATOM 2925 C C . ARG D 1 65 ? 71.439 34.817 40.137 1.00 33.51 65 ARG D C 1
ATOM 2926 O O . ARG D 1 65 ? 70.979 33.685 39.986 1.00 32.45 65 ARG D O 1
ATOM 2934 N N . TYR D 1 66 ? 72.724 35.040 40.395 1.00 31.85 66 TYR D N 1
ATOM 2935 C CA . TYR D 1 66 ? 73.669 33.936 40.507 1.00 32.84 66 TYR D CA 1
ATOM 2936 C C . TYR D 1 66 ? 73.672 33.317 41.898 1.00 32.24 66 TYR D C 1
ATOM 2937 O O . TYR D 1 66 ? 74.521 32.487 42.207 1.00 33.67 66 TYR D O 1
ATOM 2946 N N . GLN D 1 67 ? 72.721 33.724 42.733 1.00 32.72 67 GLN D N 1
ATOM 2947 C CA . GL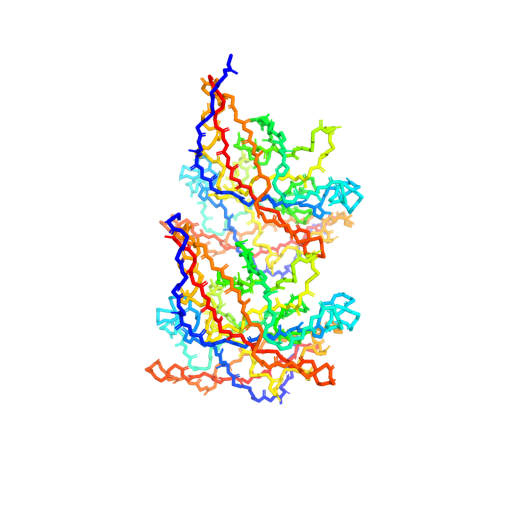N D 1 67 ? 72.606 33.213 44.098 1.00 30.66 67 GLN D CA 1
ATOM 2948 C C . GLN D 1 67 ? 71.197 32.678 44.350 1.00 30.14 67 GLN D C 1
ATOM 2949 O O . GLN D 1 67 ? 70.897 32.162 45.423 1.00 30.67 67 GLN D O 1
ATOM 2955 N N . ASN D 1 68 ? 70.352 32.807 43.333 1.00 31.02 68 ASN D N 1
ATOM 2956 C CA . ASN D 1 68 ? 68.951 32.377 43.345 1.00 30.46 68 ASN D CA 1
ATOM 2957 C C . ASN D 1 68 ? 68.634 30.920 43.688 1.00 28.93 68 ASN D C 1
ATOM 2958 O O . ASN D 1 68 ? 68.127 30.611 44.766 1.00 28.02 68 ASN D O 1
ATOM 2963 N N . GLN D 1 69 ? 68.906 30.049 42.723 1.00 28.60 69 GLN D N 1
ATOM 2964 C CA . GLN D 1 69 ? 68.633 28.620 42.808 1.00 29.33 69 GLN D CA 1
ATOM 2965 C C . GLN D 1 69 ? 68.623 27.937 44.175 1.00 27.78 69 GLN D C 1
ATOM 2966 O O . GLN D 1 69 ? 67.596 27.406 44.593 1.00 28.96 69 GLN D O 1
ATOM 2972 N N . PRO D 1 70 ? 69.756 27.946 44.894 1.00 25.86 70 PRO D N 1
ATOM 2973 C CA . PRO D 1 70 ? 69.796 27.292 46.205 1.00 25.93 70 PRO D CA 1
ATOM 2974 C C . PRO D 1 70 ? 68.602 27.598 47.104 1.00 27.07 70 PRO D C 1
ATOM 2975 O O . PRO D 1 70 ? 67.987 26.695 47.677 1.00 28.36 70 PRO D O 1
ATOM 2979 N N . TYR D 1 71 ? 68.273 28.878 47.213 1.00 25.56 71 TYR D N 1
ATOM 2980 C CA . TYR D 1 71 ? 67.186 29.309 48.070 1.00 23.64 71 TYR D CA 1
ATOM 2981 C C . TYR D 1 71 ? 65.815 29.119 47.450 1.00 23.90 71 TYR D C 1
ATOM 2982 O O . TYR D 1 71 ? 64.873 28.749 48.142 1.00 24.48 71 TYR D O 1
ATOM 2991 N N . ALA D 1 72 ? 65.699 29.367 46.149 1.00 25.50 72 ALA D N 1
ATOM 2992 C CA . ALA D 1 72 ? 64.424 29.177 45.464 1.00 24.70 72 ALA D CA 1
ATOM 2993 C C . ALA D 1 72 ? 63.999 27.720 45.668 1.00 24.80 72 ALA D C 1
ATOM 2994 O O . ALA D 1 72 ? 62.828 27.428 45.913 1.00 24.17 72 ALA D O 1
ATOM 2996 N N . THR D 1 73 ? 64.964 26.809 45.582 1.00 23.90 73 THR D N 1
ATOM 2997 C CA . THR D 1 73 ? 64.684 25.393 45.770 1.00 22.49 73 THR D CA 1
ATOM 2998 C C . THR D 1 73 ? 64.135 25.122 47.169 1.00 23.25 73 THR D C 1
ATOM 2999 O O . THR D 1 73 ? 63.097 24.474 47.315 1.00 24.29 73 THR D O 1
ATOM 3003 N N . LEU D 1 74 ? 64.829 25.619 48.193 1.00 22.45 74 LEU D N 1
ATOM 3004 C CA . LEU D 1 74 ? 64.393 25.429 49.575 1.00 22.24 74 LEU D CA 1
ATOM 3005 C C . LEU D 1 74 ? 62.940 25.877 49.751 1.00 23.44 74 LEU D C 1
ATOM 3006 O O . LEU D 1 74 ? 62.104 25.120 50.246 1.00 26.40 74 LEU D O 1
ATOM 3011 N N . MET D 1 75 ? 62.647 27.106 49.334 1.00 22.24 75 MET D N 1
ATOM 3012 C CA . MET D 1 75 ? 61.301 27.669 49.433 1.00 20.31 75 MET D CA 1
ATOM 3013 C C . MET D 1 75 ? 60.254 26.842 48.670 1.00 20.27 75 MET D C 1
ATOM 3014 O O . MET D 1 75 ? 59.120 26.697 49.126 1.00 18.88 75 MET D O 1
ATOM 3019 N N . ASP D 1 76 ? 60.634 26.309 47.512 1.00 21.65 76 ASP D N 1
ATOM 3020 C CA . ASP D 1 76 ? 59.719 25.504 46.700 1.00 23.38 76 ASP D CA 1
ATOM 3021 C C . ASP D 1 76 ? 59.426 24.148 47.329 1.00 25.38 76 ASP D C 1
ATOM 3022 O O . ASP D 1 76 ? 58.445 23.488 46.977 1.00 26.31 76 ASP D O 1
ATOM 3027 N N . GLN D 1 77 ? 60.277 23.726 48.255 1.00 25.65 77 GLN D N 1
ATOM 3028 C CA . GLN D 1 77 ? 60.079 22.445 48.907 1.00 25.49 77 GLN D CA 1
ATOM 3029 C C . GLN D 1 77 ? 59.615 22.630 50.348 1.00 26.31 77 GLN D C 1
ATOM 3030 O O . GLN D 1 77 ? 59.999 21.883 51.246 1.00 25.99 77 GLN D O 1
ATOM 3036 N N . GLY D 1 78 ? 58.784 23.652 50.544 1.00 26.25 78 GLY D N 1
ATOM 3037 C CA . GLY D 1 78 ? 58.208 23.943 51.846 1.00 24.20 78 GLY D CA 1
ATOM 3038 C C . GLY D 1 78 ? 59.048 24.539 52.962 1.00 23.48 78 GLY D C 1
ATOM 3039 O O . GLY D 1 78 ? 58.569 24.613 54.090 1.00 22.68 78 GLY D O 1
ATOM 3040 N N . GLN D 1 79 ? 60.272 24.973 52.681 1.00 22.99 79 GLN D N 1
ATOM 3041 C CA . GLN D 1 79 ? 61.108 25.538 53.736 1.00 23.69 79 GLN D CA 1
ATOM 3042 C C . GLN D 1 79 ? 60.879 27.039 53.933 1.00 25.43 79 GLN D C 1
ATOM 3043 O O . GLN D 1 79 ? 60.711 27.789 52.972 1.00 24.32 79 GLN D O 1
ATOM 3049 N N . ARG D 1 80 ? 60.886 27.463 55.194 1.00 28.02 80 ARG D N 1
ATOM 3050 C CA . ARG D 1 80 ? 60.673 28.859 55.558 1.00 29.45 80 ARG D CA 1
ATOM 3051 C C . ARG D 1 80 ? 62.005 29.598 55.697 1.00 28.67 80 ARG D C 1
ATOM 3052 O O . ARG D 1 80 ? 62.844 29.240 56.526 1.00 28.84 80 ARG D O 1
ATOM 3060 N N . LEU D 1 81 ? 62.191 30.636 54.890 1.00 27.98 81 LEU D N 1
ATOM 3061 C CA . LEU D 1 81 ? 63.421 31.421 54.925 1.00 26.78 81 LEU D CA 1
ATOM 3062 C C . LEU D 1 81 ? 63.152 32.909 55.163 1.00 25.90 81 LEU D C 1
ATOM 3063 O O . LEU D 1 81 ? 62.053 33.407 54.922 1.00 27.42 81 LEU D O 1
ATOM 3068 N N . TYR D 1 82 ? 64.175 33.606 55.643 1.00 25.66 82 TYR D N 1
ATOM 3069 C CA . TYR D 1 82 ? 64.109 35.042 55.885 1.00 25.64 82 TYR D CA 1
ATOM 3070 C C . TYR D 1 82 ? 65.540 35.545 56.002 1.00 24.26 82 TYR D C 1
ATOM 3071 O O . TYR D 1 82 ? 66.475 34.749 56.076 1.00 23.23 82 TYR D O 1
ATOM 3080 N N . GLY D 1 83 ? 65.721 36.860 56.008 1.00 24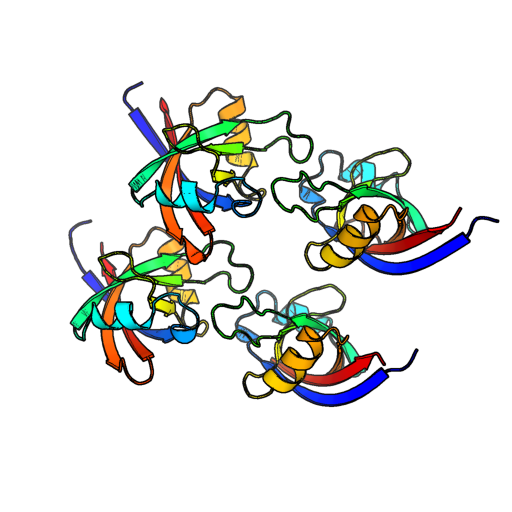.88 83 GLY D N 1
ATOM 3081 C CA . GLY D 1 83 ? 67.068 37.386 56.100 1.00 23.41 83 GLY D CA 1
ATOM 3082 C C . GLY D 1 83 ? 67.297 38.485 57.116 1.00 24.50 83 GLY D C 1
ATOM 3083 O O . GLY D 1 83 ? 66.373 39.175 57.544 1.00 24.70 83 GLY D O 1
ATOM 3084 N N . ILE D 1 84 ? 68.555 38.628 57.511 1.00 24.60 84 ILE D N 1
ATOM 3085 C CA . ILE D 1 84 ? 68.957 39.656 58.449 1.00 23.43 84 ILE D CA 1
ATOM 3086 C C . ILE D 1 84 ? 69.908 40.565 57.689 1.00 25.19 84 ILE D C 1
ATOM 3087 O O . ILE D 1 84 ? 70.815 40.081 57.012 1.00 25.26 84 ILE D O 1
ATOM 3092 N N . VAL D 1 85 ? 69.688 41.875 57.793 1.00 24.84 85 VAL D N 1
ATOM 3093 C CA . VAL D 1 85 ? 70.533 42.859 57.124 1.00 24.56 85 VAL D CA 1
ATOM 3094 C C . VAL D 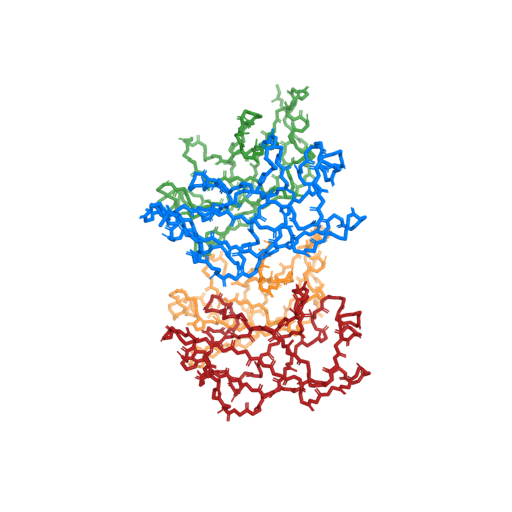1 85 ? 71.958 42.813 57.668 1.00 25.77 85 VAL D C 1
ATOM 3095 O O . VAL D 1 85 ? 72.189 43.055 58.853 1.00 26.15 85 VAL D O 1
ATOM 3099 N N . THR D 1 86 ? 72.912 42.501 56.798 1.00 27.38 86 THR D N 1
ATOM 3100 C CA . THR D 1 86 ? 74.311 42.432 57.210 1.00 29.20 86 THR D CA 1
ATOM 3101 C C . THR D 1 86 ? 75.124 43.600 56.663 1.00 30.33 86 THR D C 1
ATOM 3102 O O . THR D 1 86 ? 76.107 44.017 57.272 1.00 32.16 86 THR D O 1
ATOM 3106 N N . VAL D 1 87 ? 74.710 44.123 55.513 1.00 31.13 87 VAL D N 1
ATOM 3107 C CA . VAL D 1 87 ? 75.400 45.246 54.890 1.00 31.27 87 VAL D CA 1
ATOM 3108 C C . VAL D 1 87 ? 74.378 46.211 54.299 1.00 33.08 87 VAL D C 1
ATOM 3109 O O . VAL D 1 87 ? 73.439 45.796 53.618 1.00 32.04 87 VAL D O 1
ATOM 3113 N N . LEU D 1 88 ? 74.560 47.499 54.570 1.00 34.92 88 LEU D N 1
ATOM 3114 C CA . LEU D 1 88 ? 73.652 48.517 54.056 1.00 36.15 88 LEU D CA 1
ATOM 3115 C C . LEU D 1 88 ? 74.342 49.852 53.787 1.00 36.85 88 LEU D C 1
ATOM 3116 O O . LEU D 1 88 ? 75.067 50.379 54.631 1.00 36.64 88 LEU D O 1
ATOM 3121 N N . ASP D 1 89 ? 74.114 50.386 52.595 1.00 38.32 89 ASP D N 1
ATOM 3122 C CA . ASP D 1 89 ? 74.676 51.670 52.210 1.00 39.35 89 ASP D CA 1
ATOM 3123 C C . ASP D 1 89 ? 73.563 52.427 51.502 1.00 40.46 89 ASP D C 1
ATOM 3124 O O . ASP D 1 89 ? 73.248 52.152 50.345 1.00 40.44 89 ASP D O 1
ATOM 3129 N N . GLN D 1 90 ? 72.958 53.367 52.216 1.00 40.36 90 GLN D N 1
ATOM 3130 C CA . GLN D 1 90 ? 71.868 54.168 51.681 1.00 41.31 90 GLN D CA 1
ATOM 3131 C C . GLN D 1 90 ? 72.192 54.788 50.323 1.00 41.46 90 GLN D C 1
ATOM 3132 O O . GLN D 1 90 ? 71.509 54.535 49.332 1.00 41.56 90 GLN D O 1
ATOM 3138 N N . GLN D 1 91 ? 73.239 55.604 50.289 1.00 41.79 91 GLN D N 1
ATOM 3139 C CA . GLN D 1 91 ? 73.635 56.292 49.068 1.00 40.87 91 GLN D CA 1
ATOM 3140 C C . GLN D 1 91 ? 73.925 55.378 47.885 1.00 38.88 91 GLN D C 1
ATOM 3141 O O . GLN D 1 91 ? 73.382 55.579 46.798 1.00 37.33 91 GLN D O 1
ATOM 3147 N N . LYS D 1 92 ? 74.781 54.382 48.086 1.00 35.80 92 LYS D N 1
ATOM 3148 C CA . LYS D 1 92 ? 75.118 53.461 47.004 1.00 33.66 92 LYS D CA 1
ATOM 3149 C C . LYS D 1 92 ? 74.017 52.430 46.773 1.00 31.41 92 LYS D C 1
ATOM 3150 O O . LYS D 1 92 ? 74.069 51.660 45.816 1.00 31.59 92 LYS D O 1
ATOM 3156 N N . GLN D 1 93 ? 73.014 52.439 47.646 1.00 30.57 93 GLN D N 1
ATOM 3157 C CA . GLN D 1 93 ? 71.893 51.505 47.563 1.00 30.60 93 GLN D CA 1
ATOM 3158 C C . GLN D 1 93 ? 72.396 50.061 47.528 1.00 31.06 93 GLN D C 1
ATOM 3159 O O . GLN D 1 93 ? 71.864 49.216 46.801 1.00 29.22 93 GLN D O 1
ATOM 3165 N N . HIS D 1 94 ? 73.435 49.800 48.319 1.00 31.31 94 HIS D N 1
ATOM 3166 C CA . HIS D 1 94 ? 74.027 48.471 48.426 1.00 31.79 94 HIS D CA 1
ATOM 3167 C C . HIS D 1 94 ? 73.362 47.763 49.606 1.00 31.33 94 HIS D C 1
ATOM 3168 O O . HIS D 1 94 ? 73.221 48.339 50.683 1.00 31.33 94 HIS D O 1
ATOM 3175 N N . LEU D 1 95 ? 72.953 46.515 49.403 1.00 31.05 95 LEU D N 1
ATOM 3176 C CA . LEU D 1 95 ? 72.285 45.757 50.459 1.00 28.93 95 LEU D CA 1
ATOM 3177 C C . LEU D 1 95 ? 72.625 44.271 50.425 1.00 28.03 95 LEU D C 1
ATOM 3178 O O . LEU D 1 95 ? 72.532 43.630 49.381 1.00 27.21 95 LEU D O 1
ATOM 3183 N N . GLU D 1 96 ? 73.013 43.734 51.578 1.00 27.69 96 GLU D N 1
ATOM 3184 C CA . GLU D 1 96 ? 73.356 42.319 51.703 1.00 27.27 96 GLU D CA 1
ATOM 3185 C C . GLU D 1 96 ? 72.685 41.720 52.931 1.00 27.08 96 GLU D C 1
ATOM 3186 O O . GLU D 1 96 ? 72.502 42.397 53.942 1.00 27.49 96 GLU D O 1
ATOM 3192 N N . LEU D 1 97 ? 72.330 40.442 52.844 1.00 25.66 97 LEU D N 1
ATOM 3193 C CA . LEU D 1 97 ? 71.655 39.776 53.945 1.00 23.25 97 LEU D CA 1
ATOM 3194 C C . LEU D 1 97 ? 72.276 38.438 54.285 1.00 23.78 97 LEU D C 1
ATOM 3195 O O . LEU D 1 97 ? 73.039 37.868 53.503 1.00 21.82 97 LEU D O 1
ATOM 3200 N N . MET D 1 98 ? 71.943 37.948 55.474 1.00 24.37 98 MET D N 1
ATOM 3201 C CA . MET D 1 98 ? 72.367 36.627 55.905 1.00 23.06 98 MET D CA 1
ATOM 3202 C C . MET D 1 98 ? 71.027 35.914 55.905 1.00 21.96 98 MET D C 1
ATOM 3203 O O . MET D 1 98 ? 70.081 36.358 56.553 1.00 21.07 98 MET D O 1
ATOM 3208 N N . LEU D 1 99 ? 70.925 34.844 55.135 1.00 21.18 99 LEU D N 1
ATOM 3209 C CA . LEU D 1 99 ? 69.679 34.099 55.072 1.00 21.45 99 LEU D CA 1
ATOM 3210 C C . LEU D 1 99 ? 69.614 33.029 56.159 1.00 20.68 99 LEU D C 1
ATOM 3211 O O . LEU D 1 99 ? 70.627 32.419 56.503 1.00 18.62 99 LEU D O 1
ATOM 3216 N N . TRP D 1 100 ? 68.417 32.829 56.702 1.00 20.64 100 TRP D N 1
ATOM 3217 C CA . TRP D 1 100 ? 68.183 31.841 57.748 1.00 22.61 100 TRP D CA 1
ATOM 3218 C C . TRP D 1 100 ? 67.032 30.930 57.347 1.00 25.37 100 TRP D C 1
ATOM 3219 O O . TRP D 1 100 ? 66.168 31.316 56.556 1.00 26.43 100 TRP D O 1
ATOM 3230 N N . ARG D 1 101 ? 67.017 29.728 57.912 1.00 26.09 101 ARG D N 1
ATOM 3231 C CA . ARG D 1 101 ? 65.981 28.743 57.628 1.00 29.15 101 ARG D CA 1
ATOM 3232 C C . ARG D 1 101 ? 65.346 28.254 58.926 1.00 30.63 101 ARG D C 1
ATOM 3233 O O . ARG D 1 101 ? 66.048 27.875 59.862 1.00 29.97 101 ARG D O 1
ATOM 3241 N N . LEU D 1 102 ? 64.019 28.270 58.981 1.00 33.46 102 LEU D N 1
ATOM 3242 C CA . LEU D 1 102 ? 63.312 27.799 60.164 1.00 36.48 102 LEU D CA 1
ATOM 3243 C C . LEU D 1 102 ? 63.320 26.272 60.194 1.00 38.40 102 LEU D C 1
ATOM 3244 O O . LEU D 1 102 ? 62.787 25.617 59.295 1.00 39.36 102 LEU D O 1
ATOM 3249 N N . GLU D 1 103 ? 63.936 25.710 61.228 1.00 40.56 103 GLU D N 1
ATOM 3250 C CA . GLU D 1 103 ? 64.027 24.265 61.355 1.00 42.80 103 GLU D CA 1
ATOM 3251 C C . GLU D 1 103 ? 62.799 23.695 62.036 1.00 43.74 103 GLU D C 1
ATOM 3252 O O . GLU D 1 103 ? 62.114 24.455 62.759 1.00 43.10 103 GLU D O 1
#

Solvent-accessible surface area: 20742 Å² total; per-residue (Å²): 122,81,45,38,54,51,49,83,55,3,22,3,64,14,11,174,93,18,123,89,12,109,49,9,3,68,65,2,155,91,55,61,35,1,62,26,88,53,9,73,49,4,16,20,15,58,46,4,0,0,0,59,1,77,122,127,28,35,0,0,25,4,1,166,80,36,5,121,63,21,0,70,44,32,97,119,58,54,138,15,51,0,52,2,55,54,26,80,62,170,168,60,43,0,36,0,56,0,69,51,49,82,128,161,72,131,51,50,72,49,60,82,57,0,23,2,41,12,8,158,57,9,98,114,13,104,54,12,2,65,67,2,148,97,55,68,30,0,85,18,23,30,12,28,54,15,144,31,13,89,40,0,0,1,0,13,2,98,128,74,27,15,0,0,4,0,3,47,134,36,1,92,72,20,0,56,46,29,90,119,60,47,162,15,49,0,50,2,60,48,25,51,84,158,142,45,51,0,42,0,66,0,74,67,60,63,89,152,58,41,66,44,54,88,55,1,7,2,39,11,10,172,73,19,123,108,12,108,63,10,2,87,62,3,155,80,55,66,29,0,65,23,83,52,38,64,69,30,153,45,15,67,46,0,0,0,0,55,2,87,130,128,35,59,0,0,14,0,0,45,129,41,2,100,69,17,1,58,41,32,87,124,53,53,155,16,56,0,46,1,65,8,4,2,70,70,73,42,19,0,6,0,58,0,73,66,60,100,189,60,38,60,47,57,81,62,3,28,2,66,16,11,182,100,19,109,108,9,110,54,9,2,81,73,0,144,91,58,52,28,1,73,24,41,54,14,76,30,6,6,22,15,59,38,6,0,0,0,34,1,92,110,47,35,39,0,0,20,3,2,142,176,35,5,103,80,21,0,55,45,32,88,133,56,58,132,20,56,0,45,1,53,59,37,54,80,176,170,47,73,1,43,0,51,0,76,51,66,120

Foldseek 3Di:
DKDKAWDFKFKFDDLVVFDCSLVQLVVDDAQAKWAKDQCCPPPVHNQWIWIAHPVGGTLGTTDPVVRPPVSVVVVVVWGKIWGWHDAPSVVSITMTTMMTMGD/DPWDKAWDFKWKFDDLVVFPPLLVQLVVDDAQAKKAKDADDPDPVDRLWIWIGHPVGGTNGTTDPVPRVVVSVCVVVVWGKIWGWHDADSPVSITMTTMMTTD/DPDKDWDFKFKFDPLVVFPCSLVQLVPDDAFAKKAKDQDCVDPVHSLWIWIAHPVGGGLGTTDPVPRPVVSVVVVVPWGKIWGWHDGDSVVSITMTTMMTDD/DDKAWDFKFWFDPLVVFPCLLVQLVPDDAQAKWAKDQDCPPPVDNQWIWIAHPVGGTLGTGDPVVRPVVSVCVVVPKGKIWGWHDGDSVVSITMTTMMTDD

Organism: Lactiplantibacillus plantarum (strain ATCC BAA-793 / NCIMB 8826 / WCFS1) (NCBI:txid220668)

Sequence (409 aa):
GDAAVALDTVTVVGERYVDDIVATLTTLRVGMAVLLQRESGNQYDDNAISVWTLQHAKLGYIARYQNQPYATLMDQGQRLYGIVTVLDQQKQHLELMLWRLEHTGDAAVALDTVTVVGERYVDDIVATLTTLRVGMAVLLQRESGNQYDDNAISVWTLQHAKLGYIARYQNQPYATLMDQGQRLYGIVTVLDQQKQHLELMLWRLEGDAAVALDTVTVVGERYVDDIVATLTTLRVGMAVLLQRESGNQYDDNAISVWTLQHAKLGYIARYQNQPYATLMDQGQRLYGIVTVLDQQKQHLELMLWRLEDAAVALDTVTVVGERYVDDIVATLTTLRVGMAVLLQRESGNQYDDNAISVWTLQHAKLGYIARYQNQPYATLMDQGQRLYGIVTVLDQQKQHLELMLWRLE

Secondary structure (DSSP, 8-state):
--EEEEEEEEEEE-GGG-TTHHHHTTS--TT-EEEEEE-TT-SS-TT-EEEE-TT--EEEEE-GGGHHHHHHHHHTT-EEEEEEEE--TTTT--EEEEEEEE-/----EEEEEEEEEE-GGGSTTHHHHHTT--TT-EEEEEE-TT-SS-TT-EEEE-TT--EEEEE-GGGTHHHHHHHHTT-EEEEEEEEEETTTTEEEEEEEEE-/---EEEEEEEEEE-GGGSTTHHHHTTS--TT-EEEEEE-TT-SS-TT-EEEEETT--EEEEE-GGGSHHHHHHHHTT-EEEEEEEEEETTTTEEEEEEEEE-/--EEEEEEEEEE-GGGSTTHHHHHHT--TT-EEEEEEETT-TT-TTEEEEE-TT--EEEEE-GGGHHHHHHHHHTT--EEEEEEEEETTTTEEEEEEEEE-